Protein AF-Q96J88-3-F1 (afdb_monomer)

Solvent-accessible surface area (backbone atoms only — not comparable to full-atom values): 26455 Å² total; per-residue (Å²): 141,88,82,86,87,88,86,88,91,82,83,90,79,88,88,84,88,87,85,83,91,84,91,92,88,92,95,91,92,88,94,91,89,90,94,95,88,93,91,94,91,92,91,89,93,89,91,90,89,87,90,88,90,86,89,83,92,79,88,79,80,60,71,50,99,87,52,73,67,77,77,83,60,60,68,64,51,53,52,54,49,56,48,53,56,52,50,52,58,49,50,50,52,50,51,62,76,63,55,77,76,81,78,87,67,78,82,75,82,84,70,71,98,66,52,71,68,54,54,53,51,52,52,51,50,52,54,51,53,50,50,49,57,52,49,50,57,50,52,52,58,49,48,56,48,49,58,48,53,51,51,52,52,49,51,53,52,49,54,50,48,53,56,47,50,62,48,50,53,50,49,50,53,54,52,48,54,53,51,47,56,49,51,51,52,51,50,51,54,50,53,53,51,53,54,47,54,64,69,66,51,81,79,88,68,83,79,94,83,78,94,79,83,92,78,92,76,86,81,81,75,82,93,66,95,76,69,62,69,59,50,53,52,50,53,51,54,52,49,52,52,52,52,53,50,53,53,53,47,51,56,48,54,55,48,50,54,56,46,53,55,50,50,52,55,47,52,52,52,51,51,51,51,49,53,51,53,54,51,50,51,50,54,52,49,51,59,48,49,54,59,51,61,68,65,73,63,94,81,82,92,74,86,79,92,72,75,85,82,76,77,64,56,69,63,53,51,56,52,50,50,48,65,48,48,53,60,48,48,52,68,61,45,66,85,64,67,73,96,68,97,71,98,81,56,74,65,59,58,52,54,51,48,52,53,49,49,53,51,51,53,51,50,50,53,57,47,51,68,74,54,73,90,76,83,75,72,61,58,60,56,55,52,50,54,51,53,54,45,67,58,46,52,58,53,50,53,50,52,52,52,60,59,59,57,62,78,74,76,128

Structure (mmCIF, N/CA/C/O backbone):
data_AF-Q96J88-3-F1
#
_entry.id   AF-Q96J88-3-F1
#
loop_
_atom_site.group_PDB
_atom_site.id
_atom_site.type_symbol
_atom_site.label_atom_id
_atom_site.label_alt_id
_atom_site.label_comp_id
_atom_site.label_asym_id
_atom_site.label_entity_id
_atom_site.label_seq_id
_atom_site.pdbx_PDB_ins_code
_atom_site.Cartn_x
_atom_site.Cartn_y
_atom_site.Cartn_z
_atom_site.occupancy
_atom_site.B_iso_or_equiv
_atom_site.auth_seq_id
_atom_site.auth_comp_id
_atom_site.auth_asym_id
_atom_site.auth_atom_id
_atom_site.pdbx_PDB_model_num
ATOM 1 N N . MET A 1 1 ? -23.674 -6.248 41.352 1.00 39.22 1 MET A N 1
ATOM 2 C CA . MET A 1 1 ? -22.241 -6.222 41.728 1.00 39.22 1 MET A CA 1
ATOM 3 C C . MET A 1 1 ? -21.417 -6.449 40.472 1.00 39.22 1 MET A C 1
ATOM 5 O O . MET A 1 1 ? -21.825 -7.301 39.699 1.00 39.22 1 MET A O 1
ATOM 9 N N . ASN A 1 2 ? -20.355 -5.663 40.259 1.00 49.94 2 ASN A N 1
ATOM 10 C CA . ASN A 1 2 ? -19.155 -5.921 39.433 1.00 49.94 2 ASN A CA 1
ATOM 11 C C . ASN A 1 2 ? -18.480 -4.568 39.151 1.00 49.94 2 ASN A C 1
ATOM 13 O O . ASN A 1 2 ? -19.126 -3.641 38.666 1.00 49.94 2 ASN A O 1
ATOM 17 N N . THR A 1 3 ? -17.204 -4.430 39.506 1.00 38.09 3 THR A N 1
ATOM 18 C CA . THR A 1 3 ? -16.426 -3.182 39.410 1.00 38.09 3 THR A CA 1
ATOM 19 C C . THR A 1 3 ? -15.083 -3.437 38.722 1.00 38.09 3 THR A C 1
ATOM 21 O O . THR A 1 3 ? -14.607 -4.570 38.719 1.00 38.09 3 THR A O 1
ATOM 24 N N . ARG A 1 4 ? -14.459 -2.360 38.204 1.00 42.91 4 ARG A N 1
ATOM 25 C CA . ARG A 1 4 ? -13.325 -2.312 37.243 1.00 42.91 4 ARG A CA 1
ATOM 26 C C . ARG A 1 4 ? -13.771 -2.476 35.773 1.00 42.91 4 ARG A C 1
ATOM 28 O O . ARG A 1 4 ? -14.677 -3.242 35.492 1.00 42.91 4 ARG A O 1
ATOM 35 N N . ASN A 1 5 ? -13.203 -1.761 34.794 1.00 51.44 5 ASN A N 1
ATOM 36 C CA . ASN A 1 5 ? -11.940 -1.002 34.783 1.00 51.44 5 ASN A CA 1
ATOM 37 C C . ASN A 1 5 ? -12.073 0.453 34.283 1.00 51.44 5 ASN A C 1
ATOM 39 O O . ASN A 1 5 ? -12.988 0.797 33.541 1.00 51.44 5 ASN A O 1
ATOM 43 N N . ARG A 1 6 ? -11.100 1.292 34.665 1.00 39.66 6 ARG A N 1
ATOM 44 C CA . ARG A 1 6 ? -10.923 2.685 34.219 1.00 39.66 6 ARG A CA 1
ATOM 45 C C . ARG A 1 6 ? -9.734 2.750 33.259 1.00 39.66 6 ARG A C 1
ATOM 47 O O . ARG A 1 6 ? -8.631 2.402 33.665 1.00 39.66 6 ARG A O 1
ATOM 54 N N . VAL A 1 7 ? -9.928 3.271 32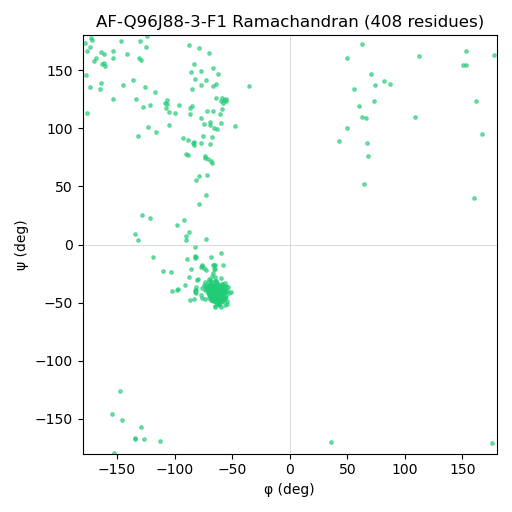.048 1.00 49.41 7 VAL A N 1
ATOM 55 C CA . VAL A 1 7 ? -8.830 3.721 31.173 1.00 49.41 7 VAL A CA 1
ATOM 56 C C . VAL A 1 7 ? -9.045 5.200 30.874 1.00 49.41 7 VAL A C 1
ATOM 58 O O . VAL A 1 7 ? -10.082 5.588 30.343 1.00 49.41 7 VAL A O 1
ATOM 61 N N . VAL A 1 8 ? -8.073 6.023 31.261 1.00 41.25 8 VAL A N 1
ATOM 62 C CA . VAL A 1 8 ? -8.018 7.457 30.956 1.00 41.25 8 VAL A CA 1
ATOM 63 C C . VAL A 1 8 ? -6.949 7.647 29.891 1.00 41.25 8 VAL A C 1
ATOM 65 O O . VAL A 1 8 ? -5.792 7.339 30.152 1.00 41.25 8 VAL A O 1
ATOM 68 N N . ASN A 1 9 ? -7.326 8.193 28.736 1.00 41.06 9 ASN A N 1
ATOM 69 C CA . ASN A 1 9 ? -6.381 8.668 27.729 1.00 41.06 9 ASN A CA 1
ATOM 70 C C . ASN A 1 9 ? -6.546 10.182 27.578 1.00 41.06 9 ASN A C 1
ATOM 72 O O . ASN A 1 9 ? -7.421 10.647 26.851 1.00 41.06 9 ASN A O 1
ATOM 76 N N . SER A 1 10 ? -5.687 10.928 28.272 1.00 39.88 10 SER A N 1
ATOM 77 C CA . SER A 1 10 ? -5.605 12.387 28.206 1.00 39.88 10 SER A CA 1
ATOM 78 C C . SER A 1 10 ? -4.185 12.794 27.809 1.00 39.88 10 SER A C 1
ATOM 80 O O . SER A 1 10 ? -3.296 12.796 28.655 1.00 39.88 10 SER A O 1
ATOM 82 N N . GLY A 1 11 ? -3.975 13.152 26.539 1.00 46.28 11 GLY A N 1
ATOM 83 C CA . GLY A 1 11 ? -2.876 14.038 26.133 1.00 46.28 11 GLY A CA 1
ATOM 84 C C . GLY A 1 11 ? -3.450 15.456 26.043 1.00 46.28 11 GLY A C 1
ATOM 85 O O . GLY A 1 11 ? -4.470 15.626 25.385 1.00 46.28 11 GLY A O 1
ATOM 86 N N . LEU A 1 12 ? -2.998 16.479 26.775 1.00 42.41 12 LEU A N 1
ATOM 87 C CA . LEU A 1 12 ? -1.629 16.956 27.044 1.00 42.41 12 LEU A CA 1
ATOM 88 C C . LEU A 1 12 ? -0.935 17.538 25.803 1.00 42.41 12 LEU A C 1
ATOM 90 O O . LEU A 1 12 ? -0.039 16.937 25.223 1.00 42.41 12 LEU A O 1
ATOM 94 N N . GLY A 1 13 ? -1.342 18.764 25.468 1.00 41.03 13 GLY A N 1
ATOM 95 C CA . GLY A 1 13 ? -0.487 19.807 24.900 1.00 41.03 13 GLY A CA 1
ATOM 96 C C . GLY A 1 13 ? -0.622 21.057 25.783 1.00 41.03 13 GLY A C 1
ATOM 97 O O . GLY A 1 13 ? -1.728 21.360 26.228 1.00 41.03 13 GLY A O 1
ATOM 98 N N . ALA A 1 14 ? 0.490 21.720 26.108 1.00 41.69 14 ALA A N 1
ATOM 99 C CA . ALA A 1 14 ? 0.538 22.911 26.975 1.00 41.69 14 ALA A CA 1
ATOM 100 C C . ALA A 1 14 ? 0.101 24.191 26.200 1.00 41.69 14 ALA A C 1
ATOM 102 O O . ALA A 1 14 ? -0.062 24.124 24.985 1.00 41.69 14 ALA A O 1
ATOM 103 N N . SER A 1 15 ? -0.147 25.373 26.786 1.00 40.44 15 SER A N 1
ATOM 104 C CA . SER A 1 15 ? 0.353 25.980 28.040 1.00 40.44 15 SER A CA 1
ATOM 105 C C . SER A 1 15 ? -0.693 26.892 28.748 1.00 40.44 15 SER A C 1
ATOM 107 O O . SER A 1 15 ? -1.792 27.044 28.218 1.00 40.44 15 SER A O 1
ATOM 109 N N . PRO A 1 16 ? -0.415 27.439 29.960 1.00 41.19 16 PRO A N 1
ATOM 110 C CA . PRO A 1 16 ? -1.455 27.859 30.923 1.00 41.19 16 PRO A CA 1
ATOM 111 C C . PRO A 1 16 ? -1.581 29.387 31.192 1.00 41.19 16 PRO A C 1
ATOM 113 O O . PRO A 1 16 ? -0.918 30.192 30.548 1.00 41.19 16 PRO A O 1
ATOM 116 N N . ALA A 1 17 ? -2.365 29.719 32.242 1.00 37.66 17 ALA A N 1
ATOM 117 C CA . ALA A 1 17 ? -2.635 31.032 32.878 1.00 37.66 17 ALA A CA 1
ATOM 118 C C . ALA A 1 17 ? -3.799 31.852 32.244 1.00 37.66 17 ALA A C 1
ATOM 120 O O . ALA A 1 17 ? -3.959 31.839 31.031 1.00 37.66 17 ALA A O 1
ATOM 121 N N . SER A 1 18 ? -4.713 32.525 32.976 1.00 40.84 18 SER A N 1
ATOM 122 C CA . SER A 1 18 ? -4.823 32.825 34.428 1.00 40.84 18 SER A CA 1
ATOM 123 C C . SER A 1 18 ? -6.274 32.745 34.981 1.00 40.84 18 SER A C 1
ATOM 125 O O . SER A 1 18 ? -7.249 32.788 34.238 1.00 40.84 18 SER A O 1
ATOM 127 N N . ARG A 1 19 ? -6.405 32.682 36.317 1.00 38.22 19 ARG A N 1
ATOM 128 C CA . ARG A 1 19 ? -7.605 32.875 37.191 1.00 38.22 19 ARG A CA 1
ATOM 129 C C . ARG A 1 19 ? -7.206 33.892 38.313 1.00 38.22 19 ARG A C 1
ATOM 131 O O . ARG A 1 19 ? -6.007 34.184 38.313 1.00 38.22 19 ARG A O 1
ATOM 138 N N . PRO A 1 20 ? -8.050 34.414 39.262 1.00 41.16 20 PRO A N 1
ATOM 139 C CA . PRO A 1 20 ? -9.246 33.785 39.894 1.00 41.16 20 PRO A CA 1
ATOM 140 C C . PRO A 1 20 ? -10.417 34.705 40.430 1.00 41.16 20 PRO A C 1
ATOM 142 O O . PRO A 1 20 ? -10.309 35.919 40.379 1.00 41.16 20 PRO A O 1
ATOM 145 N N . THR A 1 21 ? -11.482 34.087 41.008 1.00 39.22 21 THR A N 1
ATOM 146 C CA . THR A 1 21 ? -12.294 34.462 42.234 1.00 39.22 21 THR A CA 1
ATOM 147 C C . THR A 1 21 ? -12.984 35.865 42.344 1.00 39.22 21 THR A C 1
ATOM 149 O O . THR A 1 21 ? -12.338 36.870 42.096 1.00 39.22 21 THR A O 1
ATOM 152 N N . ARG A 1 22 ? -14.277 36.050 42.745 1.00 39.34 22 ARG A N 1
ATOM 153 C CA . ARG A 1 22 ? -14.857 35.843 44.117 1.00 39.34 22 ARG A CA 1
ATOM 154 C C . ARG A 1 22 ? -16.413 36.038 44.280 1.00 39.34 22 ARG A C 1
ATOM 156 O O . ARG A 1 22 ? -16.873 37.165 44.186 1.00 39.34 22 ARG A O 1
ATOM 163 N N . ASP A 1 23 ? -17.161 34.959 44.570 1.00 38.28 23 ASP A N 1
ATOM 164 C CA . ASP A 1 23 ? -18.146 34.660 45.672 1.00 38.28 23 ASP A CA 1
ATOM 165 C C . ASP A 1 23 ? -19.364 35.568 46.134 1.00 38.28 23 ASP A C 1
ATOM 167 O O . ASP A 1 23 ? -19.398 36.749 45.802 1.00 38.28 23 ASP A O 1
ATOM 171 N N . PRO A 1 24 ? -20.410 35.015 46.850 1.00 44.75 24 PRO A N 1
ATOM 172 C CA . PRO A 1 24 ? -21.853 35.404 46.716 1.00 44.75 24 PRO A CA 1
ATOM 173 C C . PRO A 1 24 ? -22.715 35.633 48.022 1.00 44.75 24 PRO A C 1
ATOM 175 O O . PRO A 1 24 ? -22.163 35.693 49.119 1.00 44.75 24 PRO A O 1
ATOM 178 N N . GLN A 1 25 ? -24.075 35.703 47.926 1.00 45.94 25 GLN A N 1
ATOM 179 C CA . GLN A 1 25 ? -25.073 35.786 49.049 1.00 45.94 25 GLN A CA 1
ATOM 180 C C . GLN A 1 25 ? -26.506 35.210 48.702 1.00 45.94 25 GLN A C 1
ATOM 182 O O . GLN A 1 25 ? -26.735 34.946 47.524 1.00 45.94 25 GLN A O 1
ATOM 187 N N . ASP A 1 26 ? -27.432 34.958 49.677 1.00 35.09 26 ASP A N 1
ATOM 188 C CA . ASP A 1 26 ? -28.546 33.926 49.609 1.00 35.09 26 ASP A CA 1
ATOM 189 C C . ASP A 1 26 ? -29.949 34.280 50.335 1.00 35.09 26 ASP A C 1
ATOM 191 O O . ASP A 1 26 ? -30.237 35.477 50.357 1.00 35.09 26 ASP A O 1
ATOM 195 N N . PRO A 1 27 ? -30.876 33.404 50.893 1.00 50.84 27 PRO A N 1
ATOM 196 C CA . PRO A 1 27 ? -32.259 33.066 50.363 1.00 50.84 27 PRO A CA 1
ATOM 197 C C . PRO A 1 27 ? -33.546 33.004 51.311 1.00 50.84 27 PRO A C 1
ATOM 199 O O . PRO A 1 27 ? -33.486 33.380 52.478 1.00 50.84 27 PRO A O 1
ATOM 202 N N . SER A 1 28 ? -34.708 32.445 50.830 1.00 44.19 28 SER A N 1
ATOM 203 C CA . SER A 1 28 ? -35.917 31.821 51.532 1.00 44.19 28 SER A CA 1
ATOM 204 C C . SER A 1 28 ? -36.922 31.140 50.511 1.00 44.19 28 SER A C 1
ATOM 206 O O . SER A 1 28 ? -36.609 31.234 49.327 1.00 44.19 28 SER A O 1
ATOM 208 N N . GLY A 1 29 ? -38.091 30.442 50.710 1.00 40.53 29 GLY A N 1
ATOM 209 C CA . GLY A 1 29 ? -38.938 29.781 51.780 1.00 40.53 29 GLY A CA 1
ATOM 210 C C . GLY A 1 29 ? -40.486 29.733 51.408 1.00 40.53 29 GLY A C 1
ATOM 211 O O . GLY A 1 29 ? -40.872 30.625 50.666 1.00 40.53 29 GLY A O 1
ATOM 212 N N . ARG A 1 30 ? -41.478 28.868 51.816 1.00 39.59 30 ARG A N 1
ATOM 213 C CA . ARG A 1 30 ? -41.635 27.453 52.341 1.00 39.59 30 ARG A CA 1
ATOM 214 C C . ARG A 1 30 ? -43.153 26.956 52.482 1.00 39.59 30 ARG A C 1
ATOM 216 O O . ARG A 1 30 ? -43.912 27.679 53.108 1.00 39.59 30 ARG A O 1
ATOM 223 N N . GLN A 1 31 ? -43.538 25.709 52.070 1.00 38.12 31 GLN A N 1
ATOM 224 C CA . GLN A 1 31 ? -44.796 24.878 52.371 1.00 38.12 31 GLN A CA 1
ATOM 225 C C . GLN A 1 31 ? -46.225 25.373 51.940 1.00 38.12 31 GLN A C 1
ATOM 227 O O . GLN A 1 31 ? -46.288 26.477 51.414 1.00 38.12 31 GLN A O 1
ATOM 232 N N . GLY A 1 32 ? -47.403 24.671 52.027 1.00 40.81 32 GLY A N 1
ATOM 233 C CA . GLY A 1 32 ? -47.940 23.316 52.465 1.00 40.81 32 GLY A CA 1
ATOM 234 C C . GLY A 1 32 ? -49.522 23.271 52.346 1.00 40.81 32 GLY A C 1
ATOM 235 O O . GLY A 1 32 ? -50.029 24.272 51.852 1.00 40.81 32 GLY A O 1
ATOM 236 N N . GLU A 1 33 ? -50.447 22.355 52.773 1.00 37.41 33 GLU A N 1
ATOM 237 C CA . GLU A 1 33 ? -50.716 20.879 53.039 1.00 37.41 33 GLU A CA 1
ATOM 238 C C . GLU A 1 33 ? -52.254 20.735 53.479 1.00 37.41 33 GLU A C 1
ATOM 240 O O . GLU A 1 33 ? -52.821 21.792 53.739 1.00 37.41 33 GLU A O 1
ATOM 245 N N . LEU A 1 34 ? -53.109 19.663 53.603 1.00 42.06 34 LEU A N 1
ATOM 246 C CA . LEU A 1 34 ? -53.171 18.153 53.536 1.00 42.06 34 LEU A CA 1
ATOM 247 C C . LEU A 1 34 ? -54.634 17.584 53.167 1.00 42.06 34 LEU A C 1
ATOM 249 O O . LEU A 1 34 ? -55.263 18.218 52.325 1.00 42.06 34 LEU A O 1
ATOM 253 N N . SER A 1 35 ? -55.193 16.411 53.637 1.00 40.38 35 SER A N 1
ATOM 254 C CA . SER A 1 35 ? -56.485 15.754 53.116 1.00 40.38 35 SER A CA 1
ATOM 255 C C . SER A 1 35 ? -57.499 14.914 54.056 1.00 40.38 35 SER A C 1
ATOM 257 O O . SER A 1 35 ? -57.980 15.563 54.979 1.00 40.38 35 SER A O 1
ATOM 259 N N . PRO A 1 36 ? -57.967 13.614 53.860 1.00 48.84 36 PRO A N 1
ATOM 260 C CA . PRO A 1 36 ? -59.416 13.143 53.897 1.00 48.84 36 PRO A CA 1
ATOM 261 C C . PRO A 1 36 ? -59.840 11.882 54.793 1.00 48.84 36 PRO A C 1
ATOM 263 O O . PRO A 1 36 ? -59.131 11.603 55.753 1.00 48.84 36 PRO A O 1
ATOM 266 N N . VAL A 1 37 ? -60.974 11.134 54.540 1.00 44.34 37 VAL A N 1
ATOM 267 C CA . VAL A 1 37 ? -61.733 10.207 55.497 1.00 44.34 37 VAL A CA 1
ATOM 268 C C . VAL A 1 37 ? -62.417 8.866 54.958 1.00 44.34 37 VAL A C 1
ATOM 270 O O . VAL A 1 37 ? -63.080 8.935 53.928 1.00 44.34 37 VAL A O 1
ATOM 273 N N . GLU A 1 38 ? -62.290 7.724 55.710 1.00 47.44 38 GLU A N 1
ATOM 274 C CA . GLU A 1 38 ? -63.108 6.455 56.046 1.00 47.44 38 GLU A CA 1
ATOM 275 C C . GLU A 1 38 ? -64.085 5.661 55.068 1.00 47.44 38 GLU A C 1
ATOM 277 O O . GLU A 1 38 ? -64.155 5.989 53.890 1.00 47.44 38 GLU A O 1
ATOM 282 N N . ASP A 1 39 ? -64.932 4.658 55.487 1.00 40.09 39 ASP A N 1
ATOM 283 C CA . ASP A 1 39 ? -64.737 3.166 55.741 1.00 40.09 39 ASP A CA 1
ATOM 284 C C . ASP A 1 39 ? -66.078 2.285 55.768 1.00 40.09 39 ASP A C 1
ATOM 286 O O . ASP A 1 39 ? -67.150 2.887 55.897 1.00 40.09 39 ASP A O 1
ATOM 290 N N . GLN A 1 40 ? -66.080 0.908 55.657 1.00 49.78 40 GLN A N 1
ATOM 291 C CA . GLN A 1 40 ? -67.207 -0.046 56.046 1.00 49.78 40 GLN A CA 1
ATOM 292 C C . GLN A 1 40 ? -66.983 -1.622 56.038 1.00 49.78 40 GLN A C 1
ATOM 294 O O . GLN A 1 40 ? -65.896 -2.093 55.717 1.00 49.78 40 GLN A O 1
ATOM 299 N N . ARG A 1 41 ? -67.985 -2.457 56.473 1.00 40.75 41 ARG A N 1
ATOM 300 C CA . ARG A 1 41 ? -67.833 -3.697 57.335 1.00 40.75 41 ARG A CA 1
ATOM 301 C C . ARG A 1 41 ? -69.045 -4.714 57.381 1.00 40.75 41 ARG A C 1
ATOM 303 O O . ARG A 1 41 ? -70.153 -4.212 57.286 1.00 40.75 41 ARG A O 1
ATOM 310 N N . GLU A 1 42 ? -68.898 -6.049 57.677 1.00 51.69 42 GLU A N 1
ATOM 311 C CA . GLU A 1 42 ? -69.981 -6.986 58.213 1.00 51.69 42 GLU A CA 1
ATOM 312 C C . GLU A 1 42 ? -69.583 -8.466 58.651 1.00 51.69 42 GLU A C 1
ATOM 314 O O . GLU A 1 42 ? -68.457 -8.877 58.372 1.00 51.69 42 GLU A O 1
ATOM 319 N N . GLY A 1 43 ? -70.469 -9.274 59.321 1.00 41.75 43 GLY A N 1
ATOM 320 C CA . GLY A 1 43 ? -70.356 -10.768 59.584 1.00 41.75 43 GLY A CA 1
ATOM 321 C C . GLY A 1 43 ? -71.067 -11.395 60.852 1.00 41.75 43 GLY A C 1
ATOM 322 O O . GLY A 1 43 ? -71.448 -10.604 61.708 1.00 41.75 43 GLY A O 1
ATOM 323 N N . LEU A 1 44 ? -71.231 -12.761 60.988 1.00 46.47 44 LEU A N 1
ATOM 324 C CA . LEU A 1 44 ? -71.300 -13.659 62.230 1.00 46.47 44 LEU A CA 1
ATOM 325 C C . LEU A 1 44 ? -72.145 -15.011 62.209 1.00 46.47 44 LEU A C 1
ATOM 327 O O . LEU A 1 44 ? -73.145 -15.099 61.510 1.00 46.47 44 LEU A O 1
ATOM 331 N N . GLU A 1 45 ? -71.758 -15.988 63.086 1.00 40.84 45 GLU A N 1
ATOM 332 C CA . GLU A 1 45 ? -72.502 -17.082 63.844 1.00 40.84 45 GLU A CA 1
ATOM 333 C C . GLU A 1 45 ? -73.108 -18.415 63.250 1.00 40.84 45 GLU A C 1
ATOM 335 O O . GLU A 1 45 ? -74.014 -18.370 62.423 1.00 40.84 45 GLU A O 1
ATOM 340 N N . ALA A 1 46 ? -72.700 -19.604 63.796 1.00 44.25 46 ALA A N 1
ATOM 341 C CA . ALA A 1 46 ? -73.429 -20.919 63.948 1.00 44.25 46 ALA A CA 1
ATOM 342 C C . ALA A 1 46 ? -72.554 -22.073 64.590 1.00 44.25 46 ALA A C 1
ATOM 344 O O . ALA A 1 46 ? -71.330 -21.964 64.599 1.00 44.25 46 ALA A O 1
ATOM 345 N N . ALA A 1 47 ? -73.130 -23.192 65.112 1.00 43.25 47 ALA A N 1
ATOM 346 C CA . ALA A 1 47 ? -72.501 -24.110 66.124 1.00 43.25 47 ALA A CA 1
ATOM 347 C C . ALA A 1 47 ? -72.369 -25.662 65.801 1.00 43.25 47 ALA A C 1
ATOM 349 O O . ALA A 1 47 ? -72.956 -26.116 64.819 1.00 43.25 47 ALA A O 1
ATOM 350 N N . PRO A 1 48 ? -71.621 -26.507 66.593 1.00 51.56 48 PRO A N 1
ATOM 351 C CA . PRO A 1 48 ? -71.038 -27.818 66.154 1.00 51.56 48 PRO A CA 1
ATOM 352 C C . PRO A 1 48 ? -71.386 -29.126 66.955 1.00 51.56 48 PRO A C 1
ATOM 354 O O . PRO A 1 48 ? -72.060 -29.069 67.983 1.00 51.56 48 PRO A O 1
ATOM 357 N N . LYS A 1 49 ? -70.852 -30.313 66.541 1.00 42.12 49 LYS A N 1
ATOM 358 C CA . LYS A 1 49 ? -70.734 -31.591 67.331 1.00 42.12 49 LYS A CA 1
ATOM 359 C C . LYS A 1 49 ? -69.818 -32.680 66.691 1.00 42.12 49 LYS A C 1
ATOM 361 O O . LYS A 1 49 ? -69.616 -32.649 65.483 1.00 42.12 49 LYS A O 1
ATOM 366 N N . GLY A 1 50 ? -69.322 -33.670 67.467 1.00 43.75 50 GLY A N 1
ATOM 367 C CA . GLY A 1 50 ? -68.566 -34.859 66.977 1.00 43.75 50 GLY A CA 1
ATOM 368 C C . GLY A 1 50 ? -68.138 -35.897 68.065 1.00 43.75 50 GLY A C 1
ATOM 369 O O . GLY A 1 50 ? -68.346 -35.620 69.246 1.00 43.75 50 GLY A O 1
ATOM 370 N N . PRO A 1 51 ? -67.568 -37.076 67.697 1.00 47.16 51 PRO A N 1
ATOM 371 C CA . PRO A 1 51 ? -66.858 -38.061 68.568 1.00 47.16 51 PRO A CA 1
ATOM 372 C C . PRO A 1 51 ? -65.423 -38.394 68.012 1.00 47.16 51 PRO A C 1
ATOM 374 O O . PRO A 1 51 ? -64.986 -37.678 67.116 1.00 47.16 51 PRO A O 1
ATOM 377 N N . SER A 1 52 ? -64.572 -39.385 68.374 1.00 40.12 52 SER A N 1
ATOM 378 C CA . SER A 1 52 ? -64.402 -40.462 69.406 1.00 40.12 52 SER A CA 1
ATOM 379 C C . SER A 1 52 ? -62.916 -40.961 69.381 1.00 40.12 52 SER A C 1
ATOM 381 O O . SER A 1 52 ? -62.215 -40.651 68.417 1.00 40.12 52 SER A O 1
ATOM 383 N N . ARG A 1 53 ? -62.393 -41.718 70.380 1.00 41.56 53 ARG A N 1
ATOM 384 C CA . ARG A 1 53 ? -60.944 -42.091 70.488 1.00 41.56 53 ARG A CA 1
ATOM 385 C C . ARG A 1 53 ? -60.629 -43.248 71.474 1.00 41.56 53 ARG A C 1
ATOM 387 O O . ARG A 1 53 ? -61.014 -43.126 72.624 1.00 41.56 53 ARG A O 1
ATOM 394 N N . GLU A 1 54 ? -59.810 -44.243 71.091 1.00 37.84 54 GLU A N 1
ATOM 395 C CA . GLU A 1 54 ? -59.187 -45.305 71.947 1.00 37.84 54 GLU A CA 1
ATOM 396 C C . GLU A 1 54 ? -58.013 -45.959 71.150 1.00 37.84 54 GLU A C 1
ATOM 398 O O . GLU A 1 54 ? -58.105 -45.988 69.927 1.00 37.84 54 GLU A O 1
ATOM 403 N N . SER A 1 55 ? -56.800 -46.319 71.619 1.00 43.44 55 SER A N 1
ATOM 404 C CA . SER A 1 55 ? -56.240 -47.075 72.777 1.00 43.44 55 SER A CA 1
ATOM 405 C C . SER A 1 55 ? -55.588 -48.407 72.284 1.00 43.44 55 SER A C 1
ATOM 407 O O . SER A 1 55 ? -55.892 -48.861 71.188 1.00 43.44 55 SER A O 1
ATOM 409 N N . VAL A 1 56 ? -54.710 -49.109 73.022 1.00 43.22 56 VAL A N 1
ATOM 410 C CA . VAL A 1 56 ? -53.290 -48.812 73.357 1.00 43.22 56 VAL A CA 1
ATOM 411 C C . VAL A 1 56 ? -52.579 -50.131 73.796 1.00 43.22 56 VAL A C 1
ATOM 413 O O . VAL A 1 56 ? -53.239 -51.026 74.299 1.00 43.22 56 VAL A O 1
ATOM 416 N N . VAL A 1 57 ? -51.245 -50.250 73.635 1.00 39.88 57 VAL A N 1
ATOM 417 C CA . VAL A 1 57 ? -50.358 -51.397 74.025 1.00 39.88 57 VAL A CA 1
ATOM 418 C C . VAL A 1 57 ? -50.589 -52.774 73.356 1.00 39.88 57 VAL A C 1
ATOM 420 O O . VAL A 1 57 ? -51.439 -53.553 73.756 1.00 39.88 57 VAL A O 1
ATOM 423 N N . HIS A 1 58 ? -49.642 -53.158 72.489 1.00 41.31 58 HIS A N 1
ATOM 424 C CA . HIS A 1 58 ? -48.846 -54.400 72.588 1.00 41.31 58 HIS A CA 1
ATOM 425 C C . HIS A 1 58 ? -47.514 -54.126 71.847 1.00 41.31 58 HIS A C 1
ATOM 427 O O . HIS A 1 58 ? -47.529 -53.557 70.760 1.00 41.31 58 HIS A O 1
ATOM 433 N N . ALA A 1 59 ? -46.313 -54.292 72.413 1.00 43.94 59 ALA A N 1
ATOM 434 C CA . ALA A 1 59 ? -45.735 -55.447 73.114 1.00 43.94 59 ALA A CA 1
ATOM 435 C C . ALA A 1 59 ? -45.533 -56.652 72.172 1.00 43.94 59 ALA A C 1
ATOM 437 O O . ALA A 1 59 ? -46.490 -57.286 71.746 1.00 43.94 59 ALA A O 1
ATOM 438 N N . GLY A 1 60 ? -44.268 -56.951 71.851 1.00 45.84 60 GLY A N 1
ATOM 439 C CA . GLY A 1 60 ? -43.870 -58.025 70.932 1.00 45.84 60 GLY A CA 1
ATOM 440 C C . GLY A 1 60 ? -43.321 -57.513 69.595 1.00 45.84 60 GLY A C 1
ATOM 441 O O . GLY A 1 60 ? -44.060 -57.020 68.745 1.00 45.84 60 GLY A O 1
ATOM 442 N N . GLN A 1 61 ? -42.012 -57.678 69.377 1.00 53.44 61 GLN A N 1
ATOM 443 C CA . GLN A 1 61 ? -41.395 -57.491 68.060 1.00 53.44 61 GLN A CA 1
ATOM 444 C C . GLN A 1 61 ? -41.921 -58.568 67.099 1.00 53.44 61 GLN A C 1
ATOM 446 O O . GLN A 1 61 ? -41.443 -59.704 67.118 1.00 53.44 61 GLN A O 1
ATOM 451 N N . ARG A 1 62 ? -42.891 -58.229 66.241 1.00 50.66 62 ARG A N 1
ATOM 452 C CA . ARG A 1 62 ? -43.355 -59.132 65.177 1.00 50.66 62 ARG A CA 1
ATOM 453 C C . ARG A 1 62 ? -42.249 -59.323 64.135 1.00 50.66 62 ARG A C 1
ATOM 455 O O . ARG A 1 62 ? -42.141 -58.552 63.181 1.00 50.66 62 ARG A O 1
ATOM 462 N N . ARG A 1 63 ? -41.436 -60.367 64.323 1.00 48.97 63 ARG A N 1
ATOM 463 C CA . ARG A 1 63 ? -40.501 -60.888 63.318 1.00 48.97 63 ARG A CA 1
ATOM 464 C C . ARG A 1 63 ? -41.295 -61.540 62.187 1.00 48.97 63 ARG A C 1
ATOM 466 O O . ARG A 1 63 ? -41.539 -62.742 62.198 1.00 48.97 63 ARG A O 1
ATOM 473 N N . THR A 1 64 ? -41.704 -60.729 61.218 1.00 64.69 64 THR A N 1
ATOM 474 C CA . THR A 1 64 ? -42.097 -61.239 59.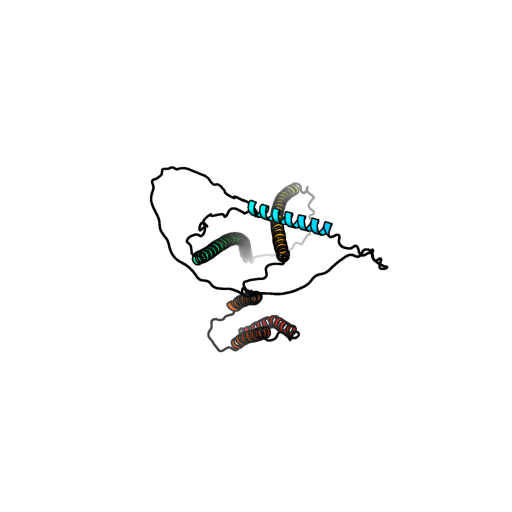899 1.00 64.69 64 THR A CA 1
ATOM 475 C C . THR A 1 64 ? -40.810 -61.667 59.192 1.00 64.69 64 THR A C 1
ATOM 477 O O . THR A 1 64 ? -39.785 -61.011 59.358 1.00 64.69 64 THR A O 1
ATOM 480 N N . SER A 1 65 ? -40.820 -62.769 58.441 1.00 63.59 65 SER A N 1
ATOM 481 C CA . SER A 1 65 ? -39.610 -63.526 58.059 1.00 63.59 65 SER A CA 1
ATOM 482 C C . SER A 1 65 ? -38.532 -62.779 57.250 1.00 63.59 65 SER A C 1
ATOM 484 O O . SER A 1 65 ? -37.445 -63.320 57.079 1.00 63.59 65 SER A O 1
ATOM 486 N N . ALA A 1 66 ? -38.791 -61.547 56.797 1.00 73.00 66 ALA A N 1
ATOM 487 C CA . ALA A 1 66 ? -37.839 -60.702 56.073 1.00 73.00 66 ALA A CA 1
ATOM 488 C C . ALA A 1 66 ? -37.491 -59.357 56.758 1.00 73.00 66 ALA A C 1
ATOM 490 O O . ALA A 1 66 ? -36.572 -58.683 56.300 1.00 73.00 66 ALA A O 1
ATOM 491 N N . TYR A 1 67 ? -38.193 -58.922 57.818 1.00 76.88 67 TYR A N 1
ATOM 492 C CA . TYR A 1 67 ? -37.920 -57.630 58.478 1.00 76.88 67 TYR A CA 1
ATOM 493 C C . TYR A 1 67 ? -38.491 -57.524 59.903 1.00 76.88 67 TYR A C 1
ATOM 495 O O . TYR A 1 67 ? -39.467 -58.177 60.271 1.00 76.88 67 TYR A O 1
ATOM 503 N N . THR A 1 68 ? -37.891 -56.647 60.717 1.00 76.75 68 THR A N 1
ATOM 504 C CA . THR A 1 68 ? -38.370 -56.320 62.073 1.00 76.75 68 THR A CA 1
ATOM 505 C C . THR A 1 68 ? -38.988 -54.926 62.093 1.00 76.75 68 THR A C 1
ATOM 507 O O . THR A 1 68 ? -38.297 -53.934 61.868 1.00 76.75 68 THR A O 1
ATOM 510 N N . LEU A 1 69 ? -40.282 -54.838 62.405 1.00 78.44 69 LEU A N 1
ATOM 511 C CA . LEU A 1 69 ? -40.960 -53.562 62.634 1.00 78.44 69 LEU A CA 1
ATOM 512 C C . LEU A 1 69 ? -40.610 -53.021 64.027 1.00 78.44 69 LEU A C 1
ATOM 514 O O . LEU A 1 69 ? -41.061 -53.549 65.044 1.00 78.44 69 LEU A O 1
ATOM 518 N N . ILE A 1 70 ? -39.814 -51.951 64.069 1.00 73.12 70 ILE A N 1
ATOM 519 C CA . ILE A 1 70 ? -39.556 -51.180 65.289 1.00 73.12 70 ILE A CA 1
ATOM 520 C C . ILE A 1 70 ? -40.666 -50.133 65.427 1.00 73.12 70 ILE A C 1
ATOM 522 O O . ILE A 1 70 ? -40.812 -49.261 64.570 1.00 73.12 70 ILE A O 1
ATOM 526 N N . ALA A 1 71 ? -41.453 -50.211 66.501 1.00 77.25 71 ALA A N 1
ATOM 527 C CA . ALA A 1 71 ? -42.494 -49.225 66.782 1.00 77.25 71 ALA A CA 1
ATOM 528 C C . ALA A 1 71 ? -41.875 -47.828 67.033 1.00 77.25 71 ALA A C 1
ATOM 530 O O . ALA A 1 71 ? -40.862 -47.738 67.734 1.00 77.25 71 ALA A O 1
ATOM 531 N N . PRO A 1 72 ? -42.455 -46.729 66.506 1.00 77.81 72 PRO A N 1
ATOM 532 C CA . PRO A 1 72 ? -41.922 -45.385 66.721 1.00 77.81 72 PRO A CA 1
ATOM 533 C C . PRO A 1 72 ? -41.834 -45.017 68.208 1.00 77.81 72 PRO A C 1
ATOM 535 O O . PRO A 1 72 ? -42.842 -44.992 68.913 1.00 77.81 72 PRO A O 1
ATOM 538 N N . ASN A 1 73 ? -40.631 -44.681 68.683 1.00 84.38 73 ASN A N 1
ATOM 539 C CA . ASN A 1 73 ? -40.430 -44.182 70.042 1.00 84.38 73 ASN A CA 1
ATOM 540 C C . ASN A 1 73 ? -41.052 -42.778 70.174 1.00 84.38 73 ASN A C 1
ATOM 542 O O . ASN A 1 73 ? -40.507 -41.795 69.666 1.00 84.38 73 ASN A O 1
ATOM 546 N N . ILE A 1 74 ? -42.199 -42.712 70.856 1.00 88.69 74 ILE A N 1
ATOM 547 C CA . ILE A 1 74 ? -42.994 -41.492 71.055 1.00 88.69 74 ILE A CA 1
ATOM 548 C C . ILE A 1 74 ? -42.170 -40.411 71.765 1.00 88.69 74 ILE A C 1
ATOM 550 O O . ILE A 1 74 ? -42.170 -39.267 71.322 1.00 88.69 74 ILE A O 1
ATOM 554 N N . ASN A 1 75 ? -41.397 -40.769 72.793 1.00 89.50 75 ASN A N 1
ATOM 555 C CA . ASN A 1 75 ? -40.608 -39.806 73.566 1.00 89.50 75 ASN A CA 1
ATOM 556 C C . ASN A 1 75 ? -39.560 -39.115 72.680 1.00 89.50 75 ASN A C 1
ATOM 558 O O . ASN A 1 75 ? -39.479 -37.889 72.674 1.00 89.50 75 ASN A O 1
ATOM 562 N N . ARG A 1 76 ? -38.839 -39.884 71.849 1.00 90.69 76 ARG A N 1
ATOM 563 C CA . ARG A 1 76 ? -37.868 -39.332 70.886 1.00 90.69 76 ARG A CA 1
ATOM 564 C C . ARG A 1 76 ? -38.538 -38.468 69.810 1.00 90.69 76 ARG A C 1
ATOM 566 O O . ARG A 1 76 ? -37.956 -37.479 69.379 1.00 90.69 76 ARG A O 1
ATOM 573 N N . ARG A 1 77 ? -39.755 -38.813 69.363 1.00 91.56 77 ARG A N 1
ATOM 574 C CA . ARG A 1 77 ? -40.521 -37.963 68.430 1.00 91.56 77 ARG A CA 1
ATOM 575 C C . ARG A 1 77 ? -40.900 -36.630 69.082 1.00 91.56 77 ARG A C 1
ATOM 577 O O . ARG A 1 77 ? -40.706 -35.593 68.458 1.00 91.56 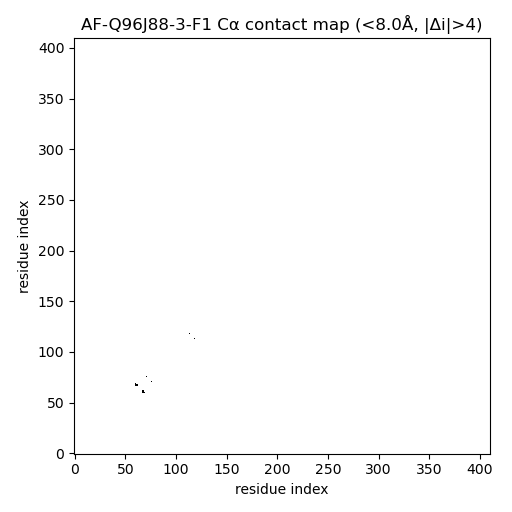77 ARG A O 1
ATOM 584 N N . ASN A 1 78 ? -41.396 -36.662 70.317 1.00 93.44 78 ASN A N 1
ATOM 585 C CA . ASN A 1 78 ? -41.806 -35.466 71.053 1.00 93.44 78 ASN A CA 1
ATOM 586 C C . ASN A 1 78 ? -40.607 -34.549 71.351 1.00 93.44 78 ASN A C 1
ATOM 588 O O . ASN A 1 78 ? -40.721 -33.334 71.230 1.00 93.44 78 ASN A O 1
ATOM 592 N N . GLU A 1 79 ? -39.446 -35.120 71.680 1.00 94.69 79 GLU A N 1
ATOM 593 C CA . GLU A 1 79 ? -38.189 -34.383 71.857 1.00 94.69 79 GLU A CA 1
ATOM 594 C C . GLU A 1 79 ? -37.753 -33.668 70.567 1.00 94.69 79 GLU A C 1
ATOM 596 O O . GLU A 1 79 ? -37.506 -32.464 70.590 1.00 94.69 79 GLU A O 1
ATOM 601 N N . ILE A 1 80 ? -37.746 -34.374 69.427 1.00 93.75 80 ILE A N 1
ATOM 602 C CA . ILE A 1 80 ? -37.431 -33.790 68.111 1.00 93.75 80 ILE A CA 1
ATOM 603 C C . ILE A 1 80 ? -38.419 -32.672 67.747 1.00 93.75 80 ILE A C 1
ATOM 605 O O . ILE A 1 80 ? -37.996 -31.618 67.274 1.00 93.75 80 ILE A O 1
ATOM 609 N N . GLN A 1 81 ? -39.719 -32.864 67.995 1.00 93.62 81 GLN A N 1
ATOM 610 C CA . GLN A 1 81 ? -40.724 -31.825 67.758 1.00 93.62 81 GLN A CA 1
ATOM 611 C C . GLN A 1 81 ? -40.464 -30.583 68.625 1.00 93.62 81 GLN A C 1
ATOM 613 O O . GLN A 1 81 ? -40.450 -29.471 68.101 1.00 93.62 81 GLN A O 1
ATOM 618 N N . ARG A 1 82 ? -40.179 -30.759 69.921 1.00 95.56 82 ARG A N 1
ATOM 619 C CA . ARG A 1 82 ? -39.912 -29.640 70.836 1.00 95.56 82 ARG A CA 1
ATOM 620 C C . ARG A 1 82 ? -38.632 -28.873 70.474 1.00 95.56 82 ARG A C 1
ATOM 622 O O . ARG A 1 82 ? -38.559 -27.669 70.705 1.00 95.56 82 ARG A O 1
ATOM 629 N N . ILE A 1 83 ? -37.629 -29.550 69.906 1.00 95.25 83 ILE A N 1
ATOM 630 C CA . ILE A 1 83 ? -36.429 -28.904 69.347 1.00 95.25 83 ILE A CA 1
ATOM 631 C C . ILE A 1 83 ? -36.801 -28.081 68.106 1.00 95.25 83 ILE A C 1
ATOM 633 O O . ILE A 1 83 ? -36.447 -26.908 68.042 1.00 95.25 83 ILE A O 1
ATOM 637 N N . ALA A 1 84 ? -37.572 -28.638 67.167 1.00 95.56 84 ALA A N 1
ATOM 638 C CA . ALA A 1 84 ? -38.000 -27.922 65.961 1.00 95.56 84 ALA A CA 1
ATOM 639 C C . ALA A 1 84 ? -38.856 -26.675 66.276 1.00 95.56 84 ALA A C 1
ATOM 641 O O . ALA A 1 84 ? -38.667 -25.619 65.675 1.00 95.56 84 ALA A O 1
ATOM 642 N N . GLU A 1 85 ? -39.754 -26.761 67.261 1.00 96.19 85 GLU A N 1
ATOM 643 C CA . GLU A 1 85 ? -40.534 -25.621 67.767 1.00 96.19 85 GLU A CA 1
ATOM 644 C C . GLU A 1 85 ? -39.626 -24.531 68.375 1.00 96.19 85 GLU A C 1
ATOM 646 O O . GLU A 1 85 ? -39.811 -23.339 68.114 1.00 96.19 85 GLU A O 1
ATOM 651 N N . GLN A 1 86 ? -38.591 -24.928 69.126 1.00 96.50 86 GLN A N 1
ATOM 652 C CA . GLN A 1 86 ? -37.597 -24.010 69.692 1.00 96.50 86 GLN A CA 1
ATOM 653 C C . GLN A 1 86 ? -36.707 -23.362 68.611 1.00 96.50 86 GLN A C 1
ATOM 655 O O . GLN A 1 86 ? -36.394 -22.173 68.704 1.00 96.50 86 GLN A O 1
ATOM 660 N N . GLU A 1 87 ? -36.322 -24.103 67.570 1.00 96.44 87 GLU A N 1
ATOM 661 C CA . GLU A 1 87 ? -35.557 -23.583 66.429 1.00 96.44 87 GLU A CA 1
ATOM 662 C C . GLU A 1 87 ? -36.365 -22.573 65.604 1.00 96.44 87 GLU A C 1
ATOM 664 O O . GLU A 1 87 ? -35.838 -21.512 65.263 1.00 96.44 87 GLU A O 1
ATOM 669 N N . LEU A 1 88 ? -37.655 -22.833 65.357 1.00 95.94 88 LEU A N 1
ATOM 670 C CA . LEU A 1 88 ? -38.554 -21.884 64.689 1.00 95.94 88 LEU A CA 1
ATOM 671 C C . LEU A 1 88 ? -38.682 -20.569 65.475 1.00 95.94 88 LEU A C 1
ATOM 673 O O . LEU A 1 88 ? -38.520 -19.493 64.896 1.00 95.94 88 LEU A O 1
ATOM 677 N N . ALA A 1 89 ? -38.876 -20.642 66.796 1.00 95.75 89 ALA A N 1
ATOM 678 C CA . ALA A 1 89 ? -38.947 -19.461 67.661 1.00 95.75 89 ALA A CA 1
ATOM 679 C C . ALA A 1 89 ? -37.622 -18.667 67.716 1.00 95.75 89 ALA A C 1
ATOM 681 O O . ALA A 1 89 ? -37.627 -17.441 67.854 1.00 95.75 89 ALA A O 1
ATOM 682 N N . ASN A 1 90 ? -36.473 -19.340 67.591 1.00 94.25 90 ASN A N 1
ATOM 683 C CA . ASN A 1 90 ? -35.167 -18.685 67.484 1.00 94.25 90 ASN A CA 1
ATOM 684 C C . ASN A 1 90 ? -34.962 -18.026 66.107 1.00 94.25 90 ASN A C 1
ATOM 686 O O . ASN A 1 90 ? -34.425 -16.920 66.025 1.00 94.25 90 ASN A O 1
ATOM 690 N N . LEU A 1 91 ? -35.421 -18.672 65.031 1.00 93.69 91 LEU A N 1
ATOM 691 C CA . LEU A 1 91 ? -35.349 -18.165 63.658 1.00 93.69 91 LEU A CA 1
ATOM 692 C C . LEU A 1 91 ? -36.226 -16.920 63.470 1.00 93.69 91 LEU A C 1
ATOM 694 O O . LEU A 1 91 ? -35.809 -15.973 62.802 1.00 93.69 91 LEU A O 1
ATOM 698 N N . GLU A 1 92 ? -37.409 -16.884 64.085 1.00 92.31 92 GLU A N 1
ATOM 699 C CA . GLU A 1 92 ? -38.263 -15.694 64.097 1.00 92.31 92 GLU A CA 1
ATOM 700 C C . GLU A 1 92 ? -37.567 -14.516 64.789 1.00 92.31 92 GLU A C 1
ATOM 702 O O . GLU A 1 92 ? -37.369 -13.481 64.155 1.00 92.31 92 GLU A O 1
ATOM 707 N N . LYS A 1 93 ? -37.046 -14.701 66.010 1.00 94.56 93 LYS A N 1
ATOM 708 C CA . LYS A 1 93 ? -36.253 -13.673 66.714 1.00 94.56 93 LYS A CA 1
ATOM 709 C C . LYS A 1 93 ? -35.050 -13.190 65.898 1.00 94.56 93 LYS A C 1
ATOM 711 O O . LYS A 1 93 ? -34.784 -11.989 65.858 1.00 94.56 93 LYS A O 1
ATOM 716 N N . TRP A 1 94 ? -34.346 -14.093 65.209 1.00 93.19 94 TRP A N 1
ATOM 717 C CA . TRP A 1 94 ? -33.251 -13.716 64.309 1.00 93.19 94 TRP A CA 1
ATOM 718 C C . TRP A 1 94 ? -33.746 -12.860 63.136 1.00 93.19 94 TRP A C 1
ATOM 720 O O . TRP A 1 94 ? -33.128 -11.837 62.835 1.00 93.19 94 TRP A O 1
ATOM 730 N N . LYS A 1 95 ? -34.873 -13.221 62.503 1.00 92.44 95 LYS A N 1
ATOM 731 C CA . LYS A 1 95 ? -35.498 -12.407 61.447 1.00 92.44 95 LYS A CA 1
ATOM 732 C C . LYS A 1 95 ? -35.869 -11.023 61.961 1.00 92.44 95 LYS A C 1
ATOM 734 O O . LYS A 1 95 ? -35.612 -10.057 61.255 1.00 92.44 95 LYS A O 1
ATOM 739 N N . GLU A 1 96 ? -36.442 -10.914 63.160 1.00 89.44 96 GLU A N 1
ATOM 740 C CA . GLU A 1 96 ? -36.824 -9.628 63.753 1.00 89.44 96 GLU A CA 1
ATOM 741 C C . GLU A 1 96 ? -35.613 -8.732 64.027 1.00 89.44 96 GLU A C 1
ATOM 743 O O . GLU A 1 96 ? -35.604 -7.574 63.610 1.00 89.44 96 GLU A O 1
ATOM 748 N N . GLN A 1 97 ? -34.563 -9.280 64.647 1.00 88.81 97 GLN A N 1
ATOM 749 C CA . GLN A 1 97 ? -33.308 -8.568 64.917 1.00 88.81 97 GLN A CA 1
ATOM 750 C C . GLN A 1 97 ? -32.585 -8.133 63.633 1.00 88.81 97 GLN A C 1
ATOM 752 O O . GLN A 1 97 ? -31.956 -7.077 63.608 1.00 88.81 97 GLN A O 1
ATOM 757 N N . ASN A 1 98 ? -32.701 -8.920 62.558 1.00 86.75 98 ASN A N 1
ATOM 758 C CA . ASN A 1 98 ? -32.097 -8.641 61.254 1.00 86.75 98 ASN A CA 1
ATOM 759 C C . ASN A 1 98 ? -33.080 -7.999 60.251 1.00 86.75 98 ASN A C 1
ATOM 761 O O . ASN A 1 98 ? -32.789 -7.960 59.053 1.00 86.75 98 ASN A O 1
ATOM 765 N N . ARG A 1 99 ? -34.225 -7.451 60.702 1.00 85.25 99 ARG A N 1
ATOM 766 C CA . ARG A 1 99 ? -35.101 -6.635 59.839 1.00 85.25 99 ARG A CA 1
ATOM 767 C C . ARG A 1 99 ? -34.317 -5.415 59.351 1.00 85.25 99 ARG A C 1
ATOM 769 O O . ARG A 1 99 ? -33.982 -4.518 60.124 1.00 85.25 99 ARG A O 1
ATOM 776 N N . ALA A 1 100 ? -34.033 -5.378 58.050 1.00 82.31 100 ALA A N 1
ATOM 777 C CA . ALA A 1 100 ? -33.362 -4.250 57.418 1.00 82.31 100 ALA A CA 1
ATOM 778 C C . ALA A 1 100 ? -34.163 -2.961 57.661 1.00 82.31 100 ALA A C 1
ATOM 780 O O . ALA A 1 100 ? -35.351 -2.890 57.340 1.00 82.31 100 ALA A O 1
ATOM 781 N N . LYS A 1 101 ? -33.513 -1.941 58.237 1.00 79.69 101 LYS A N 1
ATOM 782 C CA . LYS A 1 101 ? -34.153 -0.653 58.536 1.00 79.69 101 LYS A CA 1
ATOM 783 C C . LYS A 1 101 ? -34.688 -0.032 57.234 1.00 79.69 101 LYS A C 1
ATOM 785 O O . LYS A 1 101 ? -33.896 0.110 56.299 1.00 79.69 101 LYS A O 1
ATOM 790 N N . PRO A 1 102 ? -35.978 0.348 57.151 1.00 77.94 102 PRO A N 1
ATOM 791 C CA . PRO A 1 102 ? -36.539 0.939 55.942 1.00 77.94 102 PRO A CA 1
ATOM 792 C C . PRO A 1 102 ? -35.755 2.176 55.490 1.00 77.94 102 PRO A C 1
ATOM 794 O O . PRO A 1 102 ? -35.546 3.126 56.247 1.00 77.94 102 PRO A O 1
ATOM 797 N N . VAL A 1 103 ? -35.296 2.160 54.238 1.00 71.69 103 VAL A N 1
ATOM 798 C CA . VAL A 1 103 ? -34.480 3.237 53.670 1.00 71.69 103 VAL A CA 1
ATOM 799 C C . VAL A 1 103 ? -35.402 4.356 53.188 1.00 71.69 103 VAL A C 1
ATOM 801 O O . VAL A 1 103 ? -35.765 4.420 52.017 1.00 71.69 103 VAL A O 1
ATOM 804 N N . HIS A 1 104 ? -35.774 5.256 54.100 1.00 68.12 104 HIS A N 1
ATOM 805 C CA . HIS A 1 104 ? -36.596 6.444 53.823 1.00 68.12 104 HIS A CA 1
ATOM 806 C C . HIS A 1 104 ? -35.835 7.551 53.055 1.00 68.12 104 HIS A C 1
ATOM 808 O O . HIS A 1 104 ? -35.941 8.737 53.364 1.00 68.12 104 HIS A O 1
ATOM 814 N N . LEU A 1 105 ? -35.054 7.177 52.039 1.00 72.81 105 LEU A N 1
ATOM 815 C CA . LEU A 1 105 ? -34.468 8.120 51.090 1.00 72.81 105 LEU A CA 1
ATOM 816 C C . LEU A 1 105 ? -35.469 8.364 49.961 1.00 72.81 105 LEU A C 1
ATOM 818 O O . LEU A 1 105 ? -35.732 7.470 49.158 1.00 72.81 105 LEU A O 1
ATOM 822 N N . VAL A 1 106 ? -36.005 9.584 49.881 1.00 68.94 106 VAL A N 1
ATOM 823 C CA . VAL A 1 106 ? -36.857 10.009 48.760 1.00 68.94 106 VAL A CA 1
ATOM 824 C C . VAL A 1 106 ? -36.088 9.792 47.447 1.00 68.94 106 VAL A C 1
ATOM 826 O O . VAL A 1 106 ? -34.987 10.337 47.310 1.00 68.94 106 VAL A O 1
ATOM 829 N N . PRO A 1 107 ? -36.623 9.029 46.471 1.00 74.25 107 PRO A N 1
ATOM 830 C CA . PRO A 1 107 ? -35.932 8.779 45.211 1.00 74.25 107 PRO A CA 1
ATOM 831 C C . PRO A 1 107 ? -35.642 10.083 44.461 1.00 74.25 107 PRO A C 1
ATOM 833 O O . PRO A 1 107 ? -36.527 10.698 43.861 1.00 74.25 107 PRO A O 1
ATOM 836 N N . ARG A 1 108 ? -34.377 10.521 44.486 1.00 74.19 108 ARG A N 1
ATOM 837 C CA . ARG A 1 108 ? -33.930 11.701 43.740 1.00 74.19 108 ARG A CA 1
ATOM 838 C C . ARG A 1 108 ? -34.198 11.458 42.256 1.00 74.19 108 ARG A C 1
ATOM 840 O O . ARG A 1 108 ? -33.686 10.493 41.692 1.00 74.19 108 ARG A O 1
ATOM 847 N N . ARG A 1 109 ? -34.963 12.344 41.609 1.00 69.69 109 ARG A N 1
ATOM 848 C CA . ARG A 1 109 ? -35.163 12.302 40.153 1.00 69.69 109 ARG A CA 1
ATOM 849 C C . ARG A 1 109 ? -33.811 12.528 39.465 1.00 69.69 109 ARG A C 1
ATOM 851 O O . ARG A 1 109 ? -33.337 13.654 39.380 1.00 69.69 109 ARG A O 1
ATOM 858 N N . LEU A 1 110 ? -33.181 11.438 39.023 1.00 62.34 110 LEU A N 1
ATOM 859 C CA . LEU A 1 110 ? -31.908 11.429 38.287 1.00 62.34 110 LEU A CA 1
ATOM 860 C C . LEU A 1 110 ? -32.103 11.511 36.759 1.00 62.34 110 LEU A C 1
ATOM 862 O O . LEU A 1 110 ? -31.131 11.447 36.010 1.00 62.34 110 LEU A O 1
ATOM 866 N N . GLY A 1 111 ? -33.346 11.661 36.292 1.00 67.19 111 GLY A N 1
ATOM 867 C CA . GLY A 1 111 ? -33.651 11.990 34.901 1.00 67.19 111 GLY A CA 1
ATOM 868 C C . GLY A 1 111 ? -33.413 13.473 34.616 1.00 67.19 111 GLY A C 1
ATOM 869 O O . GLY A 1 111 ? -33.783 14.329 35.419 1.00 67.19 111 GLY A O 1
ATOM 870 N N . GLY A 1 112 ? -32.808 13.776 33.466 1.00 68.94 112 GLY A N 1
ATOM 871 C CA . GLY A 1 112 ? -32.770 15.141 32.939 1.00 68.94 112 GLY A CA 1
ATOM 872 C C . GLY A 1 112 ? -34.151 15.596 32.455 1.00 68.94 112 GLY A C 1
ATOM 873 O O . GLY A 1 112 ? -35.033 14.777 32.221 1.00 68.94 112 GLY A O 1
ATOM 874 N N . SER A 1 113 ? -34.325 16.901 32.254 1.00 73.50 113 SER A N 1
ATOM 875 C CA . SER A 1 113 ? -35.583 17.513 31.795 1.00 73.50 113 SER A CA 1
ATOM 876 C C . SER A 1 113 ? -35.927 17.279 30.314 1.00 73.50 113 SER A C 1
ATOM 878 O O . SER A 1 113 ? -36.901 17.846 29.833 1.00 73.50 113 SER A O 1
ATOM 880 N N . GLN A 1 114 ? -35.135 16.483 29.588 1.00 77.81 114 GLN A N 1
ATOM 881 C CA . GLN A 1 114 ? -35.359 16.190 28.169 1.00 77.81 114 GLN A CA 1
ATOM 882 C C . GLN A 1 114 ? -36.346 15.033 28.010 1.00 77.81 114 GLN A C 1
ATOM 884 O O . GLN A 1 114 ? -36.201 13.994 28.657 1.00 77.81 114 GLN A O 1
ATOM 889 N N . SER A 1 115 ? -37.321 15.200 27.117 1.00 83.88 115 SER A N 1
ATOM 890 C CA . SER A 1 115 ? -38.242 14.126 26.741 1.00 83.88 115 SER A CA 1
ATOM 891 C C . SER A 1 115 ? -37.471 12.968 26.103 1.00 83.88 115 SER A C 1
ATOM 893 O O . SER A 1 115 ? -36.498 13.175 25.374 1.00 83.88 115 SER A O 1
ATOM 895 N N . GLU A 1 116 ? -37.928 11.729 26.302 1.00 86.12 116 GLU A N 1
ATOM 896 C CA . GLU A 1 116 ? -37.316 10.561 25.656 1.00 86.12 116 GLU A CA 1
ATOM 897 C C . GLU A 1 116 ? -37.296 10.710 24.120 1.00 86.12 116 GLU A C 1
ATOM 899 O O . GLU A 1 116 ? -36.344 10.301 23.452 1.00 86.12 116 GLU A O 1
ATOM 904 N N . THR A 1 117 ? -38.312 11.375 23.559 1.00 88.81 117 THR A N 1
ATOM 905 C CA . THR A 1 117 ? -38.395 11.707 22.131 1.00 88.81 117 THR A CA 1
ATOM 906 C C . THR A 1 117 ? -37.267 12.641 21.683 1.00 88.81 117 THR A C 1
ATOM 908 O O . THR A 1 117 ? -36.632 12.372 20.665 1.00 88.81 117 THR A O 1
ATOM 911 N N . GLU A 1 118 ? -36.951 13.682 22.458 1.00 91.38 118 GLU A N 1
ATOM 912 C CA . GLU A 1 118 ? -35.844 14.612 22.193 1.00 91.38 118 GLU A CA 1
ATOM 913 C C . GLU A 1 118 ? -34.490 13.904 22.287 1.00 91.38 118 GLU A C 1
ATOM 915 O O . GLU A 1 118 ? -33.621 14.109 21.439 1.00 91.38 118 GLU A O 1
ATOM 920 N N . VAL A 1 119 ? -34.307 13.031 23.285 1.00 91.31 119 VAL A N 1
ATOM 921 C CA . VAL A 1 119 ? -33.074 12.244 23.450 1.00 91.31 119 VAL A CA 1
ATOM 922 C C . VAL A 1 119 ? -32.867 11.316 22.247 1.00 91.31 119 VAL A C 1
ATOM 924 O O . VAL A 1 119 ? -31.775 11.302 21.671 1.00 91.31 119 VAL A O 1
ATOM 927 N N . ARG A 1 120 ? -33.919 10.612 21.800 1.00 92.19 120 ARG A N 1
ATOM 928 C CA . ARG A 1 120 ? -33.896 9.777 20.584 1.00 92.19 120 ARG A CA 1
ATOM 929 C C . ARG A 1 120 ? -33.587 10.606 19.326 1.00 92.19 120 ARG A C 1
ATOM 931 O O . ARG A 1 120 ? -32.703 10.227 18.557 1.00 92.19 120 ARG A O 1
ATOM 938 N N . GLN A 1 121 ? -34.245 11.752 19.127 1.00 95.62 121 GLN A N 1
ATOM 939 C CA . GLN A 1 121 ? -33.991 12.652 17.987 1.00 95.62 121 GLN A CA 1
ATOM 940 C C . GLN A 1 121 ? -32.549 13.184 17.982 1.00 95.62 121 GLN A C 1
ATOM 942 O O . GLN A 1 121 ? -31.867 13.155 16.957 1.00 95.62 121 GLN A O 1
ATOM 947 N N . LYS A 1 122 ? -32.041 13.617 19.139 1.00 95.62 122 LYS A N 1
ATOM 948 C CA . LYS A 1 122 ? -30.671 14.113 19.319 1.00 95.62 122 LYS A CA 1
ATOM 949 C C . LYS A 1 122 ? -29.629 13.029 19.042 1.00 95.62 122 LYS A C 1
ATOM 951 O O . LYS A 1 122 ? -28.625 13.307 18.386 1.00 95.62 122 LYS A O 1
ATOM 956 N N . GLN A 1 123 ? -29.887 11.790 19.463 1.00 95.94 123 GLN A N 1
ATOM 957 C CA . GLN A 1 123 ? -29.052 10.632 19.135 1.00 95.94 123 GLN A CA 1
ATOM 958 C C . GLN A 1 123 ? -29.045 10.353 17.622 1.00 95.94 123 GLN A C 1
ATOM 960 O O . GLN A 1 123 ? -27.975 10.179 17.036 1.00 95.94 123 GLN A O 1
ATOM 965 N N . GLN A 1 124 ? -30.208 10.375 16.960 1.00 96.31 124 GLN A N 1
ATOM 966 C CA . GLN A 1 124 ? -30.309 10.227 15.502 1.00 96.31 124 GLN A CA 1
ATOM 967 C C . GLN A 1 124 ? -29.546 11.337 14.759 1.00 96.31 124 GLN A C 1
ATOM 969 O O . GLN A 1 124 ? -28.767 11.044 13.849 1.00 96.31 124 GLN A O 1
ATOM 974 N N . LEU A 1 125 ? -29.687 12.596 15.184 1.00 97.00 125 LEU A N 1
ATOM 975 C CA . LEU A 1 125 ? -28.976 13.735 14.600 1.00 97.00 125 LEU A CA 1
ATOM 976 C C . LEU A 1 125 ? -27.452 13.606 14.763 1.00 97.00 125 LEU A C 1
ATOM 978 O O . LEU A 1 125 ? -26.714 13.814 13.801 1.00 97.00 125 LEU A O 1
ATOM 982 N N . GLN A 1 126 ? -26.965 13.192 15.937 1.00 97.12 126 GLN A N 1
ATOM 983 C CA . GLN A 1 126 ? -25.539 12.925 16.167 1.00 97.12 126 GLN A CA 1
ATOM 984 C C . GLN A 1 126 ? -25.011 11.771 15.298 1.00 97.12 126 GLN A C 1
ATOM 986 O O . GLN A 1 126 ? -23.905 11.862 14.752 1.00 97.12 126 GLN A O 1
ATOM 991 N N . LEU A 1 127 ? -25.797 10.707 15.105 1.00 97.12 127 LEU A N 1
ATOM 992 C CA . LEU A 1 127 ? -25.460 9.605 14.197 1.00 97.12 127 LEU A CA 1
ATOM 993 C C . LEU A 1 127 ? -25.401 10.064 12.730 1.00 97.12 127 LEU A C 1
ATOM 995 O O . LEU A 1 127 ? -24.511 9.642 11.994 1.00 97.12 127 LEU A O 1
ATOM 999 N N . MET A 1 128 ? -26.286 10.966 12.299 1.00 96.81 128 MET A N 1
ATOM 1000 C CA . MET A 1 128 ? -26.245 11.540 10.948 1.00 96.81 128 MET A CA 1
ATOM 1001 C C . MET A 1 128 ? -25.057 12.493 10.754 1.00 96.81 128 MET A C 1
ATOM 1003 O O . MET A 1 128 ? -24.316 12.360 9.780 1.00 96.81 128 MET A O 1
ATOM 1007 N N . GLN A 1 129 ? -24.801 13.396 11.706 1.00 96.69 129 GLN A N 1
ATOM 1008 C CA . GLN A 1 129 ? -23.660 14.318 11.657 1.00 96.69 129 GLN A CA 1
ATOM 1009 C C . GLN A 1 129 ? -22.309 13.586 11.674 1.00 96.69 129 GLN A C 1
ATOM 1011 O O . GLN A 1 129 ? -21.384 13.975 10.958 1.00 96.69 129 GLN A O 1
ATOM 1016 N N . SER A 1 130 ? -22.175 12.516 12.464 1.00 96.56 130 SER A N 1
ATOM 1017 C CA . SER A 1 130 ? -20.949 11.706 12.511 1.00 96.56 130 SER A CA 1
ATOM 1018 C C . SER A 1 130 ? -20.746 10.881 11.235 1.00 96.56 130 SER A C 1
ATOM 1020 O O . SER A 1 130 ? -19.635 10.877 10.702 1.00 96.56 130 SER A O 1
ATOM 1022 N N . LYS A 1 131 ? -21.807 10.279 10.671 1.00 98.00 131 LYS A N 1
ATOM 1023 C CA . LYS A 1 131 ? -21.770 9.654 9.333 1.00 98.00 131 LYS A CA 1
ATOM 1024 C C . LYS A 1 131 ? -21.329 10.646 8.252 1.00 98.00 131 LYS A C 1
ATOM 1026 O O . LYS A 1 131 ? -20.448 10.312 7.463 1.00 98.00 131 LYS A O 1
ATOM 1031 N N . TYR A 1 132 ? -21.876 11.864 8.243 1.00 97.31 132 TYR A N 1
ATOM 1032 C CA . TYR A 1 132 ? -21.503 12.903 7.277 1.00 97.31 132 TYR A CA 1
ATOM 1033 C C . TYR A 1 132 ? -20.027 13.311 7.408 1.00 97.31 132 TYR A C 1
ATOM 1035 O O . TYR A 1 132 ? -19.282 13.250 6.431 1.00 97.31 132 TYR A O 1
ATOM 1043 N N . LYS A 1 133 ? -19.564 13.614 8.630 1.00 96.56 133 LYS A N 1
ATOM 1044 C CA . LYS A 1 133 ? -18.148 13.925 8.911 1.00 96.56 133 LYS A CA 1
ATOM 1045 C C . LYS A 1 133 ? -17.205 12.777 8.523 1.00 96.56 133 LYS A C 1
ATOM 1047 O O . LYS A 1 133 ? -16.093 13.031 8.067 1.00 96.56 133 LYS A O 1
ATOM 1052 N N . GLN A 1 134 ? -17.632 11.518 8.666 1.00 97.19 134 GLN A N 1
ATOM 1053 C CA . GLN A 1 134 ? -16.855 10.359 8.218 1.00 97.19 134 GLN A CA 1
ATOM 1054 C C . GLN A 1 134 ? -16.862 10.198 6.687 1.00 97.19 134 GLN A C 1
ATOM 1056 O O . GLN A 1 134 ? -15.839 9.804 6.127 1.00 97.19 134 GLN A O 1
ATOM 1061 N N . LYS A 1 135 ? -17.974 10.504 5.998 1.00 97.56 135 LYS A N 1
ATOM 1062 C CA . LYS A 1 135 ? -18.026 10.519 4.526 1.00 97.56 135 LYS A CA 1
ATOM 1063 C C . LYS A 1 135 ? -17.052 11.560 3.972 1.00 97.56 135 LYS A C 1
ATOM 1065 O O . LYS A 1 135 ? -16.206 11.194 3.164 1.00 97.56 135 LYS A O 1
ATOM 1070 N N . LEU A 1 136 ? -17.122 12.798 4.466 1.00 94.50 136 LEU A N 1
ATOM 1071 C CA . LEU A 1 136 ? -16.274 13.903 4.016 1.00 94.50 136 LEU A CA 1
ATOM 1072 C C . LEU A 1 136 ? -14.781 13.549 4.120 1.00 94.50 136 LEU A C 1
ATOM 1074 O O . LEU A 1 136 ? -14.087 13.570 3.111 1.00 94.50 136 LEU A O 1
ATOM 1078 N N . LYS A 1 137 ? -14.321 13.061 5.283 1.00 96.88 137 LYS A N 1
ATOM 1079 C CA . LYS A 1 137 ? -12.922 12.624 5.471 1.00 96.88 137 LYS A CA 1
ATOM 1080 C C . LYS A 1 137 ? -12.476 11.503 4.527 1.00 96.88 137 LYS A C 1
ATOM 1082 O O . LYS A 1 137 ? -11.314 11.460 4.129 1.00 96.88 137 LYS A O 1
ATOM 1087 N N . ARG A 1 138 ? -13.373 10.574 4.166 1.00 96.12 138 ARG A N 1
ATOM 1088 C CA . ARG A 1 138 ? -13.072 9.542 3.156 1.00 96.12 138 ARG A CA 1
ATOM 1089 C C . ARG A 1 138 ? -12.929 10.168 1.772 1.00 96.12 138 ARG A C 1
ATOM 1091 O O . ARG A 1 138 ? -11.973 9.850 1.073 1.00 96.12 138 ARG A O 1
ATOM 1098 N N . GLU A 1 139 ? -13.848 11.052 1.404 1.00 95.75 139 GLU A N 1
ATOM 1099 C CA . GLU A 1 139 ? -13.903 11.730 0.106 1.00 95.75 139 GLU A CA 1
ATOM 1100 C C . GLU A 1 139 ? -12.672 12.631 -0.113 1.00 95.75 139 GLU A C 1
ATOM 1102 O O . GLU A 1 139 ? -11.992 12.495 -1.128 1.00 95.75 139 GLU A O 1
ATOM 1107 N N . GLU A 1 140 ? -12.288 13.419 0.897 1.00 95.06 140 GLU A N 1
ATOM 1108 C CA . GLU A 1 140 ? -11.022 14.167 0.969 1.00 95.06 140 GLU A CA 1
ATOM 1109 C C . GLU A 1 140 ? -9.805 13.243 0.779 1.00 95.06 140 GLU A C 1
ATOM 1111 O O . GLU A 1 140 ? -8.951 13.500 -0.067 1.00 95.06 140 GLU A O 1
ATOM 1116 N N . SER A 1 141 ? -9.747 12.115 1.501 1.00 93.88 141 SER A N 1
ATOM 1117 C CA . SER A 1 141 ? -8.625 11.167 1.395 1.00 93.88 141 SER A CA 1
ATOM 1118 C C . SER A 1 141 ? -8.529 10.452 0.039 1.00 93.88 141 SER A C 1
ATOM 1120 O O . SER A 1 141 ? -7.447 10.005 -0.337 1.00 93.88 141 SER A O 1
ATOM 1122 N N . VAL A 1 142 ? -9.639 10.332 -0.698 1.00 95.69 142 VAL A N 1
ATOM 1123 C CA . VAL A 1 142 ? -9.668 9.784 -2.065 1.00 95.69 142 VAL A CA 1
ATOM 1124 C C . VAL A 1 142 ? -9.278 10.856 -3.079 1.00 95.69 142 VAL A C 1
ATOM 1126 O O . VAL A 1 142 ? -8.530 10.556 -4.005 1.00 95.69 142 VAL A O 1
ATOM 1129 N N . ARG A 1 143 ? -9.727 12.103 -2.890 1.00 96.19 143 ARG A N 1
ATOM 1130 C CA . ARG A 1 143 ? -9.314 13.245 -3.713 1.00 96.19 143 ARG A CA 1
ATOM 1131 C C . ARG A 1 143 ? -7.808 13.475 -3.661 1.00 96.19 143 ARG A C 1
ATOM 1133 O O . ARG A 1 143 ? -7.172 13.426 -4.703 1.00 96.19 143 ARG A O 1
ATOM 1140 N N . ILE A 1 144 ? -7.232 13.602 -2.465 1.00 94.19 144 ILE A N 1
ATOM 1141 C CA . ILE A 1 144 ? -5.789 13.836 -2.282 1.00 94.19 144 ILE A CA 1
ATOM 1142 C C . ILE A 1 144 ? -4.952 12.711 -2.917 1.00 94.19 144 ILE A C 1
ATOM 1144 O O . ILE A 1 144 ? -3.897 12.974 -3.489 1.00 94.19 144 ILE A O 1
ATOM 1148 N N . LYS A 1 145 ? -5.428 11.457 -2.869 1.00 95.19 145 LYS A N 1
ATOM 1149 C CA . LYS A 1 145 ? -4.771 10.328 -3.550 1.00 95.19 145 LYS A CA 1
ATOM 1150 C C . LYS A 1 145 ? -4.819 10.453 -5.068 1.00 95.19 145 LYS A C 1
ATOM 1152 O O . LYS A 1 145 ? -3.771 10.360 -5.689 1.00 95.19 145 LYS A O 1
ATOM 1157 N N . LYS A 1 146 ? -5.990 10.732 -5.651 1.00 95.94 146 LYS A N 1
ATOM 1158 C CA . LYS A 1 146 ? -6.120 10.968 -7.098 1.00 95.94 146 LYS A CA 1
ATOM 1159 C C . LYS A 1 146 ? -5.263 12.141 -7.563 1.00 95.94 146 LYS A C 1
ATOM 1161 O O . LYS A 1 146 ? -4.532 12.007 -8.528 1.00 95.94 146 LYS A O 1
ATOM 1166 N N . GLU A 1 147 ? -5.301 13.257 -6.842 1.00 94.44 147 GLU A N 1
ATOM 1167 C CA . GLU A 1 147 ? -4.523 14.462 -7.149 1.00 94.44 147 GLU A CA 1
ATOM 1168 C C . GLU A 1 147 ? -3.002 14.175 -7.103 1.00 94.44 147 GLU A C 1
ATOM 1170 O O . GLU A 1 147 ? -2.253 14.673 -7.944 1.00 94.44 147 GLU A O 1
ATOM 1175 N N . ALA A 1 148 ? -2.542 13.300 -6.198 1.00 95.31 148 ALA A N 1
ATOM 1176 C CA . ALA A 1 148 ? -1.157 12.818 -6.163 1.00 95.31 148 ALA A CA 1
ATOM 1177 C C . ALA A 1 148 ? -0.824 11.820 -7.295 1.00 95.31 148 ALA A C 1
ATOM 1179 O O . ALA A 1 148 ? 0.195 11.982 -7.966 1.00 95.31 148 ALA A O 1
ATOM 1180 N N . GLU A 1 149 ? -1.681 10.823 -7.539 1.00 93.38 149 GLU A N 1
ATOM 1181 C CA . GLU A 1 149 ? -1.542 9.831 -8.619 1.00 93.38 149 GLU A CA 1
ATOM 1182 C C . GLU A 1 149 ? -1.517 10.513 -10.001 1.00 93.38 149 GLU A C 1
ATOM 1184 O O . GLU A 1 149 ? -0.678 10.197 -10.846 1.00 93.38 149 GLU A O 1
ATOM 1189 N N . GLU A 1 150 ? -2.372 11.515 -10.220 1.00 93.81 150 GLU A N 1
ATOM 1190 C CA . GLU A 1 150 ? -2.401 12.341 -11.427 1.00 93.81 150 GLU A CA 1
ATOM 1191 C C . GLU A 1 150 ? -1.136 13.200 -11.562 1.00 93.81 150 GLU A C 1
ATOM 1193 O O . GLU A 1 150 ? -0.585 13.293 -12.660 1.00 93.81 150 GLU A O 1
ATOM 1198 N N . ALA A 1 151 ? -0.615 13.772 -10.470 1.00 95.25 151 ALA A N 1
ATOM 1199 C CA . ALA A 1 151 ? 0.640 14.525 -10.490 1.00 95.25 151 ALA A CA 1
ATOM 1200 C C . ALA A 1 151 ? 1.864 13.636 -10.797 1.00 95.25 151 ALA A C 1
ATOM 1202 O O . ALA A 1 151 ? 2.771 14.060 -11.520 1.00 95.25 151 ALA A O 1
ATOM 1203 N N . GLU A 1 152 ? 1.908 12.396 -10.303 1.00 93.50 152 GLU A N 1
ATOM 1204 C CA . GLU A 1 152 ? 2.943 11.421 -10.682 1.00 93.50 152 GLU A CA 1
ATOM 1205 C C . GLU A 1 152 ? 2.800 10.973 -12.140 1.00 93.50 152 GLU A C 1
ATOM 1207 O O . GLU A 1 152 ? 3.785 10.944 -12.881 1.00 93.50 152 GLU A O 1
ATOM 1212 N N . LEU A 1 153 ? 1.574 10.722 -12.601 1.00 92.56 153 LEU A N 1
ATOM 1213 C CA . LEU A 1 153 ? 1.278 10.366 -13.988 1.00 92.56 153 LEU A CA 1
ATOM 1214 C C . LEU A 1 153 ? 1.631 11.510 -14.961 1.00 92.56 153 LEU A C 1
ATOM 1216 O O . LEU A 1 153 ? 2.145 11.254 -16.054 1.00 92.56 153 LEU A O 1
ATOM 1220 N N . GLN A 1 154 ? 1.441 12.773 -14.566 1.00 94.44 154 GLN A N 1
ATOM 1221 C CA . GLN A 1 154 ? 1.911 13.944 -15.315 1.00 94.44 154 GLN A CA 1
ATOM 1222 C C . GLN A 1 154 ? 3.445 14.018 -15.372 1.00 94.44 154 GLN A C 1
ATOM 1224 O O . GLN A 1 154 ? 3.989 14.221 -16.460 1.00 94.44 154 GLN A O 1
ATOM 1229 N N . LYS A 1 155 ? 4.157 13.782 -14.257 1.00 96.31 155 LYS A N 1
ATOM 1230 C CA . LYS A 1 155 ? 5.634 13.699 -14.238 1.00 96.31 155 LYS A CA 1
ATOM 1231 C C . LYS A 1 155 ? 6.145 12.590 -15.164 1.00 96.31 155 LYS A C 1
ATOM 1233 O O . LYS A 1 155 ? 7.029 12.840 -15.980 1.00 96.31 155 LYS A O 1
ATOM 1238 N N . MET A 1 156 ? 5.547 11.398 -15.111 1.00 93.12 156 MET A N 1
ATOM 1239 C CA . MET A 1 156 ? 5.891 10.281 -16.001 1.00 93.12 156 MET A CA 1
ATOM 1240 C C . MET A 1 156 ? 5.665 10.635 -17.480 1.00 93.12 156 MET A C 1
ATOM 1242 O O . MET A 1 156 ? 6.552 10.408 -18.304 1.00 93.12 156 MET A O 1
ATOM 1246 N N . LYS A 1 157 ? 4.531 11.267 -17.821 1.00 97.31 157 LYS A N 1
ATOM 1247 C CA . LYS A 1 157 ? 4.260 11.766 -19.184 1.00 97.31 157 LYS A CA 1
ATOM 1248 C C . LYS A 1 157 ? 5.256 12.842 -19.629 1.00 97.31 157 LYS A C 1
ATOM 1250 O O . LYS A 1 157 ? 5.650 12.841 -20.793 1.00 97.31 157 LYS A O 1
ATOM 1255 N N . ALA A 1 158 ? 5.682 13.742 -18.742 1.00 96.19 158 ALA A N 1
ATOM 1256 C CA . ALA A 1 158 ? 6.698 14.750 -19.050 1.00 96.19 158 ALA A CA 1
ATOM 1257 C C . ALA A 1 158 ? 8.060 14.102 -19.359 1.00 96.19 158 ALA A C 1
ATOM 1259 O O . ALA A 1 158 ? 8.636 14.370 -20.410 1.00 96.19 158 ALA A O 1
ATOM 1260 N N . ILE A 1 159 ? 8.509 13.162 -18.521 1.00 96.06 159 ILE A N 1
ATOM 1261 C CA . ILE A 1 159 ? 9.746 12.388 -18.728 1.00 96.06 159 ILE A CA 1
ATOM 1262 C C . ILE A 1 159 ? 9.680 11.569 -20.031 1.00 96.06 159 ILE A C 1
ATOM 1264 O O . ILE A 1 159 ? 10.671 11.460 -20.752 1.00 96.06 159 ILE A O 1
ATOM 1268 N N . GLN A 1 160 ? 8.522 10.993 -20.369 1.00 93.06 160 GLN A N 1
ATOM 1269 C CA . GLN A 1 160 ? 8.343 10.259 -21.626 1.00 93.06 160 GLN A CA 1
ATOM 1270 C C . GLN A 1 160 ? 8.403 11.186 -22.853 1.00 93.06 160 GLN A C 1
ATOM 1272 O O . GLN A 1 160 ? 9.017 10.820 -23.855 1.00 93.06 160 GLN A O 1
ATOM 1277 N N . ARG A 1 161 ? 7.832 12.396 -22.770 1.00 95.50 161 ARG A N 1
ATOM 1278 C CA . ARG A 1 161 ? 7.943 13.429 -23.818 1.00 95.50 161 ARG A CA 1
ATOM 1279 C C . ARG A 1 161 ? 9.384 13.906 -23.995 1.00 95.50 161 ARG A C 1
ATOM 1281 O O . ARG A 1 161 ? 9.853 13.943 -25.124 1.00 95.50 161 ARG A O 1
ATOM 1288 N N . GLU A 1 162 ? 10.108 14.184 -22.911 1.00 94.88 162 GLU A N 1
ATOM 1289 C CA . GLU A 1 162 ? 11.530 14.561 -22.966 1.00 94.88 162 GLU A CA 1
ATOM 1290 C C . GLU A 1 162 ? 12.367 13.473 -23.664 1.00 94.88 162 GLU A C 1
ATOM 1292 O O . GLU A 1 162 ? 13.101 13.755 -24.612 1.00 94.88 162 GLU A O 1
ATOM 1297 N N . LYS A 1 163 ? 12.187 12.204 -23.268 1.00 97.62 163 LYS A N 1
ATOM 1298 C CA . LYS A 1 163 ? 12.836 11.048 -23.912 1.00 97.62 163 LYS A CA 1
ATOM 1299 C C . LYS A 1 163 ? 12.477 10.923 -25.397 1.00 97.62 163 LYS A C 1
ATOM 1301 O O . LYS A 1 163 ? 13.346 10.577 -26.193 1.00 97.62 163 LYS A O 1
ATOM 1306 N N . SER A 1 164 ? 11.229 11.212 -25.770 1.00 94.00 164 SER A N 1
ATOM 1307 C CA . SER A 1 164 ? 10.770 11.195 -27.164 1.00 94.00 164 SER A CA 1
ATOM 1308 C C . SER A 1 164 ? 11.409 12.316 -27.988 1.00 94.00 164 SER A C 1
ATOM 1310 O O . SER A 1 164 ? 11.940 12.047 -29.064 1.00 94.00 164 SER A O 1
ATOM 1312 N N . ASN A 1 165 ? 11.430 13.549 -27.474 1.00 94.75 165 ASN A N 1
ATOM 1313 C CA . ASN A 1 165 ? 12.056 14.695 -28.137 1.00 94.75 165 ASN A CA 1
ATOM 1314 C C . ASN A 1 165 ? 13.556 14.447 -28.349 1.00 94.75 165 ASN A C 1
ATOM 1316 O O . ASN A 1 165 ? 14.053 14.575 -29.462 1.00 94.75 165 ASN A O 1
ATOM 1320 N N . LYS A 1 166 ? 14.252 13.958 -27.318 1.00 97.12 166 LYS A N 1
ATOM 1321 C CA . LYS A 1 166 ? 15.685 13.627 -27.357 1.00 97.12 166 LYS A CA 1
ATOM 1322 C C . LYS A 1 166 ? 16.034 12.459 -28.292 1.00 97.12 166 LYS A C 1
ATOM 1324 O O . LYS A 1 166 ? 17.185 12.315 -28.707 1.00 97.12 166 LYS A O 1
ATOM 1329 N N . LEU A 1 167 ? 15.063 11.603 -28.621 1.00 94.38 167 LEU A N 1
ATOM 1330 C CA . LEU A 1 167 ? 15.199 10.567 -29.651 1.00 94.38 167 LEU A CA 1
ATOM 1331 C C . LEU A 1 167 ? 14.957 11.141 -31.056 1.00 94.38 167 LEU A C 1
ATOM 1333 O O . LEU A 1 167 ? 15.688 10.810 -31.986 1.00 94.38 167 LEU A O 1
ATOM 1337 N N . GLU A 1 168 ? 13.964 12.014 -31.203 1.00 93.56 168 GLU A N 1
ATOM 1338 C CA . GLU A 1 168 ? 13.641 12.707 -32.452 1.00 93.56 168 GLU A CA 1
ATOM 1339 C C . GLU A 1 168 ? 14.760 13.672 -32.887 1.00 93.56 168 GLU A C 1
ATOM 1341 O O . GLU A 1 168 ? 15.160 13.668 -34.047 1.00 93.56 168 GLU A O 1
ATOM 1346 N N . GLU A 1 169 ? 15.364 14.415 -31.958 1.00 95.50 169 GLU A N 1
ATOM 1347 C CA . GLU A 1 169 ? 16.567 15.228 -32.194 1.00 95.50 169 GLU A CA 1
ATOM 1348 C C . GLU A 1 169 ? 17.725 14.385 -32.748 1.00 95.50 169 GLU A C 1
ATOM 1350 O O . GLU A 1 169 ? 18.352 14.760 -33.739 1.00 95.50 169 GLU A O 1
ATOM 1355 N N . LYS A 1 170 ? 17.971 13.198 -32.175 1.00 96.62 170 LYS A N 1
ATOM 1356 C CA . LYS A 1 170 ? 18.989 12.263 -32.683 1.00 96.62 170 LYS A CA 1
ATOM 1357 C C . LYS A 1 170 ? 18.673 11.758 -34.091 1.00 96.62 170 LYS A C 1
ATOM 1359 O O . LYS A 1 170 ? 19.582 11.692 -34.915 1.00 96.62 170 LYS A O 1
ATOM 1364 N N . LYS A 1 171 ? 17.406 11.443 -34.388 1.00 95.94 171 LYS A N 1
ATOM 1365 C CA . LYS A 1 171 ? 16.974 11.069 -35.747 1.00 95.94 171 LYS A CA 1
ATOM 1366 C C . LYS A 1 171 ? 17.191 12.209 -36.741 1.00 95.94 171 LYS A C 1
ATOM 1368 O O . LYS A 1 171 ? 17.690 11.961 -37.832 1.00 95.94 171 LYS A O 1
ATOM 1373 N N . ARG A 1 172 ? 16.871 13.451 -36.362 1.00 95.56 172 ARG A N 1
ATOM 1374 C CA . ARG A 1 172 ? 17.088 14.647 -37.196 1.00 95.56 172 ARG A CA 1
ATOM 1375 C C . ARG A 1 172 ? 18.565 14.887 -37.481 1.00 95.56 172 ARG A C 1
ATOM 1377 O O . ARG A 1 172 ? 18.909 15.143 -38.627 1.00 95.56 172 ARG A O 1
ATOM 1384 N N . LEU A 1 173 ? 19.436 14.739 -36.482 1.00 96.06 173 LEU A N 1
ATOM 1385 C CA . LEU A 1 173 ? 20.887 14.816 -36.678 1.00 96.06 173 LEU A CA 1
ATOM 1386 C C . LEU A 1 173 ? 21.392 13.718 -37.629 1.00 96.06 173 LEU A C 1
ATOM 1388 O O . LEU A 1 173 ? 22.144 14.012 -38.552 1.00 96.06 173 LEU A O 1
ATOM 1392 N N . GLN A 1 174 ? 20.936 12.472 -37.464 1.00 96.62 174 GLN A N 1
ATOM 1393 C CA . GLN A 1 174 ? 21.307 11.362 -38.351 1.00 96.62 174 GLN A CA 1
ATOM 1394 C C . GLN A 1 174 ? 20.813 11.566 -39.796 1.00 96.62 174 GLN A C 1
ATOM 1396 O O . GLN A 1 174 ? 21.548 11.303 -40.746 1.00 96.62 174 GLN A O 1
ATOM 1401 N N . GLU A 1 175 ? 19.583 12.050 -39.974 1.00 96.25 175 GLU A N 1
ATOM 1402 C CA . GLU A 1 175 ? 19.002 12.353 -41.286 1.00 96.25 175 GLU A CA 1
ATOM 1403 C C . GLU A 1 175 ? 19.668 13.573 -41.945 1.00 96.25 175 GLU A C 1
ATOM 1405 O O . GLU A 1 175 ? 19.858 13.569 -43.160 1.00 96.25 175 GLU A O 1
ATOM 1410 N N . ASN A 1 176 ? 20.085 14.583 -41.174 1.00 97.19 176 ASN A N 1
ATOM 1411 C CA . ASN A 1 176 ? 20.872 15.705 -41.690 1.00 97.19 176 ASN A CA 1
ATOM 1412 C C . ASN A 1 176 ? 22.247 15.240 -42.182 1.00 97.19 176 ASN A C 1
ATOM 1414 O O . ASN A 1 176 ? 22.562 15.488 -43.341 1.00 97.19 176 ASN A O 1
ATOM 1418 N N . LEU A 1 177 ? 22.989 14.457 -41.390 1.00 95.38 177 LEU A N 1
ATOM 1419 C CA . LEU A 1 177 ? 24.267 13.866 -41.818 1.00 95.38 177 LEU A CA 1
ATOM 1420 C C . LEU A 1 177 ? 24.110 1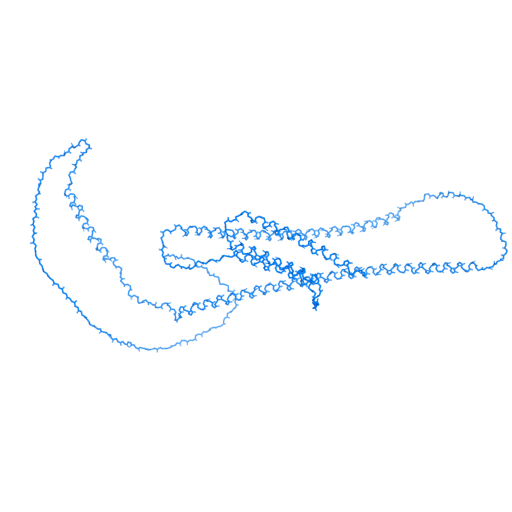3.012 -43.090 1.00 95.38 177 LEU A C 1
ATOM 1422 O O . LEU A 1 177 ? 24.938 13.073 -43.997 1.00 95.38 177 LEU A O 1
ATOM 1426 N N . ARG A 1 178 ? 23.012 12.249 -43.208 1.00 95.75 178 ARG A N 1
ATOM 1427 C CA . ARG A 1 178 ? 22.694 11.474 -44.421 1.00 95.75 178 ARG A CA 1
ATOM 1428 C C . ARG A 1 178 ? 22.406 12.375 -45.631 1.00 95.75 178 ARG A C 1
ATOM 1430 O O . ARG A 1 178 ? 22.775 12.026 -46.752 1.00 95.75 178 ARG A O 1
ATOM 1437 N N . ARG A 1 179 ? 21.745 13.520 -45.428 1.00 96.31 179 ARG A N 1
ATOM 1438 C CA . ARG A 1 179 ? 21.474 14.525 -46.475 1.00 96.31 179 ARG A CA 1
ATOM 1439 C C . ARG A 1 179 ? 22.729 15.285 -46.886 1.00 96.31 179 ARG A C 1
ATOM 1441 O O . ARG A 1 179 ? 22.869 15.582 -48.066 1.00 96.31 179 ARG A O 1
ATOM 1448 N N . GLU A 1 180 ? 23.611 15.591 -45.945 1.00 95.31 180 GLU A N 1
ATOM 1449 C CA . GLU A 1 180 ? 24.898 16.249 -46.179 1.00 95.31 180 GLU A CA 1
ATOM 1450 C C . GLU A 1 180 ? 25.806 15.336 -47.007 1.00 95.31 180 GLU A C 1
ATOM 1452 O O . GLU A 1 180 ? 26.142 15.703 -48.129 1.00 95.31 180 GLU A O 1
ATOM 1457 N N . ALA A 1 181 ? 26.026 14.089 -46.577 1.00 96.19 181 ALA A N 1
ATOM 1458 C CA . ALA A 1 181 ? 26.785 13.102 -47.352 1.00 96.19 181 ALA A CA 1
ATOM 1459 C C . ALA A 1 181 ? 26.195 12.843 -48.758 1.00 96.19 181 ALA A C 1
ATOM 1461 O O . ALA A 1 181 ? 26.933 12.657 -49.726 1.00 96.19 181 ALA A O 1
ATOM 1462 N N . PHE A 1 182 ? 24.862 12.863 -48.913 1.00 95.25 182 PHE A N 1
ATOM 1463 C CA . PHE A 1 182 ? 24.233 12.756 -50.236 1.00 95.25 182 PHE A CA 1
ATOM 1464 C C . PHE A 1 182 ? 24.462 14.004 -51.107 1.00 95.25 182 PHE A C 1
ATOM 1466 O O . PHE A 1 182 ? 24.699 13.870 -52.307 1.00 95.25 182 PHE A O 1
ATOM 1473 N N . ARG A 1 183 ? 24.423 15.210 -50.522 1.00 94.81 183 ARG A N 1
ATOM 1474 C CA . ARG A 1 183 ? 24.732 16.473 -51.219 1.00 94.81 183 ARG A CA 1
ATOM 1475 C C . ARG A 1 183 ? 26.192 16.523 -51.654 1.00 94.81 183 ARG A C 1
ATOM 1477 O O . ARG A 1 183 ? 26.446 16.861 -52.803 1.00 94.81 183 ARG A O 1
ATOM 1484 N N . GLU A 1 184 ? 27.120 16.136 -50.783 1.00 95.31 184 GLU A N 1
ATOM 1485 C CA . GLU A 1 184 ? 28.552 16.025 -51.086 1.00 95.31 184 GLU A CA 1
ATOM 1486 C C . GLU A 1 184 ? 28.799 15.033 -52.230 1.00 95.31 184 GLU A C 1
ATOM 1488 O O . GLU A 1 184 ? 29.447 15.374 -53.216 1.00 95.31 184 GLU A O 1
ATOM 1493 N N . HIS A 1 185 ? 28.202 13.838 -52.169 1.00 96.50 185 HIS A N 1
ATOM 1494 C CA . HIS A 1 185 ? 28.279 12.850 -53.249 1.00 96.50 185 HIS A CA 1
ATOM 1495 C C . HIS A 1 185 ? 27.669 13.362 -54.569 1.00 96.50 185 HIS A C 1
ATOM 1497 O O . HIS A 1 185 ? 28.236 13.147 -55.641 1.00 96.50 185 HIS A O 1
ATOM 1503 N N . GLN A 1 186 ? 26.538 14.077 -54.521 1.00 94.88 186 GLN A N 1
ATOM 1504 C CA . GLN A 1 186 ? 25.936 14.686 -55.711 1.00 94.88 186 GLN A CA 1
ATOM 1505 C C . GLN A 1 186 ? 26.819 15.804 -56.290 1.00 94.88 186 GLN A C 1
ATOM 1507 O O . GLN A 1 186 ? 26.970 15.884 -57.509 1.00 94.88 186 GLN A O 1
ATOM 1512 N N . GLN A 1 187 ? 27.428 16.643 -55.448 1.00 93.69 187 GLN A N 1
ATOM 1513 C CA . GLN A 1 187 ? 28.385 17.673 -55.863 1.00 93.69 187 GLN A CA 1
ATOM 1514 C C . GLN A 1 187 ? 29.633 17.047 -56.493 1.00 93.69 187 GLN A C 1
ATOM 1516 O O . GLN A 1 187 ? 30.006 17.442 -57.595 1.00 93.69 187 GLN A O 1
ATOM 1521 N N . TYR A 1 188 ? 30.212 16.023 -55.859 1.00 93.44 188 TYR A N 1
ATOM 1522 C CA . TYR A 1 188 ? 31.348 15.263 -56.383 1.00 93.44 188 TYR A CA 1
ATOM 1523 C C . TYR A 1 188 ? 31.044 14.676 -57.767 1.00 93.44 188 TYR A C 1
ATOM 1525 O O . TYR A 1 188 ? 31.764 14.957 -58.720 1.00 93.44 188 TYR A O 1
ATOM 1533 N N . LYS A 1 189 ? 29.922 13.959 -57.917 1.00 94.12 189 LYS A N 1
ATOM 1534 C CA . LYS A 1 189 ? 29.505 13.375 -59.202 1.00 94.12 189 LYS A CA 1
ATOM 1535 C C . LYS A 1 189 ? 29.201 14.430 -60.277 1.00 94.12 189 LYS A C 1
ATOM 1537 O O . LYS A 1 189 ? 29.410 14.192 -61.464 1.00 94.12 189 LYS A O 1
ATOM 1542 N N . THR A 1 190 ? 28.721 15.609 -59.880 1.00 94.06 190 THR A N 1
ATOM 1543 C CA . THR A 1 190 ? 28.513 16.735 -60.808 1.00 94.06 190 THR A CA 1
ATOM 1544 C C . THR A 1 190 ? 29.854 17.326 -61.256 1.00 94.06 190 THR A C 1
ATOM 1546 O O . THR A 1 190 ? 30.035 17.596 -62.440 1.00 94.06 190 THR A O 1
ATOM 1549 N N . ALA A 1 191 ? 30.819 17.472 -60.344 1.00 93.62 191 ALA A N 1
ATOM 1550 C CA . ALA A 1 191 ? 32.171 17.929 -60.660 1.00 93.62 191 ALA A CA 1
ATOM 1551 C C . ALA A 1 191 ? 32.946 16.918 -61.527 1.00 93.62 191 ALA A C 1
ATOM 1553 O O . ALA A 1 191 ? 33.654 17.329 -62.440 1.00 93.62 191 ALA A O 1
ATOM 1554 N N . GLU A 1 192 ? 32.763 15.614 -61.296 1.00 92.06 192 GLU A N 1
ATOM 1555 C CA . GLU A 1 192 ? 33.281 14.518 -62.130 1.00 92.06 192 GLU A CA 1
ATOM 1556 C C . GLU A 1 192 ? 32.707 14.565 -63.557 1.00 92.06 192 GLU A C 1
ATOM 1558 O O . GLU A 1 192 ? 33.440 14.437 -64.535 1.00 92.06 192 GLU A O 1
ATOM 1563 N N . PHE A 1 193 ? 31.402 14.813 -63.704 1.00 92.44 193 PHE A N 1
ATOM 1564 C CA . PHE A 1 193 ? 30.785 14.974 -65.022 1.00 92.44 193 PHE A CA 1
ATOM 1565 C C . PHE A 1 193 ? 31.291 16.229 -65.754 1.00 92.44 193 PHE A C 1
ATOM 1567 O O . PHE A 1 193 ? 31.583 16.170 -66.948 1.00 92.44 193 PHE A O 1
ATOM 1574 N N . LEU A 1 194 ? 31.450 17.352 -65.047 1.00 91.88 194 LEU A N 1
ATOM 1575 C CA . LEU A 1 194 ? 31.989 18.590 -65.620 1.00 91.88 194 LEU A CA 1
ATOM 1576 C C . LEU A 1 194 ? 33.474 18.466 -65.993 1.00 91.88 194 LEU A C 1
ATOM 1578 O O . LEU A 1 194 ? 33.872 18.944 -67.053 1.00 91.88 194 LEU A O 1
ATOM 1582 N N . SER A 1 195 ? 34.296 17.798 -65.177 1.00 87.75 195 SER A N 1
ATOM 1583 C CA . SER A 1 195 ? 35.700 17.550 -65.525 1.00 87.75 195 SER A CA 1
ATOM 1584 C C . SER A 1 195 ? 35.827 16.608 -66.725 1.00 87.75 195 SER A C 1
ATOM 1586 O O . SER A 1 195 ? 36.668 16.859 -67.586 1.00 87.75 195 SER A O 1
ATOM 1588 N N . LYS A 1 196 ? 34.942 15.607 -66.849 1.00 90.19 196 LYS A N 1
ATOM 1589 C CA . LYS A 1 196 ? 34.861 14.743 -68.034 1.00 90.19 196 LYS A CA 1
ATOM 1590 C C . LYS A 1 196 ? 34.426 15.493 -69.295 1.00 90.19 196 LYS A C 1
ATOM 1592 O O . LYS A 1 196 ? 35.022 15.284 -70.343 1.00 90.19 196 LYS A O 1
ATOM 1597 N N . LEU A 1 197 ? 33.447 16.397 -69.220 1.00 82.69 197 LEU A N 1
ATOM 1598 C CA . LEU A 1 197 ? 33.078 17.232 -70.374 1.00 82.69 197 LEU A CA 1
ATOM 1599 C C . LEU A 1 197 ? 34.223 18.152 -70.822 1.00 82.69 197 LEU A C 1
ATOM 1601 O O . LEU A 1 197 ? 34.386 18.382 -72.018 1.00 82.69 197 LEU A O 1
ATOM 1605 N N . ASN A 1 198 ? 35.047 18.633 -69.888 1.00 75.56 198 ASN A N 1
ATOM 1606 C CA . ASN A 1 198 ? 36.232 19.420 -70.228 1.00 75.56 198 ASN A CA 1
ATOM 1607 C C . ASN A 1 198 ? 37.315 18.572 -70.927 1.00 75.56 198 ASN A C 1
ATOM 1609 O O . ASN A 1 198 ? 37.976 19.082 -71.830 1.00 75.56 198 ASN A O 1
ATOM 1613 N N . THR A 1 199 ? 37.483 17.288 -70.578 1.00 68.75 199 THR A N 1
ATOM 1614 C CA . THR A 1 199 ? 38.453 16.387 -71.241 1.00 68.75 199 THR A CA 1
ATOM 1615 C C . THR A 1 199 ? 37.925 15.702 -72.504 1.00 68.75 199 THR A C 1
ATOM 1617 O O . THR A 1 199 ? 38.725 15.309 -73.346 1.00 68.75 199 THR A O 1
ATOM 1620 N N . GLU A 1 200 ? 36.607 15.591 -72.680 1.00 60.53 200 GLU A N 1
ATOM 1621 C CA . GLU A 1 200 ? 35.962 15.130 -73.922 1.00 60.53 200 GLU A CA 1
ATOM 1622 C C . GLU A 1 200 ? 35.641 16.285 -74.894 1.00 60.53 200 GLU A C 1
ATOM 1624 O O . GLU A 1 200 ? 35.022 16.069 -75.940 1.00 60.53 200 GLU A O 1
ATOM 1629 N N . SER A 1 201 ? 36.096 17.509 -74.592 1.00 50.59 201 SER A N 1
ATOM 1630 C CA . SER A 1 201 ? 36.072 18.619 -75.547 1.00 50.59 201 SER A CA 1
ATOM 1631 C C . SER A 1 201 ? 36.988 18.293 -76.750 1.00 50.59 201 SER A C 1
ATOM 1633 O O . SER A 1 201 ? 38.138 17.892 -76.561 1.00 50.59 201 SER A O 1
ATOM 1635 N N . PRO A 1 202 ? 36.488 18.353 -78.002 1.00 44.50 202 PRO A N 1
ATOM 1636 C CA . PRO A 1 202 ? 37.079 17.574 -79.088 1.00 44.50 202 PRO A CA 1
ATOM 1637 C C . PRO A 1 202 ? 38.225 18.299 -79.803 1.00 44.50 202 PRO A C 1
ATOM 1639 O O . PRO A 1 202 ? 38.069 18.734 -80.948 1.00 44.50 202 PRO A O 1
ATOM 1642 N N . ASP A 1 203 ? 39.406 18.333 -79.186 1.00 46.84 203 ASP A N 1
ATOM 1643 C CA . ASP A 1 203 ? 40.653 18.617 -79.907 1.00 46.84 203 ASP A CA 1
ATOM 1644 C C . ASP A 1 203 ? 41.045 17.386 -80.751 1.00 46.84 203 ASP A C 1
ATOM 1646 O O . ASP A 1 203 ? 41.867 16.538 -80.398 1.00 46.84 203 ASP A O 1
ATOM 1650 N N . ARG A 1 204 ? 40.304 17.204 -81.851 1.00 44.50 204 ARG A N 1
ATOM 1651 C CA . ARG A 1 204 ? 40.256 15.994 -82.686 1.00 44.50 204 ARG A CA 1
ATOM 1652 C C . ARG A 1 204 ? 41.466 15.920 -83.628 1.00 44.50 204 ARG A C 1
ATOM 1654 O O . ARG A 1 204 ? 41.302 15.883 -84.847 1.00 44.50 204 ARG A O 1
ATOM 1661 N N . SER A 1 205 ? 42.672 15.907 -83.062 1.00 42.38 205 SER A N 1
ATOM 1662 C CA . SER A 1 205 ? 43.932 16.062 -83.795 1.00 42.38 205 SER A CA 1
ATOM 1663 C C . SER A 1 205 ? 45.004 15.033 -83.398 1.00 42.38 205 SER A C 1
ATOM 1665 O O . SER A 1 205 ? 45.385 14.936 -82.240 1.00 42.38 205 SER A O 1
ATOM 1667 N N . ALA A 1 206 ? 45.510 14.316 -84.410 1.00 38.31 206 ALA A N 1
ATOM 1668 C CA . ALA A 1 206 ? 46.759 13.537 -84.458 1.00 38.31 206 ALA A CA 1
ATOM 1669 C C . ALA A 1 206 ? 47.009 12.348 -83.481 1.00 38.31 206 ALA A C 1
ATOM 1671 O O . ALA A 1 206 ? 47.204 12.503 -82.284 1.00 38.31 206 ALA A O 1
ATOM 1672 N N . CYS A 1 207 ? 47.180 11.161 -84.089 1.00 49.88 207 CYS A N 1
ATOM 1673 C CA . CYS A 1 207 ? 48.115 10.072 -83.728 1.00 49.88 207 CYS A CA 1
ATOM 1674 C C . CYS A 1 207 ? 48.164 9.591 -82.256 1.00 49.88 207 CYS A C 1
ATOM 1676 O O . CYS A 1 207 ? 48.842 10.165 -81.415 1.00 49.88 207 CYS A O 1
ATOM 1678 N N . GLN A 1 208 ? 47.532 8.475 -81.875 1.00 43.75 208 GLN A N 1
ATOM 1679 C CA . GLN A 1 208 ? 47.926 7.090 -82.221 1.00 43.75 208 GLN A CA 1
ATOM 1680 C C . GLN A 1 208 ? 49.438 6.780 -82.138 1.00 43.75 208 GLN A C 1
ATOM 1682 O O . GLN A 1 208 ? 50.141 6.833 -83.144 1.00 43.75 208 GLN A O 1
ATOM 1687 N N . SER A 1 209 ? 49.904 6.360 -80.955 1.00 46.81 209 SER A N 1
ATOM 1688 C CA . SER A 1 209 ? 51.026 5.424 -80.705 1.00 46.81 209 SER A CA 1
ATOM 1689 C C . SER A 1 209 ? 51.143 5.171 -79.191 1.00 46.81 209 SER A C 1
ATOM 1691 O O . SER A 1 209 ? 50.895 6.086 -78.417 1.00 46.81 209 SER A O 1
ATOM 1693 N N . ALA A 1 210 ? 51.520 3.999 -78.675 1.00 43.75 210 ALA A N 1
ATOM 1694 C CA . ALA A 1 210 ? 51.546 2.650 -79.248 1.00 43.75 210 ALA A CA 1
ATOM 1695 C C . ALA A 1 210 ? 51.425 1.621 -78.095 1.00 43.75 210 ALA A C 1
ATOM 1697 O O . ALA A 1 210 ? 51.678 1.948 -76.936 1.00 43.75 210 ALA A O 1
ATOM 1698 N N . VAL A 1 211 ? 51.027 0.381 -78.396 1.00 42.00 211 VAL A N 1
ATOM 1699 C CA . VAL A 1 211 ? 50.853 -0.689 -77.391 1.00 42.00 211 VAL A CA 1
ATOM 1700 C C . VAL A 1 211 ? 52.192 -1.103 -76.767 1.00 42.00 211 VAL A C 1
ATOM 1702 O O . VAL A 1 211 ? 53.148 -1.373 -77.489 1.00 42.00 211 VAL A O 1
ATOM 1705 N N . CYS A 1 212 ? 52.227 -1.279 -75.442 1.00 43.97 212 CYS A N 1
ATOM 1706 C CA . CYS A 1 212 ? 53.228 -2.108 -74.766 1.00 43.97 212 CYS A CA 1
ATOM 1707 C C . CYS A 1 212 ? 52.553 -2.989 -73.696 1.00 43.97 212 CYS A C 1
ATOM 1709 O O . CYS A 1 212 ? 51.574 -2.575 -73.074 1.00 43.97 212 CYS A O 1
ATOM 1711 N N . GLY A 1 213 ? 53.015 -4.236 -73.560 1.00 39.53 213 GLY A N 1
ATOM 1712 C CA . GLY A 1 213 ? 52.297 -5.318 -72.874 1.00 39.53 213 GLY A CA 1
ATOM 1713 C C . GLY A 1 213 ? 52.523 -5.428 -71.355 1.00 39.53 213 GLY A C 1
ATOM 1714 O O . GLY A 1 213 ? 53.387 -4.754 -70.795 1.00 39.53 213 GLY A O 1
ATOM 1715 N N . PRO A 1 214 ? 51.753 -6.294 -70.668 1.00 46.94 214 PRO A N 1
ATOM 1716 C CA . PRO A 1 214 ? 51.745 -6.382 -69.209 1.00 46.94 214 PRO A CA 1
ATOM 1717 C C . PRO A 1 214 ? 52.894 -7.226 -68.634 1.00 46.94 214 PRO A C 1
ATOM 1719 O O . PRO A 1 214 ? 53.199 -8.305 -69.138 1.00 46.94 214 PRO A O 1
ATOM 1722 N N . GLN A 1 215 ? 53.443 -6.803 -67.489 1.00 42.88 215 GLN A N 1
ATOM 1723 C CA . GLN A 1 215 ? 54.220 -7.672 -66.598 1.00 42.88 215 GLN A CA 1
ATOM 1724 C C . GLN A 1 215 ? 53.696 -7.616 -65.160 1.00 42.88 215 GLN A C 1
ATOM 1726 O O . GLN A 1 215 ? 53.739 -6.588 -64.485 1.00 42.88 215 GLN A O 1
ATOM 1731 N N . SER A 1 216 ? 53.237 -8.766 -64.671 1.00 41.22 216 SER A N 1
ATOM 1732 C CA . SER A 1 216 ? 52.834 -8.984 -63.283 1.00 41.22 216 SER A CA 1
ATOM 1733 C C . SER A 1 216 ? 54.059 -9.080 -62.365 1.00 41.22 216 SER A C 1
ATOM 1735 O O . SER A 1 216 ? 54.719 -10.119 -62.321 1.00 41.22 216 SER A O 1
ATOM 1737 N N . SER A 1 217 ? 54.354 -8.028 -61.596 1.00 46.81 217 SER A N 1
ATOM 1738 C CA . SER A 1 217 ? 55.428 -8.041 -60.591 1.00 46.81 217 SER A CA 1
ATOM 1739 C C . SER A 1 217 ? 54.870 -8.276 -59.178 1.00 46.81 217 SER A C 1
ATOM 1741 O O . SER A 1 217 ? 54.131 -7.466 -58.623 1.00 46.81 217 SER A O 1
ATOM 1743 N N . THR A 1 218 ? 55.208 -9.429 -58.589 1.00 39.69 218 THR A N 1
ATOM 1744 C CA . THR A 1 218 ? 54.732 -9.843 -57.255 1.00 39.69 218 THR A CA 1
ATOM 1745 C C . THR A 1 218 ? 55.614 -9.239 -56.160 1.00 39.69 218 THR A C 1
ATOM 1747 O O . THR A 1 218 ? 56.584 -9.853 -55.713 1.00 39.69 218 THR A O 1
ATOM 1750 N N . TRP A 1 219 ? 55.283 -8.027 -55.715 1.00 48.09 219 TRP A N 1
ATOM 1751 C CA . TRP A 1 219 ? 56.047 -7.312 -54.689 1.00 48.09 219 TRP A CA 1
ATOM 1752 C C . TRP A 1 219 ? 55.779 -7.839 -53.273 1.00 48.09 219 TRP A C 1
ATOM 1754 O O . TRP A 1 219 ? 54.950 -7.316 -52.529 1.00 48.09 219 TRP A O 1
ATOM 1764 N N . LYS A 1 220 ? 56.541 -8.862 -52.868 1.00 44.91 220 LYS A N 1
ATOM 1765 C CA . LYS A 1 220 ? 56.719 -9.211 -51.450 1.00 44.91 220 LYS A CA 1
ATOM 1766 C C . LYS A 1 220 ? 57.536 -8.110 -50.764 1.00 44.91 220 LYS A C 1
ATOM 1768 O O . LYS A 1 220 ? 58.752 -8.062 -50.931 1.00 44.91 220 LYS A O 1
ATOM 1773 N N . LEU A 1 221 ? 56.886 -7.235 -49.996 1.00 52.44 221 LEU A N 1
ATOM 1774 C CA . LEU A 1 221 ? 57.588 -6.237 -49.179 1.00 52.44 221 LEU A CA 1
ATOM 1775 C C . LEU A 1 221 ? 58.181 -6.862 -47.895 1.00 52.44 221 LEU A C 1
ATOM 1777 O O . LEU A 1 221 ? 57.606 -7.822 -47.373 1.00 52.44 221 LEU A O 1
ATOM 1781 N N . PRO A 1 222 ? 59.316 -6.349 -47.371 1.00 55.03 222 PRO A N 1
ATOM 1782 C CA . PRO A 1 222 ? 59.985 -6.933 -46.207 1.00 55.03 222 PRO A CA 1
ATOM 1783 C C . PRO A 1 222 ? 59.182 -6.826 -44.904 1.00 55.03 222 PRO A C 1
ATOM 1785 O O . PRO A 1 222 ? 58.441 -5.868 -44.679 1.00 55.03 222 PRO A O 1
ATOM 1788 N N . ILE A 1 223 ? 59.404 -7.781 -43.997 1.00 50.34 223 ILE A N 1
ATOM 1789 C CA . ILE A 1 223 ? 58.850 -7.757 -42.638 1.00 50.34 223 ILE A CA 1
ATOM 1790 C C . ILE A 1 223 ? 59.640 -6.740 -41.802 1.00 50.34 223 ILE A C 1
ATOM 1792 O O . ILE A 1 223 ? 60.681 -7.061 -41.233 1.00 50.34 223 ILE A O 1
ATOM 1796 N N . LEU A 1 224 ? 59.145 -5.503 -41.737 1.00 59.28 224 LEU A N 1
ATOM 1797 C CA . LEU A 1 224 ? 59.632 -4.487 -40.799 1.00 59.28 224 LEU A CA 1
ATOM 1798 C C . LEU A 1 224 ? 58.970 -4.651 -39.410 1.00 59.28 224 LEU A C 1
ATOM 1800 O O . LEU A 1 224 ? 57.872 -5.212 -39.332 1.00 59.28 224 LEU A O 1
ATOM 1804 N N . PRO A 1 225 ? 59.606 -4.188 -38.310 1.00 54.94 225 PRO A N 1
ATOM 1805 C CA . PRO A 1 225 ? 59.147 -4.470 -36.947 1.00 54.94 225 PRO A CA 1
ATOM 1806 C C . PRO A 1 225 ? 57.722 -3.975 -36.669 1.00 54.94 225 PRO A C 1
ATOM 1808 O O . PRO A 1 225 ? 57.438 -2.777 -36.699 1.00 54.94 225 PRO A O 1
ATOM 1811 N N . ARG A 1 226 ? 56.819 -4.917 -36.387 1.00 50.81 226 ARG A N 1
ATOM 1812 C CA . ARG A 1 226 ? 55.391 -4.655 -36.184 1.00 50.81 226 ARG A CA 1
ATOM 1813 C C . ARG A 1 226 ? 55.052 -4.248 -34.747 1.00 50.81 226 ARG A C 1
ATOM 1815 O O . ARG A 1 226 ? 55.619 -4.749 -33.785 1.00 50.81 226 ARG A O 1
ATOM 1822 N N . ASP A 1 227 ? 54.026 -3.406 -34.641 1.00 53.88 227 ASP A N 1
ATOM 1823 C CA . ASP A 1 227 ? 53.045 -3.415 -33.549 1.00 53.88 227 ASP A CA 1
ATOM 1824 C C . ASP A 1 227 ? 53.527 -3.096 -32.111 1.00 53.88 227 ASP A C 1
ATOM 1826 O O . ASP A 1 227 ? 53.146 -3.754 -31.146 1.00 53.88 227 ASP A O 1
ATOM 1830 N N . HIS A 1 228 ? 54.236 -1.971 -31.927 1.00 63.09 228 HIS A N 1
ATOM 1831 C CA . HIS A 1 228 ? 54.354 -1.309 -30.607 1.00 63.09 228 HIS A CA 1
ATOM 1832 C C . HIS A 1 228 ? 53.456 -0.070 -30.432 1.00 63.09 228 HIS A C 1
ATOM 1834 O O . HIS A 1 228 ? 52.834 0.093 -29.380 1.00 63.09 228 HIS A O 1
ATOM 1840 N N . SER A 1 229 ? 53.311 0.784 -31.452 1.00 68.38 229 SER A N 1
ATOM 1841 C CA . SER A 1 229 ? 52.373 1.922 -31.417 1.00 68.38 229 SER A CA 1
ATOM 1842 C C . SER A 1 229 ? 50.913 1.454 -31.427 1.00 68.38 229 SER A C 1
ATOM 1844 O O . SER A 1 229 ? 50.105 1.900 -30.611 1.00 68.38 229 SER A O 1
ATOM 1846 N N . TRP A 1 230 ? 50.594 0.497 -32.304 1.00 69.50 230 TRP A N 1
ATOM 1847 C CA . TRP A 1 230 ? 49.262 -0.094 -32.436 1.00 69.50 230 TRP A CA 1
ATOM 1848 C C . TRP A 1 230 ? 48.839 -0.814 -31.150 1.00 69.50 230 TRP A C 1
ATOM 1850 O O . TRP A 1 230 ? 47.791 -0.496 -30.592 1.00 69.50 230 TRP A O 1
ATOM 1860 N N . ALA A 1 231 ? 49.697 -1.685 -30.602 1.00 77.81 231 ALA A N 1
ATOM 1861 C CA . ALA A 1 231 ? 49.449 -2.387 -29.340 1.00 77.81 231 ALA A CA 1
ATOM 1862 C C . ALA A 1 231 ? 49.177 -1.430 -28.162 1.00 77.81 231 ALA A C 1
ATOM 1864 O O . ALA A 1 231 ? 48.254 -1.660 -27.381 1.00 77.81 231 ALA A O 1
ATOM 1865 N N . ARG A 1 232 ? 49.917 -0.314 -28.061 1.00 80.69 232 ARG A N 1
ATOM 1866 C CA . ARG A 1 232 ? 49.684 0.714 -27.029 1.00 80.69 232 ARG A CA 1
ATOM 1867 C C . ARG A 1 232 ? 48.335 1.428 -27.205 1.00 80.69 232 ARG A C 1
ATOM 1869 O O . ARG A 1 232 ? 47.681 1.734 -26.211 1.00 80.69 232 ARG A O 1
ATOM 1876 N N . SER A 1 233 ? 47.900 1.656 -28.446 1.00 82.12 233 SER A N 1
ATOM 1877 C CA . SER A 1 233 ? 46.588 2.245 -28.753 1.00 82.12 233 SER A CA 1
ATOM 1878 C C . SER A 1 233 ? 45.432 1.307 -28.376 1.00 82.12 233 SER A C 1
ATOM 1880 O O . SER A 1 233 ? 44.474 1.740 -27.732 1.00 82.12 233 SER A O 1
ATOM 1882 N N . TRP A 1 234 ? 45.546 0.008 -28.684 1.00 84.00 234 TRP A N 1
ATOM 1883 C CA . TRP A 1 234 ? 44.573 -1.005 -28.251 1.00 84.00 234 TRP A CA 1
ATOM 1884 C C . TRP A 1 234 ? 44.513 -1.129 -26.729 1.00 84.00 234 TRP A C 1
ATOM 1886 O O . TRP A 1 234 ? 43.429 -1.016 -26.166 1.00 84.00 234 TRP A O 1
ATOM 1896 N N . ALA A 1 235 ? 45.660 -1.225 -26.047 1.00 86.81 235 ALA A N 1
ATOM 1897 C CA . ALA A 1 235 ? 45.708 -1.277 -24.585 1.00 86.81 235 ALA A CA 1
ATOM 1898 C C . ALA A 1 235 ? 45.018 -0.065 -23.924 1.00 86.81 235 ALA A C 1
ATOM 1900 O O . ALA A 1 235 ? 44.290 -0.227 -22.945 1.00 86.81 235 ALA A O 1
ATOM 1901 N N . TYR A 1 236 ? 45.175 1.142 -24.482 1.00 85.69 236 TYR A N 1
ATOM 1902 C CA . TYR A 1 236 ? 44.444 2.327 -24.023 1.00 85.69 236 TYR A CA 1
ATOM 1903 C C . TYR A 1 236 ? 42.929 2.221 -24.275 1.00 85.69 236 TYR A C 1
ATOM 1905 O O . TYR A 1 236 ? 42.133 2.476 -23.370 1.00 85.69 236 TYR A O 1
ATOM 1913 N N . ARG A 1 237 ? 42.511 1.801 -25.478 1.00 87.44 237 ARG A N 1
ATOM 1914 C CA . ARG A 1 237 ? 41.089 1.624 -25.827 1.00 87.44 237 ARG A CA 1
ATOM 1915 C C . ARG A 1 237 ? 40.400 0.552 -24.984 1.00 87.44 237 ARG A C 1
ATOM 1917 O O . ARG A 1 237 ? 39.246 0.741 -24.611 1.00 87.44 237 ARG A O 1
ATOM 1924 N N . ASP A 1 238 ? 41.083 -0.541 -24.674 1.00 90.38 238 ASP A N 1
ATOM 1925 C CA . ASP A 1 238 ? 40.522 -1.638 -23.887 1.00 90.38 238 ASP A CA 1
ATOM 1926 C C . ASP A 1 238 ? 40.547 -1.341 -22.381 1.00 90.38 238 ASP A C 1
ATOM 1928 O O . ASP A 1 238 ? 39.606 -1.714 -21.682 1.00 90.38 238 ASP A O 1
ATOM 1932 N N . SER A 1 239 ? 41.521 -0.561 -21.895 1.00 89.56 239 SER A N 1
ATOM 1933 C CA . SER A 1 239 ? 41.476 0.030 -20.549 1.00 89.56 239 SER A CA 1
ATOM 1934 C C . SER A 1 239 ? 40.254 0.944 -20.374 1.00 89.56 239 SER A C 1
ATOM 1936 O O . SER A 1 239 ? 39.507 0.799 -19.405 1.00 89.56 239 SER A O 1
ATOM 1938 N N . LEU A 1 240 ? 39.973 1.811 -21.358 1.00 91.19 240 LEU A N 1
ATOM 1939 C CA . LEU A 1 240 ? 38.796 2.688 -21.351 1.00 91.19 240 LEU A CA 1
ATOM 1940 C C . LEU A 1 240 ? 37.483 1.881 -21.302 1.00 91.19 240 LEU A C 1
ATOM 1942 O O . LEU A 1 240 ? 36.637 2.132 -20.444 1.00 91.19 240 LEU A O 1
ATOM 1946 N N . LYS A 1 241 ? 37.340 0.849 -22.150 1.00 92.06 241 LYS A N 1
ATOM 1947 C CA . LYS A 1 241 ? 36.189 -0.078 -22.105 1.00 92.06 241 LYS A CA 1
ATOM 1948 C C . LYS A 1 241 ? 36.083 -0.801 -20.760 1.00 92.06 241 LYS A C 1
ATOM 1950 O O . LYS A 1 241 ? 34.979 -1.027 -20.272 1.00 92.06 241 LYS A O 1
ATOM 1955 N N . ALA A 1 242 ? 37.204 -1.199 -20.155 1.00 93.06 242 ALA A N 1
ATOM 1956 C CA . ALA A 1 242 ? 37.211 -1.868 -18.856 1.00 93.06 242 ALA A CA 1
ATOM 1957 C C . ALA A 1 242 ? 36.741 -0.934 -17.726 1.00 93.06 242 ALA A C 1
ATOM 1959 O O . ALA A 1 242 ? 36.036 -1.380 -16.819 1.00 93.06 242 ALA A O 1
ATOM 1960 N N . GLU A 1 243 ? 37.068 0.358 -17.789 1.00 93.00 243 GLU A N 1
ATOM 1961 C CA . GLU A 1 243 ? 36.557 1.366 -16.857 1.00 93.00 243 GLU A CA 1
ATOM 1962 C C . GLU A 1 243 ? 35.059 1.651 -17.066 1.00 93.00 243 GLU A C 1
ATOM 1964 O O . GLU A 1 243 ? 34.295 1.644 -16.095 1.00 93.00 243 GLU A O 1
ATOM 1969 N N . GLU A 1 244 ? 34.600 1.788 -18.314 1.00 91.44 244 GLU A N 1
ATOM 1970 C CA . GLU A 1 244 ? 33.168 1.899 -18.628 1.00 91.44 244 GLU A CA 1
ATOM 1971 C C . GLU A 1 244 ? 32.382 0.666 -18.154 1.00 91.44 244 GLU A C 1
ATOM 1973 O O . GLU A 1 244 ? 31.342 0.810 -17.510 1.00 91.44 244 GLU A O 1
ATOM 1978 N N . ASN A 1 245 ? 32.905 -0.544 -18.370 1.00 94.25 245 ASN A N 1
ATOM 1979 C CA . ASN A 1 245 ? 32.297 -1.788 -17.892 1.00 94.25 245 ASN A CA 1
ATOM 1980 C C . ASN A 1 245 ? 32.250 -1.868 -16.357 1.00 94.25 245 ASN A C 1
ATOM 1982 O O . ASN A 1 245 ? 31.230 -2.276 -15.801 1.00 94.25 245 ASN A O 1
ATOM 1986 N N . ARG A 1 246 ? 33.296 -1.416 -15.648 1.00 94.44 246 ARG A N 1
ATOM 1987 C CA . ARG A 1 246 ? 33.278 -1.289 -14.175 1.00 94.44 246 ARG A CA 1
ATOM 1988 C C . ARG A 1 246 ? 32.207 -0.303 -13.701 1.00 94.44 246 ARG A C 1
ATOM 1990 O O . ARG A 1 246 ? 31.539 -0.566 -12.703 1.00 94.44 246 ARG A O 1
ATOM 1997 N N . LYS A 1 247 ? 32.014 0.813 -14.410 1.00 94.81 247 LYS A N 1
ATOM 1998 C CA . LYS A 1 247 ? 30.969 1.805 -14.107 1.00 94.81 247 LYS A CA 1
ATOM 1999 C C . LYS A 1 247 ? 29.564 1.262 -14.389 1.00 94.81 247 LYS A C 1
ATOM 2001 O O . LYS A 1 247 ? 28.670 1.446 -13.567 1.00 94.81 247 LYS A O 1
ATOM 2006 N N . LEU A 1 248 ? 29.379 0.553 -15.503 1.00 93.38 248 LEU A N 1
ATOM 2007 C CA . LEU A 1 248 ? 28.135 -0.142 -15.845 1.00 93.38 248 LEU A CA 1
ATOM 2008 C C . LEU A 1 248 ? 27.778 -1.211 -14.808 1.00 93.38 248 LEU A C 1
ATOM 2010 O O . LEU A 1 248 ? 26.614 -1.297 -14.424 1.00 93.38 248 LEU A O 1
ATOM 2014 N N . GLN A 1 249 ? 28.755 -1.983 -14.322 1.00 92.69 249 GLN A N 1
ATOM 2015 C CA . GLN A 1 249 ? 28.502 -2.990 -13.293 1.00 92.69 249 GLN A CA 1
ATOM 2016 C C . GLN A 1 249 ? 28.064 -2.346 -11.973 1.00 92.69 249 GLN A C 1
ATOM 2018 O O . GLN A 1 249 ? 26.993 -2.689 -11.487 1.00 92.69 249 GLN A O 1
ATOM 2023 N N . LYS A 1 250 ? 28.770 -1.314 -11.481 1.00 94.06 250 LYS A N 1
ATOM 2024 C CA . LYS A 1 250 ? 28.349 -0.566 -10.278 1.00 94.06 250 LYS A CA 1
ATOM 2025 C C . LYS A 1 250 ? 26.907 -0.051 -10.364 1.00 94.06 250 LYS A C 1
ATOM 2027 O O . LYS A 1 250 ? 26.163 -0.158 -9.396 1.00 94.06 250 LYS A O 1
ATOM 2032 N N . MET A 1 251 ? 26.487 0.463 -11.525 1.00 93.44 251 MET A N 1
ATOM 2033 C CA . MET A 1 251 ? 25.106 0.929 -11.721 1.00 93.44 251 MET A CA 1
ATOM 2034 C C . MET A 1 251 ? 24.073 -0.213 -11.708 1.00 93.44 251 MET A C 1
ATOM 2036 O O . MET A 1 251 ? 22.950 0.009 -11.256 1.00 93.44 251 MET A O 1
ATOM 2040 N N . LYS A 1 252 ? 24.434 -1.428 -12.151 1.00 95.25 252 LYS A N 1
ATOM 2041 C CA . LYS A 1 252 ? 23.593 -2.625 -11.965 1.00 95.25 252 LYS A CA 1
ATOM 2042 C C . LYS A 1 252 ? 23.530 -3.024 -10.495 1.00 95.25 252 LYS A C 1
ATOM 2044 O O . LYS A 1 252 ? 22.436 -3.241 -9.989 1.00 95.25 252 LYS A O 1
ATOM 2049 N N . ASP A 1 253 ? 24.669 -3.082 -9.809 1.00 93.44 253 ASP A N 1
ATOM 2050 C CA . ASP A 1 253 ? 24.755 -3.488 -8.401 1.00 93.44 253 ASP A CA 1
ATOM 2051 C C . ASP A 1 253 ? 23.911 -2.549 -7.512 1.00 93.44 253 ASP A C 1
ATOM 2053 O O . ASP A 1 253 ? 23.106 -2.998 -6.698 1.00 93.44 253 ASP A O 1
ATOM 2057 N N . GLU A 1 254 ? 23.985 -1.236 -7.759 1.00 92.94 254 GLU A N 1
ATOM 2058 C CA . GLU A 1 254 ? 23.095 -0.237 -7.157 1.00 92.94 254 GLU A CA 1
ATOM 2059 C C . GLU A 1 254 ? 21.606 -0.468 -7.471 1.00 92.94 254 GLU A C 1
ATOM 2061 O O . GLU A 1 254 ? 20.747 -0.191 -6.633 1.00 92.94 254 GLU A O 1
ATOM 2066 N N . GLN A 1 255 ? 21.264 -0.910 -8.686 1.00 92.31 255 GLN A N 1
ATOM 2067 C CA . GLN A 1 255 ? 19.881 -1.207 -9.073 1.00 92.31 255 GLN A CA 1
ATOM 2068 C C . GLN A 1 255 ? 19.368 -2.488 -8.393 1.00 92.31 255 GLN A C 1
ATOM 2070 O O . GLN A 1 255 ? 18.205 -2.531 -7.979 1.00 92.31 255 GLN A O 1
ATOM 2075 N N . HIS A 1 256 ? 20.226 -3.496 -8.218 1.00 89.94 256 HIS A N 1
ATOM 2076 C CA . HIS A 1 256 ? 19.925 -4.702 -7.447 1.00 89.94 256 HIS A CA 1
ATOM 2077 C C . HIS A 1 256 ? 19.662 -4.359 -5.972 1.00 89.94 256 HIS A C 1
ATOM 2079 O O . HIS A 1 256 ? 18.576 -4.639 -5.476 1.00 89.94 256 HIS A O 1
ATOM 2085 N N . GLN A 1 257 ? 20.538 -3.589 -5.318 1.00 91.56 257 GLN A N 1
ATOM 2086 C CA . GLN A 1 257 ? 20.309 -3.111 -3.942 1.00 91.56 257 GLN A CA 1
ATOM 2087 C C . GLN A 1 257 ? 19.001 -2.308 -3.792 1.00 91.56 257 GLN A C 1
ATOM 2089 O O . GLN A 1 257 ? 18.275 -2.442 -2.805 1.00 91.56 257 GLN A O 1
ATOM 2094 N N . LYS A 1 258 ? 18.657 -1.475 -4.787 1.00 92.19 258 LYS A N 1
ATOM 2095 C CA . LYS A 1 258 ? 17.398 -0.707 -4.797 1.00 92.19 258 LYS A CA 1
ATOM 2096 C C . LYS A 1 258 ? 16.165 -1.601 -4.986 1.00 92.19 258 LYS A C 1
ATOM 2098 O O . LYS A 1 258 ? 15.111 -1.264 -4.451 1.00 92.19 258 LYS A O 1
ATOM 2103 N N . SER A 1 259 ? 16.273 -2.726 -5.699 1.00 90.94 259 SER A N 1
ATOM 2104 C CA . SER A 1 259 ? 15.178 -3.705 -5.813 1.00 90.94 259 SER A CA 1
ATOM 2105 C C . SER A 1 259 ? 15.041 -4.565 -4.556 1.00 90.94 259 SER A C 1
ATOM 2107 O O . SER A 1 259 ? 13.930 -4.670 -4.044 1.00 90.94 259 SER A O 1
ATOM 2109 N N . GLU A 1 260 ? 16.138 -5.048 -3.971 1.00 92.31 260 GLU A N 1
ATOM 2110 C CA . GLU A 1 260 ? 16.138 -5.772 -2.687 1.00 92.31 260 GLU A CA 1
ATOM 2111 C C . GLU A 1 260 ? 15.477 -4.954 -1.562 1.00 92.31 260 GLU A C 1
ATOM 2113 O O . GLU A 1 260 ? 14.618 -5.457 -0.835 1.00 92.31 260 GLU A O 1
ATOM 2118 N N . LEU A 1 261 ? 15.795 -3.657 -1.458 1.00 93.44 261 LEU A N 1
ATOM 2119 C CA . LEU A 1 261 ? 15.179 -2.753 -0.478 1.00 93.44 261 LEU A CA 1
ATOM 2120 C C . LEU A 1 261 ? 13.663 -2.576 -0.696 1.00 93.44 261 LEU A C 1
ATOM 2122 O O . LEU A 1 261 ? 12.899 -2.461 0.268 1.00 93.44 261 LEU A O 1
ATOM 2126 N N . LEU A 1 262 ? 13.211 -2.552 -1.955 1.00 90.94 262 LEU A N 1
ATOM 2127 C CA . LEU A 1 262 ? 11.790 -2.470 -2.303 1.00 90.94 262 LEU A CA 1
ATOM 2128 C C . LEU A 1 262 ? 11.057 -3.788 -2.022 1.00 90.94 262 LEU A C 1
ATOM 2130 O O . LEU A 1 262 ? 9.929 -3.756 -1.524 1.00 90.94 262 LEU A O 1
ATOM 2134 N N . GLU A 1 263 ? 11.690 -4.933 -2.277 1.00 91.88 263 GLU A N 1
ATOM 2135 C CA . GLU A 1 263 ? 11.137 -6.251 -1.960 1.00 91.88 263 GLU A CA 1
ATOM 2136 C C . GLU A 1 263 ? 11.045 -6.487 -0.451 1.00 91.88 263 GLU A C 1
ATOM 2138 O O . GLU A 1 263 ? 9.994 -6.912 0.022 1.00 91.88 263 GLU A O 1
ATOM 2143 N N . LEU A 1 264 ? 12.062 -6.110 0.329 1.00 91.69 264 LEU A N 1
ATOM 2144 C CA . LEU A 1 264 ? 12.023 -6.164 1.796 1.00 91.69 264 LEU A CA 1
ATOM 2145 C C . LEU A 1 264 ? 10.859 -5.316 2.339 1.00 91.69 264 LEU A C 1
ATOM 2147 O O . LEU A 1 264 ? 10.049 -5.792 3.139 1.00 91.69 264 LEU A O 1
ATOM 2151 N N . LYS A 1 265 ? 10.695 -4.085 1.836 1.00 91.81 265 LYS A N 1
ATOM 2152 C CA . LYS A 1 265 ? 9.571 -3.205 2.201 1.00 91.81 265 LYS A CA 1
ATOM 2153 C C . LYS A 1 265 ? 8.209 -3.795 1.809 1.00 91.81 265 LYS A C 1
ATOM 2155 O O . LYS A 1 265 ? 7.239 -3.650 2.557 1.00 91.81 265 LYS A O 1
ATOM 2160 N N . ARG A 1 266 ? 8.123 -4.482 0.665 1.00 90.50 266 ARG A N 1
ATOM 2161 C CA . ARG A 1 266 ? 6.918 -5.205 0.231 1.00 90.50 266 ARG A CA 1
ATOM 2162 C C . ARG A 1 266 ? 6.613 -6.387 1.156 1.00 90.50 266 ARG A C 1
ATOM 2164 O O . ARG A 1 266 ? 5.480 -6.498 1.619 1.00 90.50 266 ARG A O 1
ATOM 2171 N N . GLN A 1 267 ? 7.606 -7.218 1.474 1.00 92.69 267 GLN A N 1
ATOM 2172 C CA . GLN A 1 267 ? 7.465 -8.349 2.396 1.00 92.69 267 GLN A CA 1
ATOM 2173 C C . GLN A 1 267 ? 7.015 -7.884 3.787 1.00 92.69 267 GLN A C 1
ATOM 2175 O O . GLN A 1 267 ? 6.112 -8.486 4.365 1.00 92.69 267 GLN A O 1
ATOM 2180 N N . GLN A 1 268 ? 7.563 -6.777 4.304 1.00 92.00 268 GLN A N 1
ATOM 2181 C CA . GLN A 1 268 ? 7.095 -6.179 5.557 1.00 92.00 268 GLN A CA 1
ATOM 2182 C C . GLN A 1 268 ? 5.603 -5.808 5.478 1.00 92.00 268 GLN A C 1
ATOM 2184 O O . GLN A 1 268 ? 4.833 -6.168 6.370 1.00 92.00 268 GLN A O 1
ATOM 2189 N N . GLN A 1 269 ? 5.168 -5.147 4.399 1.00 91.44 269 GLN A N 1
ATOM 2190 C CA . GLN A 1 269 ? 3.762 -4.774 4.230 1.00 91.44 269 GLN A CA 1
ATOM 2191 C C . GLN A 1 269 ? 2.840 -6.001 4.094 1.00 91.44 269 GLN A C 1
ATOM 2193 O O . GLN A 1 269 ? 1.720 -5.998 4.609 1.00 91.44 269 GLN A O 1
ATOM 2198 N N . GLU A 1 270 ? 3.287 -7.065 3.425 1.00 91.44 270 GLU A N 1
ATOM 2199 C CA . GLU A 1 270 ? 2.542 -8.324 3.313 1.00 91.44 270 GLU A CA 1
ATOM 2200 C C . GLU A 1 270 ? 2.459 -9.055 4.670 1.00 91.44 270 GLU A C 1
ATOM 2202 O O . GLU A 1 270 ? 1.379 -9.519 5.044 1.00 91.44 270 GLU A O 1
ATOM 2207 N N . GLN A 1 271 ? 3.525 -9.045 5.483 1.00 92.75 271 GLN A N 1
ATOM 2208 C CA . GLN A 1 271 ? 3.490 -9.536 6.868 1.00 92.75 271 GLN A CA 1
ATOM 2209 C C . GLN A 1 271 ? 2.553 -8.717 7.771 1.00 92.75 271 GLN A C 1
ATOM 2211 O O . GLN A 1 271 ? 1.857 -9.288 8.611 1.00 92.75 271 GLN A O 1
ATOM 2216 N N . GLU A 1 272 ? 2.516 -7.390 7.632 1.00 90.88 272 GLU A N 1
ATOM 2217 C CA . GLU A 1 272 ? 1.584 -6.528 8.371 1.00 90.88 272 GLU A CA 1
ATOM 2218 C C . GLU A 1 272 ? 0.127 -6.833 7.992 1.00 90.88 272 GLU A C 1
ATOM 2220 O O . GLU A 1 272 ? -0.708 -7.029 8.878 1.00 90.88 272 GLU A O 1
ATOM 2225 N N . ARG A 1 273 ? -0.173 -6.993 6.694 1.00 92.00 273 ARG A N 1
ATOM 2226 C CA . ARG A 1 273 ? -1.496 -7.442 6.220 1.00 92.00 273 ARG A CA 1
ATOM 2227 C C . ARG A 1 273 ? -1.863 -8.820 6.777 1.00 92.00 273 ARG A C 1
ATOM 2229 O O . ARG A 1 273 ? -2.987 -8.995 7.242 1.00 92.00 273 ARG A O 1
ATOM 2236 N N . ALA A 1 274 ? -0.928 -9.772 6.804 1.00 92.56 274 ALA A N 1
ATOM 2237 C CA . ALA A 1 274 ? -1.153 -11.102 7.373 1.00 92.56 274 ALA A CA 1
ATOM 2238 C C . ALA A 1 274 ? -1.439 -11.060 8.889 1.00 92.56 274 ALA A C 1
ATOM 2240 O O . ALA A 1 274 ? -2.354 -11.735 9.361 1.00 92.56 274 ALA A O 1
ATOM 2241 N N . LYS A 1 275 ? -0.723 -10.220 9.653 1.00 92.69 275 LYS A N 1
ATOM 2242 C CA . LYS A 1 275 ? -0.970 -9.994 11.093 1.00 92.69 275 LYS A CA 1
ATOM 2243 C C . LYS A 1 275 ? -2.343 -9.357 11.343 1.00 92.69 275 LYS A C 1
ATOM 2245 O O . LYS A 1 275 ? -3.053 -9.769 12.264 1.00 92.69 275 LYS A O 1
ATOM 2250 N N . ILE A 1 276 ? -2.757 -8.401 10.507 1.00 90.75 276 ILE A N 1
ATOM 2251 C CA . ILE A 1 276 ? -4.104 -7.810 10.561 1.00 90.75 276 ILE A CA 1
ATOM 2252 C C . ILE A 1 276 ? -5.156 -8.889 10.270 1.00 90.75 276 ILE A C 1
ATOM 2254 O O . ILE A 1 276 ? -6.050 -9.100 11.082 1.00 90.75 276 ILE A O 1
ATOM 2258 N N . HIS A 1 277 ? -5.003 -9.656 9.189 1.00 90.12 277 HIS A N 1
ATOM 2259 C CA . HIS A 1 277 ? -5.942 -10.720 8.822 1.00 90.12 277 HIS A CA 1
ATOM 2260 C C . HIS A 1 277 ? -6.065 -11.799 9.917 1.00 90.12 277 HIS A C 1
ATOM 2262 O O . HIS A 1 277 ? -7.169 -12.201 10.284 1.00 90.12 277 HIS A O 1
ATOM 2268 N N . GLN A 1 278 ? -4.948 -12.217 10.525 1.00 90.50 278 GLN A N 1
ATOM 2269 C CA . GLN A 1 278 ? -4.955 -13.178 11.632 1.00 90.50 278 GLN A CA 1
ATOM 2270 C C . GLN A 1 278 ? -5.625 -12.614 12.899 1.00 90.50 278 GLN A C 1
ATOM 2272 O O . GLN A 1 278 ? -6.328 -13.346 13.599 1.00 90.50 278 GLN A O 1
ATOM 2277 N N . THR A 1 279 ? -5.443 -11.326 13.209 1.00 91.75 279 THR A N 1
ATOM 2278 C CA . THR A 1 279 ? -6.110 -10.693 14.362 1.00 91.75 279 THR A CA 1
ATOM 2279 C C . THR A 1 279 ? -7.598 -10.439 14.112 1.00 91.75 279 THR A C 1
ATOM 2281 O O . THR A 1 279 ? -8.392 -10.617 15.036 1.00 91.75 279 THR A O 1
ATOM 2284 N N . GLU A 1 280 ? -8.017 -10.152 12.875 1.00 89.50 280 GLU A N 1
ATOM 2285 C CA . GLU A 1 280 ? -9.436 -10.125 12.500 1.00 89.50 280 GLU A CA 1
ATOM 2286 C C . GLU A 1 280 ? -10.078 -11.517 12.597 1.00 89.50 280 GLU A C 1
ATOM 2288 O O . GLU A 1 280 ? -11.141 -11.639 13.204 1.00 89.50 280 GLU A O 1
ATOM 2293 N N . HIS A 1 281 ? -9.415 -12.580 12.120 1.00 91.31 281 HIS A N 1
ATOM 2294 C CA . HIS A 1 281 ? -9.883 -13.958 12.319 1.00 91.31 281 HIS A CA 1
ATOM 2295 C C . HIS A 1 281 ? -10.036 -14.317 13.804 1.00 91.31 281 HIS A C 1
ATOM 2297 O O . HIS A 1 281 ? -11.057 -14.889 14.183 1.00 91.31 281 HIS A O 1
ATOM 2303 N N . ARG A 1 282 ? -9.075 -13.946 14.665 1.00 89.69 282 ARG A N 1
ATOM 2304 C CA . ARG A 1 282 ? -9.199 -14.138 16.124 1.00 89.69 282 ARG A CA 1
ATOM 2305 C C . ARG A 1 282 ? -10.386 -13.357 16.697 1.00 89.69 282 ARG A C 1
ATOM 2307 O O . ARG A 1 282 ? -11.162 -13.920 17.460 1.00 89.69 282 ARG A O 1
ATOM 2314 N N . ARG A 1 283 ? -10.586 -12.097 16.289 1.00 91.19 283 ARG A N 1
ATOM 2315 C CA . ARG A 1 283 ? -11.733 -11.274 16.718 1.00 91.19 283 ARG A CA 1
ATOM 2316 C C . ARG A 1 283 ? -13.073 -11.895 16.307 1.00 91.19 283 ARG A C 1
ATOM 2318 O O . ARG A 1 283 ? -14.001 -11.911 17.108 1.00 91.19 283 ARG A O 1
ATOM 2325 N N . VAL A 1 284 ? -13.174 -12.405 15.078 1.00 90.25 284 VAL A N 1
ATOM 2326 C CA . VAL A 1 284 ? -14.387 -13.056 14.555 1.00 90.25 284 VAL A CA 1
ATOM 2327 C C . VAL A 1 284 ? -14.643 -14.399 15.243 1.00 90.25 284 VAL A C 1
ATOM 2329 O O . VAL A 1 284 ? -15.787 -14.674 15.592 1.00 90.25 284 VAL A O 1
ATOM 2332 N N . ASN A 1 285 ? -13.605 -15.203 15.496 1.00 90.19 285 ASN A N 1
ATOM 2333 C CA . ASN A 1 285 ? -13.740 -16.478 16.204 1.00 90.19 285 ASN A CA 1
ATOM 2334 C C . ASN A 1 285 ? -14.176 -16.271 17.665 1.00 90.19 285 ASN A C 1
ATOM 2336 O O . ASN A 1 285 ? -15.142 -16.883 18.109 1.00 90.19 285 ASN A O 1
ATOM 2340 N N . ASN A 1 286 ? -13.558 -15.332 18.388 1.00 88.44 286 ASN A N 1
ATOM 2341 C CA . ASN A 1 286 ? -13.975 -14.994 19.752 1.00 88.44 286 ASN A CA 1
ATOM 2342 C C . ASN A 1 286 ? -15.445 -14.533 19.784 1.00 88.44 286 ASN A C 1
ATOM 2344 O O . ASN A 1 286 ? -16.243 -15.100 20.521 1.00 88.44 286 ASN A O 1
ATOM 2348 N N . ALA A 1 287 ? -15.843 -13.620 18.889 1.00 88.56 287 ALA A N 1
ATOM 2349 C CA . ALA A 1 287 ? -17.233 -13.164 18.781 1.00 88.56 287 ALA A CA 1
ATOM 2350 C C . ALA A 1 287 ? -18.227 -14.261 18.330 1.00 88.56 287 ALA A C 1
ATOM 2352 O O . ALA A 1 287 ? -19.440 -14.101 18.491 1.00 88.56 287 ALA A O 1
ATOM 2353 N N . PHE A 1 288 ? -17.747 -15.365 17.751 1.00 87.19 288 PHE A N 1
ATOM 2354 C CA . PHE A 1 288 ? -18.540 -16.561 17.463 1.00 87.19 288 PHE A CA 1
ATOM 2355 C C . PHE A 1 288 ? -18.680 -17.456 18.706 1.00 87.19 288 PHE A C 1
ATOM 2357 O O . PHE A 1 288 ? -19.788 -17.902 19.001 1.00 87.19 288 PHE A O 1
ATOM 2364 N N . LEU A 1 289 ? -17.607 -17.643 19.483 1.00 86.38 289 LEU A N 1
ATOM 2365 C CA . LEU A 1 289 ? -17.636 -18.358 20.765 1.00 86.38 289 LEU A CA 1
ATOM 2366 C C . LEU A 1 289 ? -18.529 -17.647 21.796 1.00 86.38 289 LEU A C 1
ATOM 2368 O O . LEU A 1 289 ? -19.389 -18.295 22.392 1.00 86.38 289 LEU A O 1
ATOM 2372 N N . ASP A 1 290 ? -18.432 -16.318 21.916 1.00 84.12 290 ASP A N 1
ATOM 2373 C CA . ASP A 1 290 ? -19.311 -15.492 22.762 1.00 84.12 290 ASP A CA 1
ATOM 2374 C C . ASP A 1 290 ? -20.798 -15.724 22.423 1.00 84.12 290 ASP A C 1
ATOM 2376 O O . ASP A 1 290 ? -21.657 -15.824 23.302 1.00 84.12 290 ASP A O 1
ATOM 2380 N N . ARG A 1 291 ? -21.114 -15.870 21.126 1.00 85.19 291 ARG A N 1
ATOM 2381 C CA . ARG A 1 291 ? -22.470 -16.153 20.618 1.00 85.19 291 ARG A CA 1
ATOM 2382 C C . ARG A 1 291 ? -22.937 -17.590 20.841 1.00 85.19 291 ARG A C 1
ATOM 2384 O O . ARG A 1 291 ? -24.143 -17.825 20.767 1.00 85.19 291 ARG A O 1
ATOM 2391 N N . LEU A 1 292 ? -22.034 -18.542 21.070 1.00 80.81 292 LEU A N 1
ATOM 2392 C CA . LEU A 1 292 ? -22.388 -19.903 21.476 1.00 80.81 292 LEU A CA 1
ATOM 2393 C C . LEU A 1 292 ? -22.611 -19.965 22.990 1.00 80.81 292 LEU A C 1
ATOM 2395 O O . LEU A 1 292 ? -23.650 -20.450 23.428 1.00 80.81 292 LEU A O 1
ATOM 2399 N N . GLN A 1 293 ? -21.703 -19.394 23.783 1.00 75.69 293 GLN A N 1
ATOM 2400 C CA . GLN A 1 293 ? -21.809 -19.392 25.244 1.00 75.69 293 GLN A CA 1
ATOM 2401 C C . GLN A 1 293 ? -22.986 -18.534 25.744 1.00 75.69 293 GLN A C 1
ATOM 2403 O O . GLN A 1 293 ? -23.685 -18.919 26.677 1.00 75.69 293 GLN A O 1
ATOM 2408 N N . GLY A 1 294 ? -23.294 -17.420 25.070 1.00 65.44 294 GLY A N 1
ATOM 2409 C CA . GLY A 1 294 ? -24.492 -16.621 25.348 1.00 65.44 294 GLY A CA 1
ATOM 2410 C C . GLY A 1 294 ? -25.820 -17.330 25.037 1.00 65.44 294 GLY A C 1
ATOM 2411 O O . GLY A 1 294 ? -26.856 -16.917 25.548 1.00 65.44 294 GLY A O 1
ATOM 2412 N N . LYS A 1 295 ? -25.813 -18.405 24.233 1.00 59.09 295 LYS A N 1
ATOM 2413 C CA . LYS A 1 295 ? -27.004 -19.223 23.934 1.00 59.09 295 LYS A CA 1
ATOM 2414 C C . LYS A 1 295 ? -27.221 -20.378 24.912 1.00 59.09 295 LYS A C 1
ATOM 2416 O O . LYS A 1 295 ? -28.293 -20.970 24.893 1.00 59.09 295 LYS A O 1
ATOM 2421 N N . SER A 1 296 ? -26.244 -20.709 25.760 1.00 56.88 296 SER A N 1
ATOM 2422 C CA . SER A 1 296 ? -26.344 -21.825 26.712 1.00 56.88 296 SER A CA 1
ATOM 2423 C C . SER A 1 296 ? -26.887 -21.415 28.090 1.00 56.88 296 SER A C 1
ATOM 2425 O O . SER A 1 296 ? -26.637 -22.112 29.070 1.00 56.88 296 SER A O 1
ATOM 2427 N N . GLN A 1 297 ? -27.593 -20.283 28.185 1.00 52.72 297 GLN A N 1
ATOM 2428 C CA . GLN A 1 297 ? -28.279 -19.812 29.395 1.00 52.72 297 GLN A CA 1
ATOM 2429 C C . GLN A 1 297 ? -29.799 -20.041 29.256 1.00 52.72 297 GLN A C 1
ATOM 2431 O O . GLN A 1 297 ? -30.459 -19.289 28.535 1.00 52.72 297 GLN A O 1
ATOM 2436 N N . PRO A 1 298 ? -30.374 -21.078 29.896 1.00 42.09 298 PRO A N 1
ATOM 2437 C CA . PRO A 1 298 ? -31.785 -21.422 29.748 1.00 42.09 298 PRO A CA 1
ATOM 2438 C C . PRO A 1 298 ? -32.656 -20.660 30.760 1.00 42.09 298 PRO A C 1
ATOM 2440 O O . PRO A 1 298 ? -32.907 -21.135 31.864 1.00 42.09 298 PRO A O 1
ATOM 2443 N N . GLY A 1 299 ? -33.140 -19.476 30.382 1.00 40.88 299 GLY A N 1
ATOM 2444 C CA . GLY A 1 299 ? -34.084 -18.709 31.205 1.00 40.88 299 GLY A CA 1
ATOM 2445 C C . GLY A 1 299 ? -34.252 -17.268 30.732 1.00 40.88 299 GLY A C 1
ATOM 2446 O O . GLY A 1 299 ? -33.461 -16.405 31.096 1.00 40.88 299 GLY A O 1
ATOM 2447 N N . GLY A 1 300 ? -35.274 -17.007 29.912 1.00 40.88 300 GLY A N 1
ATOM 2448 C CA . GLY A 1 300 ? -35.508 -15.673 29.342 1.00 40.88 300 GLY A CA 1
ATOM 2449 C C . GLY A 1 300 ? -36.393 -15.661 28.096 1.00 40.88 300 GLY A C 1
ATOM 2450 O O . GLY A 1 300 ? -36.083 -14.956 27.140 1.00 40.88 300 GLY A O 1
ATOM 2451 N N . LEU A 1 301 ? -37.457 -16.469 28.069 1.00 38.19 301 LEU A N 1
ATOM 2452 C CA . LEU A 1 301 ? -38.444 -16.443 26.990 1.00 38.19 301 LEU A CA 1
ATOM 2453 C C . LEU A 1 301 ? -39.572 -15.490 27.384 1.00 38.19 301 LEU A C 1
ATOM 2455 O O . LEU A 1 301 ? -40.511 -15.922 28.039 1.00 38.19 301 LEU A O 1
ATOM 2459 N N . GLU A 1 302 ? -39.468 -14.214 26.999 1.00 45.81 302 GLU A N 1
ATOM 2460 C CA . GLU A 1 302 ? -40.624 -13.318 26.867 1.00 45.81 302 GLU A CA 1
ATOM 2461 C C . GLU A 1 302 ? -40.286 -11.979 26.173 1.00 45.81 302 GLU A C 1
ATOM 2463 O O . GLU A 1 302 ? -39.148 -11.516 26.192 1.00 45.81 302 GLU A O 1
ATOM 2468 N N . GLN A 1 303 ? -41.331 -11.349 25.622 1.00 45.00 303 GLN A N 1
ATOM 2469 C CA . GLN A 1 303 ? -41.409 -9.992 25.048 1.00 45.00 303 GLN A CA 1
ATOM 2470 C C . GLN A 1 303 ? -40.771 -9.699 23.667 1.00 45.00 303 GLN A C 1
ATOM 2472 O O . GLN A 1 303 ? -39.634 -10.029 23.351 1.00 45.00 303 GLN A O 1
ATOM 2477 N N . SER A 1 304 ? -41.544 -8.935 22.880 1.00 41.72 304 SER A N 1
ATOM 2478 C CA . SER A 1 304 ? -41.212 -8.283 21.602 1.00 41.72 304 SER A CA 1
ATOM 2479 C C . SER A 1 304 ? -40.940 -9.183 20.384 1.00 41.72 304 SER A C 1
ATOM 2481 O O . SER A 1 304 ? -39.802 -9.453 19.998 1.00 41.72 304 SER A O 1
ATOM 2483 N N . GLY A 1 305 ? -42.021 -9.530 19.675 1.00 33.94 305 GLY A N 1
ATOM 2484 C CA . GLY A 1 305 ? -41.977 -10.000 18.286 1.00 33.94 305 GLY A CA 1
ATOM 2485 C C . GLY A 1 305 ? -41.562 -8.888 17.312 1.00 33.94 305 GLY A C 1
ATOM 2486 O O . GLY A 1 305 ? -42.384 -8.370 16.560 1.00 33.94 305 GLY A O 1
ATOM 2487 N N . GLY A 1 306 ? -40.284 -8.505 17.334 1.00 34.56 306 GLY A N 1
ATOM 2488 C CA . GLY A 1 306 ? -39.701 -7.545 16.397 1.00 34.56 306 GLY A CA 1
ATOM 2489 C C . GLY A 1 306 ? -39.544 -8.150 15.000 1.00 34.56 306 GLY A C 1
ATOM 2490 O O . GLY A 1 306 ? -38.771 -9.088 14.824 1.00 34.56 306 GLY A O 1
ATOM 2491 N N . CYS A 1 307 ? -40.277 -7.598 14.027 1.00 33.50 307 CYS A N 1
ATOM 2492 C CA . CYS A 1 307 ? -40.377 -8.048 12.633 1.00 33.50 307 CYS A CA 1
ATOM 2493 C C . CYS A 1 307 ? -39.080 -8.623 12.024 1.00 33.50 307 CYS A C 1
ATOM 2495 O O . CYS A 1 307 ? -38.001 -8.034 12.138 1.00 33.50 307 CYS A O 1
ATOM 2497 N N . TRP A 1 308 ? -39.228 -9.741 11.302 1.00 32.38 308 TRP A N 1
ATOM 2498 C CA . TRP A 1 308 ? -38.193 -10.393 10.501 1.00 32.38 308 TRP A CA 1
ATOM 2499 C C . TRP A 1 308 ? -37.445 -9.388 9.614 1.00 32.38 308 TRP A C 1
ATOM 2501 O O . TRP A 1 308 ? -37.916 -9.017 8.539 1.00 32.38 308 TRP A O 1
ATOM 2511 N N . ASN A 1 309 ? -36.235 -8.994 10.018 1.00 38.22 309 ASN A N 1
ATOM 2512 C CA . ASN A 1 309 ? -35.338 -8.227 9.159 1.00 38.22 309 ASN A CA 1
ATOM 2513 C C . ASN A 1 309 ? -34.748 -9.149 8.081 1.00 38.22 309 ASN A C 1
ATOM 2515 O O . ASN A 1 309 ? -33.593 -9.577 8.158 1.00 38.22 309 ASN A O 1
ATOM 2519 N N . MET A 1 310 ? -35.568 -9.465 7.077 1.00 37.50 310 MET A N 1
ATOM 2520 C CA . MET A 1 310 ? -35.139 -10.112 5.844 1.00 37.50 310 MET A CA 1
ATOM 2521 C C . MET A 1 310 ? -34.330 -9.132 4.993 1.00 37.50 310 MET A C 1
ATOM 2523 O O . MET A 1 310 ? -34.751 -8.685 3.930 1.00 37.50 310 MET A O 1
ATOM 2527 N N . ASN A 1 311 ? -33.099 -8.870 5.431 1.00 36.84 311 ASN A N 1
ATOM 2528 C CA . ASN A 1 311 ? -32.022 -8.454 4.544 1.00 36.84 311 ASN A CA 1
ATOM 2529 C C . ASN A 1 311 ? -31.651 -9.631 3.624 1.00 36.84 311 ASN A C 1
ATOM 2531 O O . ASN A 1 311 ? -30.580 -10.229 3.733 1.00 36.84 311 ASN A O 1
ATOM 2535 N N . SER A 1 312 ? -32.547 -9.958 2.688 1.00 39.88 312 SER A N 1
ATOM 2536 C CA . SER A 1 312 ? -32.321 -10.860 1.557 1.00 39.88 312 SER A CA 1
ATOM 2537 C C . SER A 1 312 ? -31.401 -10.188 0.527 1.00 39.88 312 SER A C 1
ATOM 2539 O O . SER A 1 312 ? -31.762 -9.973 -0.633 1.00 39.88 312 SER A O 1
ATOM 2541 N N . GLY A 1 313 ? -30.191 -9.831 0.976 1.00 40.81 313 GLY A N 1
ATOM 2542 C CA . GLY A 1 313 ? -29.177 -9.089 0.223 1.00 40.81 313 GLY A CA 1
ATOM 2543 C C . GLY A 1 313 ? -28.753 -9.766 -1.081 1.00 40.81 313 GLY A C 1
ATOM 2544 O O . GLY A 1 313 ? -28.253 -9.103 -1.982 1.00 40.81 313 GLY A O 1
ATOM 2545 N N . ASN A 1 314 ? -29.028 -11.062 -1.232 1.00 44.53 314 ASN A N 1
ATOM 2546 C CA . ASN A 1 314 ? -28.769 -11.824 -2.450 1.00 44.53 314 ASN A CA 1
ATOM 2547 C C . ASN A 1 314 ? -29.522 -11.255 -3.674 1.00 44.53 314 ASN A C 1
ATOM 2549 O O . ASN A 1 314 ? -28.987 -11.313 -4.777 1.00 44.53 314 ASN A O 1
ATOM 2553 N N . SER A 1 315 ? -30.688 -10.615 -3.489 1.00 44.59 315 SER A N 1
ATOM 2554 C CA . SER A 1 315 ? -31.384 -9.891 -4.572 1.00 44.59 315 SER A CA 1
ATOM 2555 C C . SER A 1 315 ? -30.577 -8.680 -5.079 1.00 44.59 315 SER A C 1
ATOM 2557 O O . SER A 1 315 ? -30.480 -8.426 -6.281 1.00 44.59 315 SER A O 1
ATOM 2559 N N . TRP A 1 316 ? -29.876 -7.988 -4.175 1.00 42.25 316 TRP A N 1
ATOM 2560 C CA . TRP A 1 316 ? -28.981 -6.880 -4.524 1.00 42.25 316 TRP A CA 1
ATOM 2561 C C . TRP A 1 316 ? -27.689 -7.346 -5.200 1.00 42.25 316 TRP A C 1
ATOM 2563 O O . TRP A 1 316 ? -27.090 -6.568 -5.936 1.00 42.25 316 TRP A O 1
ATOM 2573 N N . GLY A 1 317 ? -27.282 -8.606 -5.012 1.00 46.97 317 GLY A N 1
ATOM 2574 C CA . GLY A 1 317 ? -26.193 -9.220 -5.778 1.00 46.97 317 GLY A CA 1
ATOM 2575 C C . GLY A 1 317 ? -26.502 -9.236 -7.276 1.00 46.97 317 GLY A C 1
ATOM 2576 O O . GLY A 1 317 ? -25.708 -8.733 -8.070 1.00 46.97 317 GLY A O 1
ATOM 2577 N N . SER A 1 318 ? -27.697 -9.707 -7.650 1.00 50.16 318 SER A N 1
ATOM 2578 C CA . SER A 1 318 ? -28.162 -9.691 -9.043 1.00 50.16 318 SER A CA 1
ATOM 2579 C C . SER A 1 318 ? -28.267 -8.264 -9.594 1.00 50.16 318 SER A C 1
ATOM 2581 O O . SER A 1 318 ? -27.810 -7.982 -10.698 1.00 50.16 318 SER A O 1
ATOM 2583 N N . LEU A 1 319 ? -28.782 -7.320 -8.796 1.00 51.44 319 LEU A N 1
ATOM 2584 C CA . LEU A 1 319 ? -28.929 -5.918 -9.207 1.00 51.44 319 LEU A CA 1
ATOM 2585 C C . LEU A 1 319 ? -27.571 -5.188 -9.336 1.00 51.44 319 LEU A C 1
ATOM 2587 O O . LEU A 1 319 ? -27.415 -4.316 -10.191 1.00 51.44 319 LEU A O 1
ATOM 2591 N N . LEU A 1 320 ? -26.550 -5.583 -8.564 1.00 55.88 320 LEU A N 1
ATOM 2592 C CA . LEU A 1 320 ? -25.160 -5.131 -8.723 1.00 55.88 320 LEU A CA 1
ATOM 2593 C C . LEU A 1 320 ? -24.484 -5.717 -9.968 1.00 55.88 320 LEU A C 1
ATOM 2595 O O . LEU A 1 320 ? -23.737 -4.996 -10.632 1.00 55.88 320 LEU A O 1
ATOM 2599 N N . VAL A 1 321 ? -24.760 -6.980 -10.314 1.00 59.16 321 VAL A N 1
ATOM 2600 C CA . VAL A 1 321 ? -24.331 -7.574 -11.592 1.00 59.16 321 VAL A CA 1
ATOM 2601 C C . VAL A 1 321 ? -24.994 -6.834 -12.754 1.00 59.16 321 VAL A C 1
ATOM 2603 O O . VAL A 1 321 ? -24.285 -6.348 -13.628 1.00 59.16 321 VAL A O 1
ATOM 2606 N N . PHE A 1 322 ? -26.309 -6.609 -12.707 1.00 53.59 322 PHE A N 1
ATOM 2607 C CA . PHE A 1 322 ? -27.057 -5.825 -13.698 1.00 53.59 322 PHE A CA 1
ATOM 2608 C C . PHE A 1 322 ? -26.497 -4.394 -13.850 1.00 53.59 322 PHE A C 1
ATOM 2610 O O . PHE A 1 322 ? -26.197 -3.949 -14.956 1.00 53.59 322 PHE A O 1
ATOM 2617 N N . SER A 1 323 ? -26.211 -3.709 -12.735 1.00 64.31 323 SER A N 1
ATOM 2618 C CA . SER A 1 323 ? -25.593 -2.364 -12.692 1.00 64.31 323 SER A CA 1
ATOM 2619 C C . SER A 1 323 ? -24.124 -2.310 -13.147 1.00 64.31 323 SER A C 1
ATOM 2621 O O . SER A 1 323 ? -23.550 -1.220 -13.299 1.00 64.31 323 SER A O 1
ATOM 2623 N N . ARG A 1 324 ? -23.488 -3.476 -13.314 1.00 66.12 324 ARG A N 1
ATOM 2624 C CA . ARG A 1 324 ? -22.161 -3.647 -13.917 1.00 66.12 324 ARG A CA 1
ATOM 2625 C C . ARG A 1 324 ? -22.287 -4.019 -15.395 1.00 66.12 324 ARG A C 1
ATOM 2627 O O . ARG A 1 324 ? -21.526 -3.478 -16.187 1.00 66.12 324 ARG A O 1
ATOM 2634 N N . HIS A 1 325 ? -23.267 -4.848 -15.758 1.00 58.78 325 HIS A N 1
ATOM 2635 C CA . HIS A 1 325 ? -23.569 -5.251 -17.131 1.00 58.78 325 HIS A CA 1
ATOM 2636 C C . HIS A 1 325 ? -24.030 -4.060 -17.974 1.00 58.78 325 HIS A C 1
ATOM 263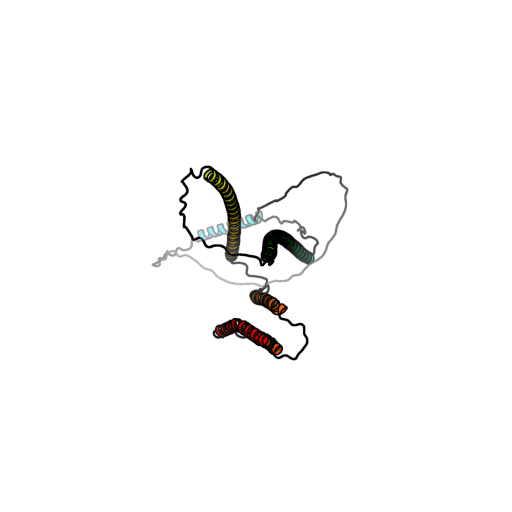8 O O . HIS A 1 325 ? -23.379 -3.746 -18.966 1.00 58.78 325 HIS A O 1
ATOM 2644 N N . LEU A 1 326 ? -25.035 -3.295 -17.519 1.00 61.94 326 LEU A N 1
ATOM 2645 C CA . LEU A 1 326 ? -25.468 -2.070 -18.207 1.00 61.94 326 LEU A CA 1
ATOM 2646 C C . LEU A 1 326 ? -24.306 -1.100 -18.437 1.00 61.94 326 LEU A C 1
ATOM 2648 O O . LEU A 1 326 ? -24.237 -0.490 -19.488 1.00 61.94 326 LEU A O 1
ATOM 2652 N N . ARG A 1 327 ? -23.354 -1.003 -17.502 1.00 63.84 327 ARG A N 1
ATOM 2653 C CA . ARG A 1 327 ? -22.191 -0.100 -17.595 1.00 63.84 327 ARG A CA 1
ATOM 2654 C C . ARG A 1 327 ? -21.029 -0.643 -18.439 1.00 63.84 327 ARG A C 1
ATOM 2656 O O . ARG A 1 327 ? -20.059 0.072 -18.687 1.00 63.84 327 ARG A O 1
ATOM 2663 N N . VAL A 1 328 ? -21.090 -1.916 -18.827 1.00 65.81 328 VAL A N 1
ATOM 2664 C CA . VAL A 1 328 ? -20.242 -2.512 -19.868 1.00 65.81 328 VAL A CA 1
ATOM 2665 C C . VAL A 1 328 ? -20.902 -2.279 -21.224 1.00 65.81 328 VAL A C 1
ATOM 2667 O O . VAL A 1 328 ? -20.255 -1.738 -22.112 1.00 65.81 328 VAL A O 1
ATOM 2670 N N . TYR A 1 329 ? -22.201 -2.559 -21.346 1.00 57.53 329 TYR A N 1
ATOM 2671 C CA . TYR A 1 329 ? -22.971 -2.335 -22.570 1.00 57.53 329 TYR A CA 1
ATOM 2672 C C . TYR A 1 329 ? -23.016 -0.849 -22.954 1.00 57.53 329 TYR A C 1
ATOM 2674 O O . TYR A 1 329 ? -22.670 -0.516 -24.077 1.00 57.53 329 TYR A O 1
ATOM 2682 N N . GLU A 1 330 ? -23.290 0.065 -22.022 1.00 64.38 330 GLU A N 1
ATOM 2683 C CA . GLU A 1 330 ? -23.198 1.524 -22.205 1.00 64.38 330 GLU A CA 1
ATOM 2684 C C . GLU A 1 330 ? -21.837 1.942 -22.786 1.00 64.38 330 GLU A C 1
ATOM 2686 O O . GLU A 1 330 ? -21.782 2.758 -23.701 1.00 64.38 330 GLU A O 1
ATOM 2691 N N . LYS A 1 331 ? -20.732 1.339 -22.330 1.00 63.38 331 LYS A N 1
ATOM 2692 C CA . LYS A 1 331 ? -19.376 1.616 -22.838 1.00 63.38 331 LYS A CA 1
ATOM 2693 C C . LYS A 1 331 ? -19.050 0.978 -24.189 1.00 63.38 331 LYS A C 1
ATOM 2695 O O . LYS A 1 331 ? -18.099 1.416 -24.828 1.00 63.38 331 LYS A O 1
ATOM 2700 N N . ILE A 1 332 ? -19.795 -0.045 -24.598 1.00 61.66 332 ILE A N 1
ATOM 2701 C CA . ILE A 1 332 ? -19.652 -0.713 -25.899 1.00 61.66 332 ILE A CA 1
ATOM 2702 C C . ILE A 1 332 ? -20.571 -0.054 -26.941 1.00 61.66 332 ILE A C 1
ATOM 2704 O O . ILE A 1 332 ? -20.170 0.095 -28.086 1.00 61.66 332 ILE A O 1
ATOM 2708 N N . LEU A 1 333 ? -21.759 0.411 -26.540 1.00 57.31 333 LEU A N 1
ATOM 2709 C CA . LEU A 1 333 ? -22.762 1.043 -27.406 1.00 57.31 333 LEU A CA 1
ATOM 2710 C C . LEU A 1 333 ? -22.579 2.562 -27.581 1.00 57.31 333 LEU A C 1
ATOM 2712 O O . LEU A 1 333 ? -22.926 3.084 -28.637 1.00 57.31 333 LEU A O 1
ATOM 2716 N N . THR A 1 334 ? -21.999 3.285 -26.613 1.00 58.66 334 THR A N 1
ATOM 2717 C CA . THR A 1 334 ? -21.695 4.728 -26.776 1.00 58.66 334 THR A CA 1
ATOM 2718 C C . THR A 1 334 ? -20.814 5.078 -27.988 1.00 58.66 334 THR A C 1
ATOM 2720 O O . THR A 1 334 ? -21.089 6.114 -28.588 1.00 58.66 334 THR A O 1
ATOM 2723 N N . PRO A 1 335 ? -19.811 4.278 -28.413 1.00 56.84 335 PRO A N 1
ATOM 2724 C CA . PRO A 1 335 ? -19.101 4.514 -29.677 1.00 56.84 335 PRO A CA 1
ATOM 2725 C C . PRO A 1 335 ? -19.815 3.973 -30.933 1.00 56.84 335 PRO A C 1
ATOM 2727 O O . P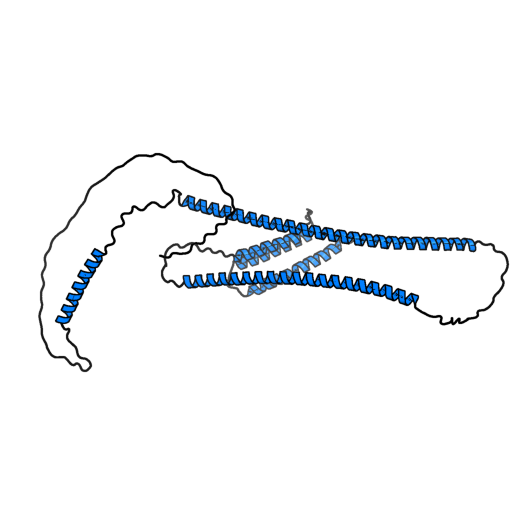RO A 1 335 ? -19.285 4.145 -32.026 1.00 56.84 335 PRO A O 1
ATOM 2730 N N . ILE A 1 336 ? -20.969 3.306 -30.800 1.00 54.88 336 ILE A N 1
ATOM 2731 C CA . ILE A 1 336 ? -21.705 2.672 -31.915 1.00 54.88 336 ILE A CA 1
ATOM 2732 C C . ILE A 1 336 ? -22.929 3.501 -32.345 1.00 54.88 336 ILE A C 1
ATOM 2734 O O . ILE A 1 336 ? -23.365 3.385 -33.485 1.00 54.88 336 ILE A O 1
ATOM 2738 N N . TRP A 1 337 ? -23.476 4.350 -31.467 1.00 45.97 337 TRP A N 1
ATOM 2739 C CA . TRP A 1 337 ? -24.708 5.109 -31.723 1.00 45.97 337 TRP A CA 1
ATOM 2740 C C . TRP A 1 337 ? -24.559 6.173 -32.835 1.00 45.97 337 TRP A C 1
ATOM 2742 O O . TRP A 1 337 ? -23.863 7.172 -32.622 1.00 45.97 337 TRP A O 1
ATOM 2752 N N . PRO A 1 338 ? -25.249 6.048 -33.988 1.00 48.16 338 PRO A N 1
ATOM 2753 C CA . PRO A 1 338 ? -25.298 7.093 -35.003 1.00 48.16 338 PRO A CA 1
ATOM 2754 C C . PRO A 1 338 ? -26.405 8.094 -34.650 1.00 48.16 338 PRO A C 1
ATOM 2756 O O . PRO A 1 338 ? -27.582 7.749 -34.607 1.00 48.16 338 PRO A O 1
ATOM 2759 N N . SER A 1 339 ? -26.062 9.363 -34.429 1.00 48.81 339 SER A N 1
ATOM 2760 C CA . SER A 1 339 ? -27.044 10.418 -34.111 1.00 48.81 339 SER A CA 1
ATOM 2761 C C . SER A 1 339 ? -27.808 10.952 -35.341 1.00 48.81 339 SER A C 1
ATOM 2763 O O . SER A 1 339 ? -28.099 12.146 -35.407 1.00 48.81 339 SER A O 1
ATOM 2765 N N . SER A 1 340 ? -28.111 10.094 -36.319 1.00 43.91 340 SER A N 1
ATOM 2766 C CA . SER A 1 340 ? -28.815 10.445 -37.561 1.00 43.91 340 SER A CA 1
ATOM 2767 C C . SER A 1 340 ? -30.231 9.884 -37.556 1.00 43.91 340 SER A C 1
ATOM 2769 O O . SER A 1 340 ? -30.432 8.679 -37.463 1.00 43.91 340 SER A O 1
ATOM 2771 N N . THR A 1 341 ? -31.220 10.759 -37.691 1.00 46.38 341 THR A N 1
ATOM 2772 C CA . THR A 1 341 ? -32.639 10.403 -37.773 1.00 46.38 341 THR A CA 1
ATOM 2773 C C . THR A 1 341 ? -33.064 10.175 -39.225 1.00 46.38 341 THR A C 1
ATOM 2775 O O . THR A 1 341 ? -33.703 11.047 -39.804 1.00 46.38 341 THR A O 1
ATOM 2778 N N . ASP A 1 342 ? -32.728 9.014 -39.793 1.00 45.09 342 ASP A N 1
ATOM 2779 C CA . ASP A 1 342 ? -33.199 8.569 -41.118 1.00 45.09 342 ASP A CA 1
ATOM 2780 C C . ASP A 1 342 ? -33.721 7.122 -41.048 1.00 45.09 342 ASP A C 1
ATOM 2782 O O . ASP A 1 342 ? -32.977 6.144 -41.153 1.00 45.09 342 ASP A O 1
ATOM 2786 N N . LEU A 1 343 ? -35.034 6.994 -40.839 1.00 46.16 343 LEU A N 1
ATOM 2787 C CA . LEU A 1 343 ? -35.732 5.758 -40.464 1.00 46.16 343 LEU A CA 1
ATOM 2788 C C . LEU A 1 343 ? -36.029 4.832 -41.668 1.00 46.16 343 LEU A C 1
ATOM 2790 O O . LEU A 1 343 ? -37.182 4.486 -41.915 1.00 46.16 343 LEU A O 1
ATOM 2794 N N . GLU A 1 344 ? -35.008 4.444 -42.439 1.00 54.34 344 GLU A N 1
ATOM 2795 C CA . GLU A 1 344 ? -35.213 3.747 -43.729 1.00 54.34 344 GLU A CA 1
ATOM 2796 C C . GLU A 1 344 ? -34.311 2.514 -43.974 1.00 54.34 344 GLU A C 1
ATOM 2798 O O . GLU A 1 344 ? -34.293 1.957 -45.070 1.00 54.34 344 GLU A O 1
ATOM 2803 N N . LYS A 1 345 ? -33.545 2.041 -42.974 1.00 59.25 345 LYS A N 1
ATOM 2804 C CA . LYS A 1 345 ? -32.549 0.960 -43.163 1.00 59.25 345 LYS A CA 1
ATOM 2805 C C . LYS A 1 345 ? -32.864 -0.312 -42.356 1.00 59.25 345 LYS A C 1
ATOM 2807 O O . LYS A 1 345 ? -33.046 -0.236 -41.141 1.00 59.25 34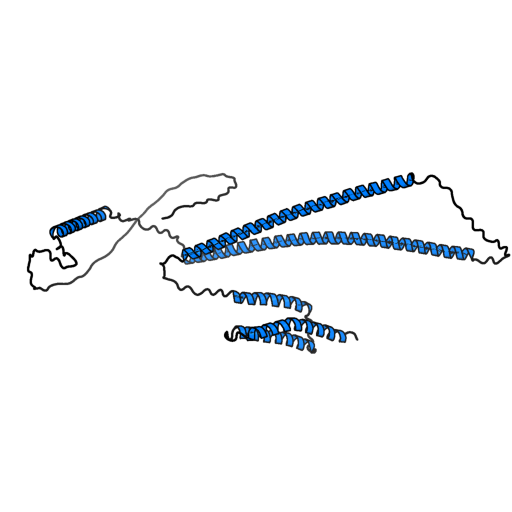5 LYS A O 1
ATOM 2812 N N . PRO A 1 346 ? -32.831 -1.515 -42.974 1.00 59.62 346 PRO A N 1
ATOM 2813 C CA . PRO A 1 346 ? -33.205 -2.771 -42.307 1.00 59.62 346 PRO A CA 1
ATOM 2814 C C . PRO A 1 346 ? 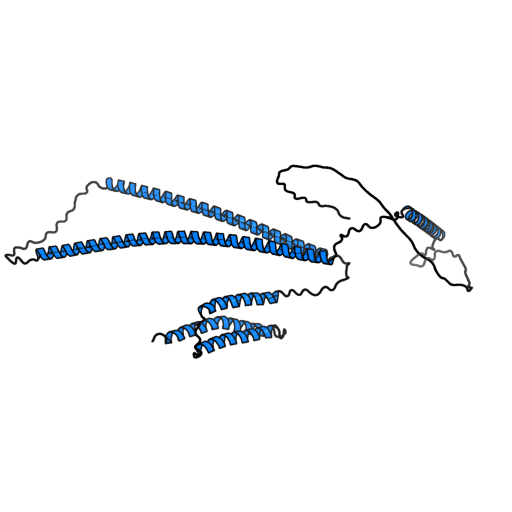-32.248 -3.185 -41.176 1.00 59.62 346 PRO A C 1
ATOM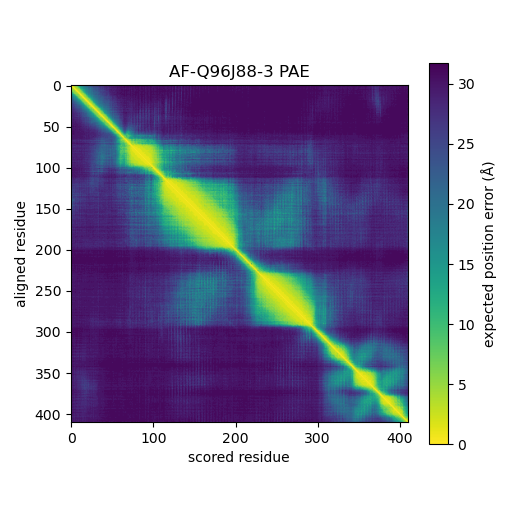 2816 O O . PRO A 1 346 ? -32.608 -3.996 -40.325 1.00 59.62 346 PRO A O 1
ATOM 2819 N N . HIS A 1 347 ? -31.039 -2.622 -41.129 1.00 58.72 347 HIS A N 1
ATOM 2820 C CA . HIS A 1 347 ? -30.050 -2.932 -40.097 1.00 58.72 347 HIS A CA 1
ATOM 2821 C C . HIS A 1 347 ? -30.466 -2.438 -38.702 1.00 58.72 347 HIS A C 1
ATOM 2823 O O . HIS A 1 347 ? -30.217 -3.134 -37.720 1.00 58.72 347 HIS A O 1
ATOM 2829 N N . GLU A 1 348 ? -31.158 -1.299 -38.588 1.00 58.41 348 GLU A N 1
ATOM 2830 C CA . GLU A 1 348 ? -31.618 -0.799 -37.281 1.00 58.41 348 GLU A CA 1
ATOM 2831 C C . GLU A 1 348 ? -32.769 -1.643 -36.724 1.00 58.41 348 GLU A C 1
ATOM 2833 O O . GLU A 1 348 ? -32.790 -1.953 -35.533 1.00 58.41 348 GLU A O 1
ATOM 2838 N N . MET A 1 349 ? -33.657 -2.132 -37.598 1.00 58.78 349 MET A N 1
ATOM 2839 C CA . MET A 1 349 ? -34.669 -3.137 -37.248 1.00 58.78 349 MET A CA 1
ATOM 2840 C C . MET A 1 349 ? -34.030 -4.420 -36.697 1.00 58.78 349 MET A C 1
ATOM 2842 O O . MET A 1 349 ? -34.534 -4.983 -35.728 1.00 58.78 349 MET A O 1
ATOM 2846 N N . LEU A 1 350 ? -32.900 -4.873 -37.256 1.00 68.00 350 LEU A N 1
ATOM 2847 C CA . LEU A 1 350 ? -32.165 -6.029 -36.725 1.00 68.00 350 LEU A CA 1
ATOM 2848 C C . LEU A 1 350 ? -31.549 -5.742 -35.346 1.00 68.00 350 LEU A C 1
ATOM 2850 O O . LEU A 1 350 ? -31.706 -6.562 -34.444 1.00 68.00 350 LEU A O 1
ATOM 2854 N N . PHE A 1 351 ? -30.918 -4.581 -35.138 1.00 68.69 351 PHE A N 1
ATOM 2855 C CA . PHE A 1 351 ? -30.383 -4.208 -33.820 1.00 68.69 351 PHE A CA 1
ATOM 2856 C C . PHE A 1 351 ? -31.480 -4.077 -32.754 1.00 68.69 351 PHE A C 1
ATOM 2858 O O . PHE A 1 351 ? -31.332 -4.619 -31.657 1.00 68.69 351 PHE A O 1
ATOM 2865 N N . LEU A 1 352 ? -32.606 -3.432 -33.076 1.00 75.44 352 LEU A N 1
ATOM 2866 C CA . LEU A 1 352 ? -33.758 -3.340 -32.176 1.00 75.44 352 LEU A CA 1
ATOM 2867 C C . LEU A 1 352 ? -34.353 -4.723 -31.877 1.00 75.44 352 LEU A C 1
ATOM 2869 O O . LEU A 1 352 ? -34.645 -5.008 -30.717 1.00 75.44 352 LEU A O 1
ATOM 2873 N N . ASN A 1 353 ? -34.452 -5.611 -32.871 1.00 75.44 353 ASN A N 1
ATOM 2874 C CA . ASN A 1 353 ? -34.905 -6.988 -32.663 1.00 75.44 353 ASN A CA 1
ATOM 2875 C C . ASN A 1 353 ? -33.945 -7.804 -31.783 1.00 75.44 353 ASN A C 1
ATOM 2877 O O . ASN A 1 353 ? -34.419 -8.549 -30.932 1.00 75.44 353 ASN A O 1
ATOM 2881 N N . VAL A 1 354 ? -32.621 -7.650 -31.910 1.00 74.38 354 VAL A N 1
ATOM 2882 C CA . VAL A 1 354 ? -31.644 -8.329 -31.032 1.00 74.38 354 VAL A CA 1
ATOM 2883 C C . VAL A 1 354 ? -31.727 -7.809 -29.590 1.00 74.38 354 VAL A C 1
ATOM 2885 O O . VAL A 1 354 ? -31.692 -8.598 -28.642 1.00 74.38 354 VAL A O 1
ATOM 2888 N N . ILE A 1 355 ? -31.902 -6.497 -29.401 1.00 76.38 355 ILE A N 1
ATOM 2889 C CA . ILE A 1 355 ? -32.093 -5.881 -28.076 1.00 76.38 355 ILE A CA 1
ATOM 2890 C C . ILE A 1 355 ? -33.416 -6.349 -27.447 1.00 76.38 355 ILE A C 1
ATOM 2892 O O . ILE A 1 355 ? -33.441 -6.748 -26.281 1.00 76.38 355 ILE A O 1
ATOM 2896 N N . LEU A 1 356 ? -34.506 -6.363 -28.219 1.00 77.31 356 LEU A N 1
ATOM 2897 C CA . LEU A 1 356 ? -35.823 -6.827 -27.780 1.00 77.31 356 LEU A CA 1
ATOM 2898 C C . LEU A 1 356 ? -35.830 -8.335 -27.479 1.00 77.31 356 LEU A C 1
ATOM 2900 O O . LEU A 1 356 ? -36.389 -8.759 -26.468 1.00 77.31 356 LEU A O 1
ATOM 2904 N N . PHE A 1 357 ? -35.159 -9.150 -28.296 1.00 77.44 357 PHE A N 1
ATOM 2905 C CA . PHE A 1 357 ? -34.965 -10.579 -28.045 1.00 77.44 357 PHE A CA 1
ATOM 2906 C C . PHE A 1 357 ? -34.198 -10.811 -26.736 1.00 77.44 357 PHE A C 1
ATOM 2908 O O . PHE A 1 357 ? -34.653 -11.553 -25.870 1.00 77.44 357 PHE A O 1
ATOM 2915 N N . SER A 1 358 ? -33.100 -10.085 -26.518 1.00 77.38 358 SER A N 1
ATOM 2916 C CA . SER A 1 358 ? -32.328 -10.154 -25.268 1.00 77.38 358 SER A CA 1
ATOM 2917 C C . SER A 1 358 ? -33.171 -9.767 -24.042 1.00 77.38 358 SER A C 1
ATOM 2919 O O . SER A 1 358 ? -33.105 -10.430 -23.007 1.00 77.38 358 SER A O 1
ATOM 2921 N N . LEU A 1 359 ? -34.020 -8.737 -24.158 1.00 77.44 359 LEU A N 1
ATOM 2922 C CA . LEU A 1 359 ? -34.961 -8.324 -23.108 1.00 77.44 359 LEU A CA 1
ATOM 2923 C C . LEU A 1 359 ? -36.084 -9.346 -22.866 1.00 77.44 359 LEU A C 1
ATOM 2925 O O . LEU A 1 359 ? -36.445 -9.582 -21.711 1.00 77.44 359 LEU A O 1
ATOM 2929 N N . THR A 1 360 ? -36.626 -9.979 -23.909 1.00 78.56 360 THR A N 1
ATOM 2930 C CA . THR A 1 360 ? -37.659 -11.025 -23.764 1.00 78.56 360 THR A CA 1
ATOM 2931 C C . THR A 1 360 ? -37.090 -12.302 -23.148 1.00 78.56 360 THR A C 1
ATOM 2933 O O . THR A 1 360 ? -37.686 -12.835 -22.217 1.00 78.56 360 THR A O 1
ATOM 2936 N N . VAL A 1 361 ? -35.890 -12.737 -23.547 1.00 76.12 361 VAL A N 1
ATOM 2937 C CA . VAL A 1 361 ? -35.183 -13.861 -22.905 1.00 76.12 361 VAL A CA 1
ATOM 2938 C C . VAL A 1 361 ? -34.855 -13.540 -21.441 1.00 76.12 361 VAL A C 1
ATOM 2940 O O . VAL A 1 361 ? -35.126 -14.353 -20.559 1.00 76.12 361 VAL A O 1
ATOM 2943 N N . PHE A 1 362 ? -34.354 -12.337 -21.137 1.00 73.88 362 PHE A N 1
ATOM 2944 C CA . PHE A 1 362 ? -34.060 -11.932 -19.757 1.00 73.88 362 PHE A CA 1
ATOM 2945 C C . PHE A 1 362 ? -35.316 -11.838 -18.874 1.00 73.88 362 PHE A C 1
ATOM 2947 O O . PHE A 1 362 ? -35.276 -12.217 -17.701 1.00 73.88 362 PHE A O 1
ATOM 2954 N N . THR A 1 363 ? -36.443 -11.361 -19.411 1.00 76.75 363 THR A N 1
ATOM 2955 C CA . THR A 1 363 ? -37.715 -11.301 -18.668 1.00 76.75 363 THR A CA 1
ATOM 2956 C C . THR A 1 363 ? -38.359 -12.678 -18.507 1.00 76.75 363 THR A C 1
ATOM 2958 O O . THR A 1 363 ? -38.883 -12.955 -17.428 1.00 76.75 363 THR A O 1
ATOM 2961 N N . LEU A 1 364 ? -38.233 -13.580 -19.486 1.00 73.81 364 LEU A N 1
ATOM 2962 C CA . LEU A 1 364 ? -38.589 -14.998 -19.343 1.00 73.81 364 LEU A CA 1
ATOM 2963 C C . LEU A 1 364 ? -37.765 -15.677 -18.241 1.00 73.81 364 LEU A C 1
ATOM 2965 O O . LEU A 1 364 ? -38.342 -16.268 -17.335 1.00 73.81 364 LEU A O 1
ATOM 2969 N N . ILE A 1 365 ? -36.436 -15.523 -18.242 1.00 68.38 365 ILE A N 1
ATOM 2970 C CA . ILE A 1 365 ? -35.570 -16.067 -17.180 1.00 68.38 365 ILE A CA 1
ATOM 2971 C C . ILE A 1 365 ? -35.934 -15.459 -15.817 1.00 68.38 365 ILE A C 1
ATOM 2973 O O . ILE A 1 365 ? -36.059 -16.185 -14.836 1.00 68.38 365 ILE A O 1
ATOM 2977 N N . SER A 1 366 ? -36.162 -14.145 -15.741 1.00 68.12 366 SER A N 1
ATOM 2978 C CA . SER A 1 366 ? -36.502 -13.455 -14.486 1.00 68.12 366 SER A CA 1
ATOM 2979 C C . SER A 1 366 ? -37.878 -13.840 -13.931 1.00 68.12 366 SER A C 1
ATOM 2981 O O . SER A 1 366 ? -38.052 -13.882 -12.714 1.00 68.12 366 SER A O 1
ATOM 2983 N N . THR A 1 367 ? -38.852 -14.133 -14.798 1.00 68.88 367 THR A N 1
ATOM 2984 C CA . THR A 1 367 ? -40.188 -14.601 -14.388 1.00 68.88 367 THR A CA 1
ATOM 2985 C C . THR A 1 367 ? -40.202 -16.094 -14.071 1.00 68.88 367 THR A C 1
ATOM 2987 O O . THR A 1 367 ? -40.800 -16.475 -13.073 1.00 68.88 367 THR A O 1
ATOM 2990 N N . ALA A 1 368 ? -39.449 -16.930 -14.789 1.00 62.22 368 ALA A N 1
ATOM 2991 C CA . ALA A 1 368 ? -39.181 -18.317 -14.393 1.00 62.22 368 ALA A CA 1
ATOM 2992 C C . ALA A 1 368 ? -38.359 -18.420 -13.089 1.00 62.22 368 ALA A C 1
ATOM 2994 O O . ALA A 1 368 ? -38.401 -19.431 -12.396 1.00 62.22 368 ALA A O 1
ATOM 2995 N N . HIS A 1 369 ? -37.630 -17.367 -12.703 1.00 56.06 369 HIS A N 1
ATOM 2996 C CA . HIS A 1 369 ? -36.952 -17.307 -11.404 1.00 56.06 369 HIS A CA 1
ATOM 2997 C C . HIS A 1 369 ? -37.904 -17.024 -10.226 1.00 56.06 369 HIS A C 1
ATOM 2999 O O . HIS A 1 369 ? -37.522 -17.253 -9.074 1.00 56.06 369 HIS A O 1
ATOM 3005 N N . THR A 1 370 ? -39.112 -16.509 -10.490 1.00 55.12 370 THR A N 1
ATOM 3006 C CA . THR A 1 370 ? -40.144 -16.211 -9.479 1.00 55.12 370 THR A CA 1
ATOM 3007 C C . THR A 1 370 ? -41.355 -17.145 -9.554 1.00 55.12 370 THR A C 1
ATOM 3009 O O . THR A 1 370 ? -42.039 -17.318 -8.543 1.00 55.12 370 THR A O 1
ATOM 3012 N N . LEU A 1 371 ? -41.598 -17.775 -10.706 1.00 54.34 371 LEU A N 1
ATOM 3013 C CA . LEU A 1 371 ? -42.657 -18.750 -10.949 1.00 54.34 371 LEU A CA 1
ATOM 3014 C C . LEU A 1 371 ? -42.087 -20.174 -11.018 1.00 54.34 371 LEU A C 1
ATOM 3016 O O . LEU A 1 371 ? -41.385 -20.540 -11.952 1.00 54.34 371 LEU A O 1
ATOM 3020 N N . ASP A 1 372 ? -42.498 -20.966 -10.030 1.00 44.38 372 ASP A N 1
ATOM 3021 C CA . ASP A 1 372 ? -42.094 -22.341 -9.723 1.00 44.38 372 ASP A CA 1
ATOM 3022 C C . ASP A 1 372 ? -40.667 -22.562 -9.170 1.00 44.38 372 ASP A C 1
ATOM 3024 O O . ASP A 1 372 ? -39.696 -21.856 -9.429 1.00 44.38 372 ASP A O 1
ATOM 3028 N N . ARG A 1 373 ? -40.584 -23.570 -8.298 1.00 48.91 373 ARG A N 1
ATOM 3029 C CA . ARG A 1 373 ? -39.407 -23.997 -7.539 1.00 48.91 373 ARG A CA 1
ATOM 3030 C C . ARG A 1 373 ? -39.193 -25.517 -7.630 1.00 48.91 373 ARG A C 1
ATOM 3032 O O . ARG A 1 373 ? -38.315 -26.033 -6.933 1.00 48.91 373 ARG A O 1
ATOM 3039 N N . ALA A 1 374 ? -40.005 -26.228 -8.419 1.00 49.94 374 ALA A N 1
ATOM 3040 C CA . ALA A 1 374 ? -40.075 -27.685 -8.469 1.00 49.94 374 ALA A CA 1
ATOM 3041 C C . ALA A 1 374 ? -39.266 -28.294 -9.628 1.00 49.94 374 ALA A C 1
ATOM 3043 O O . ALA A 1 374 ? -38.588 -29.303 -9.418 1.00 49.94 374 ALA A O 1
ATOM 3044 N N . VAL A 1 375 ? -39.265 -27.687 -10.823 1.00 46.47 375 VAL A N 1
ATOM 3045 C CA . VAL A 1 375 ? -38.554 -28.241 -11.997 1.00 46.47 375 VAL A CA 1
ATOM 3046 C C . VAL A 1 375 ? -37.063 -27.865 -11.995 1.00 46.47 375 VAL A C 1
ATOM 3048 O O . VAL A 1 375 ? -36.627 -26.857 -12.546 1.00 46.47 375 VAL A O 1
ATOM 3051 N N . ARG A 1 376 ? -36.246 -28.702 -11.342 1.00 56.09 376 ARG A N 1
ATOM 3052 C CA . ARG A 1 376 ? -34.785 -28.513 -11.206 1.00 56.09 376 ARG A CA 1
ATOM 3053 C C . ARG A 1 376 ? -33.936 -28.965 -12.404 1.00 56.09 376 ARG A C 1
ATOM 3055 O O . ARG A 1 376 ? -32.740 -28.686 -12.404 1.00 56.09 376 ARG A O 1
ATOM 3062 N N . SER A 1 377 ? -34.503 -29.676 -13.375 1.00 55.62 377 SER A N 1
ATOM 3063 C CA . SER A 1 377 ? -33.776 -30.274 -14.509 1.00 55.62 377 SER A CA 1
ATOM 3064 C C . SER A 1 377 ? -33.372 -29.254 -15.577 1.00 55.62 377 SER A C 1
ATOM 3066 O O . SER A 1 377 ? -32.224 -29.227 -16.020 1.00 55.62 377 SER A O 1
ATOM 3068 N N . ASP A 1 378 ? -34.304 -28.386 -15.958 1.00 56.84 378 ASP A N 1
ATOM 3069 C CA . ASP A 1 378 ? -34.232 -27.646 -17.227 1.00 56.84 378 ASP A CA 1
ATOM 3070 C C . ASP A 1 378 ? -33.340 -26.393 -17.123 1.00 56.84 378 ASP A C 1
ATOM 3072 O O . ASP A 1 378 ? -32.916 -25.807 -18.121 1.00 56.84 378 ASP A O 1
ATOM 3076 N N . TRP A 1 379 ? -32.973 -26.034 -15.890 1.00 59.50 379 TRP A N 1
ATOM 3077 C CA . TRP A 1 379 ? -32.057 -24.948 -15.543 1.00 59.50 379 TRP A CA 1
ATOM 3078 C C . TRP A 1 379 ? -30.688 -25.053 -16.221 1.00 59.50 379 TRP A C 1
ATOM 3080 O O . TRP A 1 379 ? -30.122 -24.032 -16.610 1.00 59.50 379 TRP A O 1
ATOM 3090 N N . LEU A 1 380 ? -30.159 -26.267 -16.403 1.00 65.38 380 LEU A N 1
ATOM 3091 C CA . LEU A 1 380 ? -28.892 -26.460 -17.115 1.00 65.38 380 LEU A CA 1
ATOM 3092 C C . LEU A 1 380 ? -29.024 -26.147 -18.610 1.00 65.38 380 LEU A C 1
ATOM 3094 O O . LEU A 1 380 ? -28.097 -25.589 -19.190 1.00 65.38 380 LEU A O 1
ATOM 3098 N N . LEU A 1 381 ? -30.175 -26.452 -19.218 1.00 65.69 381 LEU A N 1
ATOM 3099 C CA . LEU A 1 381 ? -30.420 -26.186 -20.633 1.00 65.69 381 LEU A CA 1
ATOM 3100 C C . LEU A 1 381 ? -30.531 -24.678 -20.894 1.00 65.69 381 LEU A C 1
ATOM 3102 O O . LEU A 1 381 ? -29.902 -24.173 -21.816 1.00 65.69 381 LEU A O 1
ATOM 3106 N N . LEU A 1 382 ? -31.256 -23.946 -20.040 1.00 64.44 382 LEU A N 1
ATOM 3107 C CA . LEU A 1 382 ? -31.376 -22.485 -20.131 1.00 64.44 382 LEU A CA 1
ATOM 3108 C C . LEU A 1 382 ? -30.026 -21.771 -19.952 1.00 64.44 382 LEU A C 1
ATOM 3110 O O . LEU A 1 382 ? -29.727 -20.836 -20.693 1.00 64.44 382 LEU A O 1
ATOM 3114 N N . VAL A 1 383 ? -29.188 -22.227 -19.014 1.00 68.38 383 VAL A N 1
ATOM 3115 C CA . VAL A 1 383 ? -27.839 -21.670 -18.808 1.00 68.38 383 VAL A CA 1
ATOM 3116 C C . VAL A 1 383 ? -26.902 -22.008 -19.975 1.00 68.38 383 VAL A C 1
ATOM 3118 O O . VAL A 1 383 ? -26.143 -21.139 -20.398 1.00 68.38 383 VAL A O 1
ATOM 3121 N N . LEU A 1 384 ? -26.979 -23.219 -20.541 1.00 71.06 384 LEU A N 1
ATOM 3122 C CA . LEU A 1 384 ? -26.226 -23.590 -21.747 1.00 71.06 384 LEU A CA 1
ATOM 3123 C C . LEU A 1 384 ? -26.653 -22.767 -22.968 1.00 71.06 384 LEU A C 1
ATOM 3125 O O . LEU A 1 384 ? -25.795 -22.247 -23.672 1.00 71.06 384 LEU A O 1
ATOM 3129 N N . ILE A 1 385 ? -27.959 -22.587 -23.190 1.00 71.94 385 ILE A N 1
ATOM 3130 C CA . ILE A 1 385 ? -28.487 -21.748 -24.277 1.00 71.94 385 ILE A CA 1
ATOM 3131 C C . ILE A 1 385 ? -28.004 -20.302 -24.119 1.00 71.94 385 ILE A C 1
ATOM 3133 O O . ILE A 1 385 ? -27.559 -19.706 -25.096 1.00 71.94 385 ILE A O 1
ATOM 3137 N N . TYR A 1 386 ? -28.031 -19.746 -22.903 1.00 67.44 386 TYR A N 1
ATOM 3138 C CA . TYR A 1 386 ? -27.520 -18.397 -22.649 1.00 67.44 386 TYR A CA 1
ATOM 3139 C C . TYR A 1 386 ? -26.003 -18.290 -22.901 1.00 67.44 386 TYR A C 1
ATOM 3141 O O . TYR A 1 386 ? -25.568 -17.343 -23.549 1.00 67.44 386 TYR A O 1
ATOM 3149 N N . ALA A 1 387 ? -25.205 -19.276 -22.474 1.00 71.94 387 ALA A N 1
ATOM 3150 C CA . ALA A 1 387 ? -23.763 -19.306 -22.738 1.00 71.94 387 ALA A CA 1
ATOM 3151 C C . ALA A 1 387 ? -23.445 -19.403 -24.244 1.00 71.94 387 ALA A C 1
ATOM 3153 O O . ALA A 1 387 ? -22.623 -18.642 -24.748 1.00 71.94 387 ALA A O 1
ATOM 3154 N N . CYS A 1 388 ? -24.144 -20.271 -24.985 1.00 67.81 388 CYS A N 1
ATOM 3155 C CA . CYS A 1 388 ? -24.007 -20.351 -26.440 1.00 67.81 388 CYS A CA 1
ATOM 3156 C C . CYS A 1 388 ? -24.430 -19.045 -27.134 1.00 67.81 388 CYS A C 1
ATOM 3158 O O . CYS A 1 388 ? -23.815 -18.661 -28.124 1.00 67.81 388 CYS A O 1
ATOM 3160 N N . LEU A 1 389 ? -25.446 -18.339 -26.627 1.00 70.06 389 LEU A N 1
ATOM 3161 C CA . LEU A 1 389 ? -25.842 -17.031 -27.156 1.00 70.06 389 LEU A CA 1
ATOM 3162 C C . LEU A 1 389 ? -24.810 -15.933 -26.847 1.00 70.06 389 LEU A C 1
ATOM 3164 O O . LEU A 1 389 ? -24.578 -15.094 -27.714 1.00 70.06 389 LEU A O 1
ATOM 3168 N N . GLU A 1 390 ? -24.148 -15.938 -25.684 1.00 68.06 390 GLU A N 1
ATOM 3169 C CA . GLU A 1 390 ? -23.063 -14.982 -25.392 1.00 68.06 390 GLU A CA 1
ATOM 3170 C C . GLU A 1 390 ? -21.829 -15.161 -26.294 1.00 68.06 390 GLU A C 1
ATOM 3172 O O . GLU A 1 390 ? -21.158 -14.170 -26.575 1.00 68.06 390 GLU A O 1
ATOM 3177 N N . GLU A 1 391 ? -21.557 -16.366 -26.808 1.00 68.19 391 GLU A N 1
ATOM 3178 C CA . GLU A 1 391 ? -20.524 -16.580 -27.838 1.00 68.19 391 GLU A CA 1
ATOM 3179 C C . GLU A 1 391 ? -21.029 -16.249 -29.256 1.00 68.19 391 GLU A C 1
ATOM 3181 O O . GLU A 1 391 ? -20.311 -15.639 -30.049 1.00 68.19 391 GLU A O 1
ATOM 3186 N N . LEU A 1 392 ? -22.280 -16.591 -29.585 1.00 65.31 392 LEU A N 1
ATOM 3187 C CA . LEU A 1 392 ? -22.810 -16.468 -30.950 1.00 65.31 392 LEU A CA 1
ATOM 3188 C C . LEU A 1 392 ? -23.245 -15.033 -31.307 1.00 65.31 392 LEU A C 1
ATOM 3190 O O . LEU A 1 392 ? -23.129 -14.631 -32.461 1.00 65.31 392 LEU A O 1
ATOM 3194 N N . ILE A 1 393 ? -23.690 -14.220 -30.341 1.00 65.94 393 ILE A N 1
ATOM 3195 C CA . ILE A 1 393 ? -24.049 -12.806 -30.562 1.00 65.94 393 ILE A CA 1
ATOM 3196 C C . ILE A 1 393 ? -22.861 -11.948 -31.055 1.00 65.94 393 ILE A C 1
ATOM 3198 O O . ILE A 1 393 ? -23.033 -11.268 -32.071 1.00 65.94 393 ILE A O 1
ATOM 3202 N N . PRO A 1 394 ? -21.669 -11.935 -30.417 1.00 65.94 394 PRO A N 1
ATOM 3203 C CA . PRO A 1 394 ? -20.535 -11.152 -30.912 1.00 65.94 394 PRO A CA 1
ATOM 3204 C C . PRO A 1 394 ? -20.000 -11.672 -32.253 1.00 65.94 394 PRO A C 1
ATOM 3206 O O . PRO A 1 394 ? -19.683 -10.853 -33.113 1.00 65.94 394 PRO A O 1
ATOM 3209 N N . GLU A 1 395 ? -19.976 -12.992 -32.474 1.00 63.59 395 GLU A N 1
ATOM 3210 C CA . GLU A 1 395 ? -19.675 -13.603 -33.781 1.00 63.59 395 GLU A CA 1
ATOM 3211 C C . GLU A 1 395 ? -20.636 -13.105 -34.874 1.00 63.59 395 GLU A C 1
ATOM 3213 O O . GLU A 1 395 ? -20.203 -12.658 -35.939 1.00 63.59 395 GLU A O 1
ATOM 3218 N N . LEU A 1 396 ? -21.947 -13.110 -34.610 1.00 64.19 396 LEU A N 1
ATOM 3219 C CA . LEU A 1 396 ? -22.957 -12.671 -35.574 1.00 64.19 396 LEU A CA 1
ATOM 3220 C C . LEU A 1 396 ? -22.851 -11.167 -35.868 1.00 64.19 396 LEU A C 1
ATOM 3222 O O . LEU A 1 396 ? -22.913 -10.767 -37.029 1.00 64.19 396 LEU A O 1
ATOM 3226 N N . ILE A 1 397 ? -22.644 -10.335 -34.841 1.00 67.00 397 ILE A N 1
ATOM 3227 C CA . ILE A 1 397 ? -22.451 -8.883 -34.995 1.00 67.00 397 ILE A CA 1
ATOM 3228 C C . ILE A 1 397 ? -21.166 -8.586 -35.781 1.00 67.00 397 ILE A C 1
ATOM 3230 O O . ILE A 1 397 ? -21.182 -7.727 -36.662 1.00 67.00 397 ILE A O 1
ATOM 3234 N N . PHE A 1 398 ? -20.070 -9.302 -35.510 1.00 66.50 398 PHE A N 1
ATOM 3235 C CA . PHE A 1 398 ? -18.804 -9.132 -36.222 1.00 66.50 398 PHE A CA 1
ATOM 3236 C C . PHE A 1 398 ? -18.932 -9.515 -37.702 1.00 66.50 398 PHE A C 1
ATOM 3238 O O . PHE A 1 398 ? -18.572 -8.720 -38.571 1.00 66.50 398 PHE A O 1
ATOM 3245 N N . ASN A 1 399 ? -19.531 -10.671 -38.005 1.00 67.25 399 ASN A N 1
ATOM 3246 C CA . ASN A 1 399 ? -19.781 -11.094 -39.384 1.00 67.25 399 ASN A CA 1
ATOM 3247 C C . ASN A 1 399 ? -20.705 -10.111 -40.128 1.00 67.25 399 ASN A C 1
ATOM 3249 O O . ASN A 1 399 ? -20.390 -9.712 -41.249 1.00 67.25 399 ASN A O 1
ATOM 3253 N N . LEU A 1 400 ? -21.790 -9.639 -39.498 1.00 61.06 400 LEU A N 1
ATOM 3254 C CA . LEU A 1 400 ? -22.700 -8.662 -40.109 1.00 61.06 400 LEU A CA 1
ATOM 3255 C C . LEU A 1 400 ? -22.015 -7.304 -40.358 1.00 61.06 400 LEU A C 1
ATOM 3257 O O . LEU A 1 400 ? -22.255 -6.670 -41.386 1.00 61.06 400 LEU A O 1
ATOM 3261 N N . TYR A 1 401 ? -21.121 -6.877 -39.459 1.00 62.22 401 TYR A N 1
ATOM 3262 C CA . TYR A 1 401 ? -20.311 -5.666 -39.618 1.00 62.22 401 TYR A CA 1
ATOM 3263 C C . TYR A 1 401 ? -19.277 -5.807 -40.747 1.00 62.22 401 TYR A C 1
ATOM 3265 O O . TYR A 1 401 ? -19.120 -4.891 -41.555 1.00 62.22 401 TYR A O 1
ATOM 3273 N N . CYS A 1 402 ? -18.604 -6.954 -40.867 1.00 60.09 402 CYS A N 1
ATOM 3274 C CA . CYS A 1 402 ? -17.705 -7.232 -41.988 1.00 60.09 402 CYS A CA 1
ATOM 3275 C C . CYS A 1 402 ? -18.451 -7.283 -43.331 1.00 60.09 402 CYS A C 1
ATOM 3277 O O . CYS A 1 402 ? -17.962 -6.745 -44.323 1.00 60.09 402 CYS A O 1
ATOM 3279 N N . GLN A 1 403 ? -19.646 -7.879 -43.365 1.00 57.91 403 GLN A N 1
ATOM 3280 C CA . GLN A 1 403 ? -20.417 -8.051 -44.596 1.00 57.91 403 GLN A CA 1
ATOM 3281 C C . GLN A 1 403 ? -21.104 -6.752 -45.055 1.00 57.91 403 GLN A C 1
ATOM 3283 O O . GLN A 1 403 ? -21.101 -6.460 -46.248 1.00 57.91 403 GLN A O 1
ATOM 3288 N N . GLY A 1 404 ? -21.616 -5.928 -44.133 1.00 51.34 404 GLY A N 1
ATOM 3289 C CA . GLY A 1 404 ? -22.232 -4.633 -44.460 1.00 51.34 404 GLY A CA 1
ATOM 3290 C C . GLY A 1 404 ? -21.237 -3.558 -44.923 1.00 51.34 404 GLY A C 1
ATOM 3291 O O . GLY A 1 404 ? -21.563 -2.745 -45.788 1.00 51.34 404 GLY A O 1
ATOM 3292 N N . ASN A 1 405 ? -20.001 -3.574 -44.410 1.00 50.16 405 ASN A N 1
ATOM 3293 C CA . ASN A 1 405 ? -18.957 -2.633 -44.839 1.00 50.16 405 ASN A CA 1
ATOM 3294 C C . ASN A 1 405 ? -18.347 -2.980 -46.213 1.00 50.16 405 ASN A C 1
ATOM 3296 O O . ASN A 1 405 ? -17.776 -2.103 -46.859 1.00 50.16 405 ASN A O 1
ATOM 3300 N N . ALA A 1 406 ? -18.503 -4.217 -46.702 1.00 47.31 406 ALA A N 1
ATOM 3301 C CA . ALA A 1 406 ? -18.070 -4.597 -48.051 1.00 47.31 406 ALA A CA 1
ATOM 3302 C C . ALA A 1 406 ? -18.892 -3.902 -49.160 1.00 47.31 406 ALA A C 1
ATOM 3304 O O . ALA A 1 406 ? -18.383 -3.658 -50.251 1.00 47.31 406 ALA A O 1
ATOM 3305 N N . THR A 1 407 ? -20.145 -3.535 -48.871 1.00 46.84 407 THR A N 1
ATOM 3306 C CA . THR A 1 407 ? -21.070 -2.846 -49.792 1.00 46.84 407 THR A CA 1
ATOM 3307 C C . THR A 1 407 ? -20.964 -1.313 -49.792 1.00 46.84 407 THR A C 1
ATOM 3309 O O . THR A 1 407 ? -21.812 -0.649 -50.378 1.00 46.84 407 THR A O 1
ATOM 3312 N N . LEU A 1 408 ? -19.930 -0.739 -49.163 1.00 43.62 408 LEU A N 1
ATOM 3313 C CA . LEU A 1 408 ? -19.628 0.707 -49.170 1.00 43.62 408 LEU A CA 1
ATOM 3314 C C . LEU A 1 408 ? -18.230 1.026 -49.744 1.00 43.62 408 LEU A C 1
ATOM 3316 O O . LEU A 1 408 ? -17.654 2.070 -49.447 1.00 43.62 408 LEU A O 1
ATOM 3320 N N . PHE A 1 409 ? -17.678 0.115 -50.554 1.00 39.06 409 PHE A N 1
ATOM 3321 C CA . PHE A 1 409 ? -16.357 0.243 -51.192 1.00 39.06 409 PHE A CA 1
ATOM 3322 C C . PHE A 1 409 ? -16.370 0.019 -52.722 1.00 39.06 409 PHE A C 1
ATOM 3324 O O . PHE A 1 409 ? -15.346 -0.322 -53.315 1.00 39.06 409 PHE A O 1
ATOM 3331 N N . PHE A 1 410 ? -17.527 0.265 -53.345 1.00 36.72 410 PHE A N 1
ATOM 3332 C CA . PHE A 1 410 ? -17.717 0.538 -54.774 1.00 36.72 410 PHE A CA 1
ATOM 3333 C C . PHE A 1 410 ? -18.499 1.851 -54.919 1.00 36.72 410 PHE A C 1
ATOM 3335 O O . PHE A 1 410 ? -18.210 2.578 -55.893 1.00 36.72 410 PHE A O 1
#

pLDDT: mean 70.42, std 21.51, range [32.38, 98.0]

Sequence (410 aa):
MNTRNRVVNSGLGASPASRPTRDPQDPSGRQGELSPVEDQREGLEAAPKGPSRESVVHAGQRRTSAYTLIAPNINRRNEIQRIAEQELANLEKWKEQNRAKPVHLVPRRLGGSQSETEVRQKQQLQLMQSKYKQKLKREESVRIKKEAEEAELQKMKAIQREKSNKLEEKKRLQENLRREAFREHQQYKTAEFLSKLNTESPDRSACQSAVCGPQSSTWKLPILPRDHSWARSWAYRDSLKAEENRKLQKMKDEQHQKSELLELKRQQQEQERAKIHQTEHRRVNNAFLDRLQGKSQPGGLEQSGGCWNMNSGNSWGSLLVFSRHLRVYEKILTPIWPSSTDLEKPHEMLFLNVILFSLTVFTLISTAHTLDRAVRSDWLLLVLIYACLEELIPELIFNLYCQGNATLFF

Secondary structure (DSSP, 8-state):
--------------------------------------------------------------EETTEE-PPP-HHHHHHHHHHHHHHHHHHHHHHHHT-PPP--------S-SS-HHHHHHHHHHHHHHHHHHHHHHHHHHHHHHHHHHHHHHHHHHHHHHHHHHHHHHHHHHHHHHHHHHHHHHHHHHHHHHHHHHHHSS----------------------PPP-SHHHHHHHHHHHHHHHHHHHHHHHHHHHHHHHHHHHHHHHHHHHHHHHHHHHHHHHHHHHHHHHHHTTS------S---------THHHHHHHHHHHHHHHHHHHHTTT---------HHHHHHHHHHHHHHHHHHHHHHHTTS-SS--STHHHHHHHHHHHHHHHHHHHHHHHHHHHHTT--

Radius of gyration: 55.48 Å; Cα contacts (8 Å, |Δi|>4): 9; chains: 1; bounding box: 133×99×158 Å

Foldseek 3Di:
DDDDDDDDDDDDDDDDDDDDDDDDDYDDDDDDYDDDDDDDDDDDDDDDDDDDDDDDDDDDFPPDPPDTDDDDDPVVVVVVVVVVVVVVVVVVVVCVVPVDDDDPDDPDPPDDPDDPVRVVVVVVVVVVVVVVVVVVVVVVVVVVVVVVVVVVVVVVVVVVVVVVVVVVVVVVVVVVVVVVVVVVVVVVVVVVVVVVVVVVPCPPDDDDDDDDDDDDDDDPDDDDDDDPVPVVVVVVVVVVVVVVVVVVVVVVVVVVVVVVVVVVVVVVVVVVVVVVVVVVVVVVVVVVVVVVVVVPDPDDPDDDPDDDPPPVVVVVVVVVVVVVVVVVVCVVCVVVDDPDPDPDDVVVVVVVVVVVVVVVLVVVVVVVVVPDDPPPPCVVVSVVVVVVCVVVVVVVVVVVVVVVVVVVPD

Mean predicted aligned error: 24.94 Å